Protein AF-0000000079018087 (afdb_homodimer)

Solvent-accessible surface area (backbone atoms only — not comparable to full-atom values): 35144 Å² total; per-residue (Å²): 126,84,47,74,64,23,49,55,50,44,54,51,53,50,48,30,44,40,29,17,39,34,24,50,41,52,23,49,37,49,72,65,36,54,49,56,53,43,56,74,41,95,59,68,34,36,41,61,55,52,13,60,77,55,53,32,34,35,72,56,43,39,36,46,50,48,14,32,31,26,62,69,72,32,45,71,45,78,37,93,84,65,90,38,51,25,37,33,55,56,69,50,56,30,50,39,69,67,65,56,69,57,55,61,42,53,50,43,46,43,44,26,61,39,41,56,64,46,61,43,28,37,30,54,88,40,52,53,46,51,66,41,68,79,34,66,69,43,47,50,35,53,50,54,38,45,64,72,43,34,67,60,52,51,50,50,46,49,70,65,36,86,64,41,54,61,43,35,66,70,40,42,36,36,38,32,50,48,32,49,55,29,62,57,59,48,52,50,33,65,74,24,72,59,18,39,33,33,35,21,17,66,38,67,61,28,43,52,50,16,51,58,58,45,64,73,66,70,50,88,40,55,45,79,43,79,40,44,58,72,59,63,58,73,92,48,45,50,63,21,56,33,39,34,33,59,68,39,59,42,38,34,46,50,41,55,52,24,49,37,37,53,53,42,30,38,29,90,73,23,43,37,38,44,33,40,52,50,34,57,60,45,63,79,66,32,33,77,39,91,63,42,17,30,49,28,23,48,16,51,66,38,27,20,23,39,1,17,67,44,89,84,24,76,30,52,16,57,61,44,11,50,63,50,49,53,50,46,44,44,75,38,41,34,40,78,76,46,72,49,76,44,90,93,46,28,25,38,38,32,28,33,57,104,126,84,47,73,66,23,50,53,51,44,53,52,52,52,48,30,46,39,28,18,39,34,23,50,41,52,24,49,37,48,73,65,37,54,50,56,52,42,56,73,41,93,58,67,35,36,40,61,54,52,14,60,77,58,51,31,34,35,72,55,42,39,36,45,50,49,14,34,31,27,63,68,72,34,44,72,46,78,37,90,84,65,90,41,50,25,37,34,56,54,69,50,56,28,49,39,69,67,66,58,69,57,55,62,43,53,51,43,47,43,44,26,60,41,41,58,62,47,61,43,28,37,30,55,88,39,51,53,46,50,69,41,70,79,34,67,69,41,46,49,34,53,49,54,36,46,64,72,41,35,66,58,52,52,50,50,47,49,70,64,36,85,65,42,52,60,43,34,64,71,39,41,35,36,36,32,50,47,32,49,56,30,60,57,61,49,52,49,31,64,74,25,72,59,18,41,32,34,33,22,16,68,38,68,61,27,42,54,50,16,51,58,57,45,64,75,66,70,52,88,41,54,44,80,44,79,42,44,57,71,59,62,57,72,93,48,46,50,64,19,56,32,39,36,33,59,68,38,58,42,37,35,45,50,43,56,54,24,48,38,36,53,52,43,30,37,28,90,73,23,45,36,38,43,34,38,50,50,34,56,59,45,62,78,65,32,33,79,39,90,66,41,17,30,49,29,24,49,15,51,66,37,27,20,23,40,0,18,67,44,89,84,23,76,30,53,15,56,61,44,12,50,62,50,48,51,49,46,43,44,75,38,40,34,42,79,77,47,71,48,76,44,91,93,46,29,26,37,39,32,27,33,57,104

InterPro domains:
  IPR025714 Methyltransferase domain [PF13847] (169-282)
  IPR029063 S-adenosyl-L-methionine-dependent methyltransferase superfamily [G3DSA:3.40.50.150] (151-295)
  IPR029063 S-adenosyl-L-methionine-dependent methyltransferase superfamily [SSF53335] (154-345)
  IPR036388 Winged helix-like DNA-binding domain superfamily [G3DSA:1.10.10.10] (1-93)
  IPR036390 Winged helix DNA-binding domain superfamily [SSF46785] (11-82)
  IPR048711 S-adenosylmethionine-dependent methyltransferase Rv2258c-like, winged HTH domain [PF21320] (23-81)
  IPR053173 Class I-like SAM-binding MTase [PTHR45128] (3-352)

pLDDT: mean 94.42, std 6.28, range [50.81, 98.75]

Nearest PDB structures (foldseek):
  5f8e-assembly2_C  TM=8.667E-01  e=3.154E-27  Mycobacterium tuberculosis H37Rv
  8g5s-assembly1_A  TM=7.953E-01  e=6.024E-24  Streptomyces sp. CB03234
  8g5s-assembly1_B  TM=7.880E-01  e=5.381E-23  Streptomyces sp. CB03234
  3bus-assembly1_A  TM=7.474E-01  e=1.638E-11  Lentzea aerocolonigenes
  6ecv-assembly1_A  TM=5.491E-01  e=1.164E-07  Stigmatella aurantiaca

Sequence (708 aa):
MATEESKAFKDKVMETINQSLVGMALGMASEVGIIDALVHSDKAMTSYEVAGSKQLKERYVRELLNCLVCAHIVDAEKADDLHLYRYSMSESKKSVFAANSLHFLGFICSTAARFQSLMECIQRDGPYDLPYNEAPAVVRTIGALSVSKASTEMDIMLQYVPGLKENLENGIKVIECGCGTALLISRLAQQFPNSTFTGSDNSKLSIQQAKLAASALNVPNLNLIQLDALNIPGDFHSQYDFVFVNDVIHDLSNPKRGLAEIKKLLKPGSYFAMIEIGVDSDVLVNRDVPGRDSLYSLSTFLCVPQAYVSEESPGLGCCWGVDTARRYIHEAGYKVVSQHPFLENFIVFVCQAIMATEESKAFKDKVMETINQSLVGMALGMASEVGIIDALVHSDKAMTSYEVAGSKQLKERYVRELLNCLVCAHIVDAEKADDLHLYRYSMSESKKSVFAANSLHFLGFICSTAARFQSLMECIQRDGPYDLPYNEAPAVVRTIGALSVSKASTEMDIMLQYVPGLKENLENGIKVIECGCGTALLISRLAQQFPNSTFTGSDNSKLSIQQAKLAASALNVPNLNLIQLDALNIPGDFHSQYDFVFVNDVIHDLSNPKRGLAEIKKLLKPGSYFAMIEIGVDSDVLVNRDVPGRDSLYSLSTFLCVPQAYVSEESPGLGCCWGVDTARRYIHEAGYKVVSQHPFLENFIVFVCQAI

Secondary structure (DSSP, 8-state):
---HHHHHHHHHHHHHHHHHHHHHHHHHHHHTTHHHHHHT-SS-EEHHHHHHHTTB-HHHHHHHHHHHHHTTSSEEEE-SSSS-EEEE--HHHHHHHHTT--TTHHHHHHHHHHHHHHHHHTBTTS-S---STT-HHHHHHHHHHHHHHHHHHHHHHHHHSTTHHHHHHH--EEEEES-TTTHHHHHHHHH-TTSEEEEEES-HHHHHHHHHHHHTTT-TTEEEEE--TTS--GGGTT-EEEEEEES-GGGSSSHHHHHHHHHTTEEEEEEEEEEEE---S-HHHHTTSTTHHHHHHHIIIIIHHHH-SSTT-----TT--HHHHHHHHHHTTEEEEEEEEETTTEEEEEEEE-/---HHHHHHHHHHHHHHHHHHHHHHHHHHHHTTHHHHHHT-SS-EEHHHHHHHTTB-HHHHHHHHHHHHHTTSSEEEE-SSSS-EEEE--HHHHHHHHTT--TTHHHHHHHHHHHHHHHHHTBTTS-S---STT-HHHHHHHHHHHHHHHHHHHHHHHHHSTTHHHHHHH--EEEEES-TTTHHHHHHHHH-TTSEEEEEES-HHHHHHHHHHHHHHT-TTEEEEE--TTS--GGGTT-EEEEEEES-GGGSSSHHHHHHHHHTTEEEEEEEEEEEE---S-HHHHTTSTTHHHHHHHIIIIIHHHH-SSTT-----TT--HHHHHHHHHHTTEEEEEEEEETTTEEEEEEEE-

Structure (mmCIF, N/CA/C/O backbone):
data_AF-0000000079018087-model_v1
#
loop_
_entity.id
_entity.type
_entity.pdbx_description
1 polymer 'Methyltransferase domain-containing protein'
#
loop_
_atom_site.group_PDB
_atom_site.id
_atom_site.type_symbol
_atom_site.label_atom_id
_atom_site.label_alt_id
_atom_site.label_comp_id
_atom_site.label_asym_id
_atom_site.label_entity_id
_atom_site.label_seq_id
_atom_site.pdbx_PDB_ins_code
_atom_site.Cartn_x
_atom_site.Cartn_y
_atom_site.Cartn_z
_atom_site.occupancy
_atom_site.B_iso_or_equiv
_atom_site.auth_seq_id
_atom_site.auth_comp_id
_atom_site.auth_asym_id
_atom_site.auth_atom_id
_atom_site.pdbx_PDB_model_num
ATOM 1 N N . MET A 1 1 ? 14.203 26.031 -14.852 1 53.78 1 MET A N 1
ATOM 2 C CA . MET A 1 1 ? 12.797 25.828 -15.18 1 53.78 1 MET A CA 1
ATOM 3 C C . MET A 1 1 ? 12.516 24.344 -15.438 1 53.78 1 MET A C 1
ATOM 5 O O . MET A 1 1 ? 13.234 23.703 -16.203 1 53.78 1 MET A O 1
ATOM 9 N N . ALA A 1 2 ? 11.664 23.844 -14.68 1 65.88 2 ALA A N 1
ATOM 10 C CA . ALA A 1 2 ? 11.336 22.453 -14.945 1 65.88 2 ALA A CA 1
ATOM 11 C C . ALA A 1 2 ? 10.992 22.234 -16.422 1 65.88 2 ALA A C 1
ATOM 13 O O . ALA A 1 2 ? 10.242 23.031 -17 1 65.88 2 ALA A O 1
ATOM 14 N N . THR A 1 3 ? 11.625 21.344 -17.203 1 84.38 3 THR A N 1
ATOM 15 C CA . THR A 1 3 ? 11.32 20.984 -18.578 1 84.38 3 THR A CA 1
ATOM 16 C C . THR A 1 3 ? 9.938 20.344 -18.672 1 84.38 3 THR A C 1
ATOM 18 O O . THR A 1 3 ? 9.375 19.906 -17.656 1 84.38 3 THR A O 1
ATOM 21 N N . GLU A 1 4 ? 9.281 20.531 -19.797 1 89 4 GLU A N 1
ATOM 22 C CA . GLU A 1 4 ? 8.008 19.859 -20.047 1 89 4 GLU A CA 1
ATOM 23 C C . GLU A 1 4 ? 8.094 18.375 -19.688 1 89 4 GLU A C 1
ATOM 25 O O . GLU A 1 4 ? 7.133 17.797 -19.172 1 89 4 GLU A O 1
ATOM 30 N N . GLU A 1 5 ? 9.227 17.875 -19.969 1 89.62 5 GLU A N 1
ATOM 31 C CA . GLU A 1 5 ? 9.445 16.453 -19.656 1 89.62 5 GLU A CA 1
ATOM 32 C C . GLU A 1 5 ? 9.469 16.219 -18.156 1 89.62 5 GLU A C 1
ATOM 34 O O . GLU A 1 5 ? 8.891 15.227 -17.672 1 89.62 5 GLU A O 1
ATOM 39 N N . SER A 1 6 ? 10.086 17.062 -17.453 1 92.06 6 SER A N 1
ATOM 40 C CA . SER A 1 6 ? 10.148 16.922 -15.992 1 92.06 6 SER A CA 1
ATOM 41 C C . SER A 1 6 ? 8.766 17.094 -15.367 1 92.06 6 SER A C 1
ATOM 43 O O . SER A 1 6 ? 8.43 16.391 -14.414 1 92.06 6 SER A O 1
ATOM 45 N N . LYS A 1 7 ? 8.016 18 -15.914 1 92.81 7 LYS A N 1
ATOM 46 C CA . LYS A 1 7 ? 6.668 18.234 -15.398 1 92.81 7 LYS A CA 1
ATOM 47 C C . LYS A 1 7 ? 5.777 17.016 -15.641 1 92.81 7 LYS A C 1
ATOM 49 O O . LYS A 1 7 ? 5.043 16.594 -14.742 1 92.81 7 LYS A O 1
ATOM 54 N N . ALA A 1 8 ? 5.828 16.484 -16.875 1 94.62 8 ALA A N 1
ATOM 55 C CA . ALA A 1 8 ? 5.023 15.32 -17.203 1 94.62 8 ALA A CA 1
ATOM 56 C C . ALA A 1 8 ? 5.402 14.125 -16.344 1 94.62 8 ALA A C 1
ATOM 58 O O . ALA A 1 8 ? 4.535 13.359 -15.906 1 94.62 8 ALA A O 1
ATOM 59 N N . PHE A 1 9 ? 6.691 13.945 -16.156 1 95.56 9 PHE A N 1
ATOM 60 C CA . PHE A 1 9 ? 7.18 12.852 -15.328 1 95.56 9 PHE A CA 1
ATOM 61 C C . PHE A 1 9 ? 6.73 13.039 -13.883 1 95.56 9 PHE A C 1
ATOM 63 O O . PHE A 1 9 ? 6.297 12.086 -13.227 1 95.56 9 PHE A O 1
ATOM 70 N N . LYS A 1 10 ? 6.836 14.227 -13.344 1 94.5 10 LYS A N 1
ATOM 71 C CA . LYS A 1 10 ? 6.383 14.523 -11.992 1 94.5 10 LYS A CA 1
ATOM 72 C C . LYS A 1 10 ? 4.902 14.188 -11.82 1 94.5 10 LYS A C 1
ATOM 74 O O . LYS A 1 10 ? 4.512 13.562 -10.836 1 94.5 10 LYS A O 1
ATOM 79 N N . ASP A 1 11 ? 4.062 14.602 -12.758 1 94.19 11 ASP A N 1
ATOM 80 C CA . ASP A 1 11 ? 2.629 14.336 -12.703 1 94.19 11 ASP A CA 1
ATOM 81 C C . ASP A 1 11 ? 2.348 12.836 -12.68 1 94.19 11 ASP A C 1
ATOM 83 O O . ASP A 1 11 ? 1.472 12.375 -11.938 1 94.19 11 ASP A O 1
ATOM 87 N N . LYS A 1 12 ? 3.068 12.109 -13.43 1 95.19 12 LYS A N 1
ATOM 88 C CA . LYS A 1 12 ? 2.912 10.656 -13.484 1 95.19 12 LYS A CA 1
ATOM 89 C C . LYS A 1 12 ? 3.246 10.016 -12.133 1 95.19 12 LYS A C 1
ATOM 91 O O . LYS A 1 12 ? 2.494 9.18 -11.641 1 95.19 12 LYS A O 1
ATOM 96 N N . VAL A 1 13 ? 4.371 10.391 -11.562 1 96.31 13 VAL A N 1
ATOM 97 C CA . VAL A 1 13 ? 4.812 9.812 -10.297 1 96.31 13 VAL A CA 1
ATOM 98 C C . VAL A 1 13 ? 3.844 10.211 -9.188 1 96.31 13 VAL A C 1
ATOM 100 O O . VAL A 1 13 ? 3.504 9.391 -8.328 1 96.31 13 VAL A O 1
ATOM 103 N N . MET A 1 14 ? 3.354 11.445 -9.227 1 94.25 14 MET A N 1
ATOM 104 C CA . MET A 1 14 ? 2.387 11.906 -8.234 1 94.25 14 MET A CA 1
ATOM 105 C C . MET A 1 14 ? 1.092 11.109 -8.328 1 94.25 14 MET A C 1
ATOM 107 O O . MET A 1 14 ? 0.479 10.789 -7.305 1 94.25 14 MET A O 1
ATOM 111 N N . GLU A 1 15 ? 0.703 10.82 -9.508 1 95.12 15 GLU A N 1
ATOM 112 C CA . GLU A 1 15 ? -0.493 10.008 -9.695 1 95.12 15 GLU A CA 1
ATOM 113 C C . GLU A 1 15 ? -0.301 8.609 -9.117 1 95.12 15 GLU A C 1
ATOM 115 O O . GLU A 1 15 ? -1.21 8.062 -8.484 1 95.12 15 GLU A O 1
ATOM 120 N N . THR A 1 16 ? 0.865 7.977 -9.352 1 97.06 16 THR A N 1
ATOM 121 C CA . THR A 1 16 ? 1.179 6.672 -8.781 1 97.06 16 THR A CA 1
ATOM 122 C C . THR A 1 16 ? 1.132 6.723 -7.254 1 97.06 16 THR A C 1
ATOM 124 O O . THR A 1 16 ? 0.568 5.832 -6.613 1 97.06 16 THR A O 1
ATOM 127 N N . ILE A 1 17 ? 1.68 7.785 -6.684 1 96.38 17 ILE A N 1
ATOM 128 C CA . ILE A 1 17 ? 1.685 7.961 -5.234 1 96.38 17 ILE A CA 1
ATOM 129 C C . ILE A 1 17 ? 0.249 8.062 -4.723 1 96.38 17 ILE A C 1
ATOM 131 O O . ILE A 1 17 ? -0.143 7.348 -3.801 1 96.38 17 ILE A O 1
ATOM 135 N N . ASN A 1 18 ? -0.554 8.922 -5.344 1 95.94 18 ASN A N 1
ATOM 136 C CA . ASN A 1 18 ? -1.935 9.141 -4.926 1 95.94 18 ASN A CA 1
ATOM 137 C C . ASN A 1 18 ? -2.76 7.863 -5.016 1 95.94 18 ASN A C 1
ATOM 139 O O . ASN A 1 18 ? -3.477 7.516 -4.074 1 95.94 18 ASN A O 1
ATOM 143 N N . GLN A 1 19 ? -2.619 7.184 -6.09 1 97 19 GLN A N 1
ATOM 144 C CA . GLN A 1 19 ? -3.398 5.969 -6.293 1 97 19 GLN A CA 1
ATOM 145 C C . GLN A 1 19 ? -2.945 4.859 -5.348 1 97 19 GLN A C 1
ATOM 147 O O . GLN A 1 19 ? -3.75 4.02 -4.934 1 97 19 GLN A O 1
ATOM 152 N N . SER A 1 20 ? -1.674 4.855 -5.047 1 97.88 20 SER A N 1
ATOM 153 C CA . SER A 1 20 ? -1.179 3.885 -4.078 1 97.88 20 SER A CA 1
ATOM 154 C C . SER A 1 20 ? -1.854 4.062 -2.723 1 97.88 20 SER A C 1
ATOM 156 O O . SER A 1 20 ? -2.287 3.088 -2.107 1 97.88 20 SER A O 1
ATOM 158 N N . LEU A 1 21 ? -1.961 5.254 -2.266 1 97.75 21 LEU A N 1
ATOM 159 C CA . LEU A 1 21 ? -2.602 5.555 -0.99 1 97.75 21 LEU A CA 1
ATOM 160 C C . LEU A 1 21 ? -4.086 5.215 -1.033 1 97.75 21 LEU A C 1
ATOM 162 O O . LEU A 1 21 ? -4.609 4.578 -0.115 1 97.75 21 LEU A O 1
ATOM 166 N N . VAL A 1 22 ? -4.746 5.57 -2.129 1 98.38 22 VAL A N 1
ATOM 167 C CA . VAL A 1 22 ? -6.168 5.285 -2.295 1 98.38 22 VAL A CA 1
ATOM 168 C C . VAL A 1 22 ? -6.391 3.777 -2.367 1 98.38 22 VAL A C 1
ATOM 170 O O . VAL A 1 22 ? -7.352 3.258 -1.794 1 98.38 22 VAL A O 1
ATOM 173 N N . GLY A 1 23 ? -5.508 3.125 -3.094 1 98.38 23 GLY A N 1
ATOM 174 C CA . GLY A 1 23 ? -5.613 1.678 -3.201 1 98.38 23 GLY A CA 1
ATOM 175 C C . GLY A 1 23 ? -5.516 0.972 -1.861 1 98.38 23 GLY A C 1
ATOM 176 O O . GLY A 1 23 ? -6.219 -0.011 -1.62 1 98.38 23 GLY A O 1
ATOM 177 N N . MET A 1 24 ? -4.66 1.38 -0.996 1 97.88 24 MET A N 1
ATOM 178 C CA . MET A 1 24 ? -4.531 0.764 0.322 1 97.88 24 MET A CA 1
ATOM 179 C C . MET A 1 24 ? -5.801 0.965 1.141 1 97.88 24 MET A C 1
ATOM 181 O O . MET A 1 24 ? -6.215 0.072 1.883 1 97.88 24 MET A O 1
ATOM 185 N N . ALA A 1 25 ? -6.453 2.16 0.995 1 98.38 25 ALA A N 1
ATOM 186 C CA . ALA A 1 25 ? -7.746 2.375 1.632 1 98.38 25 ALA A CA 1
ATOM 187 C C . ALA A 1 25 ? -8.797 1.419 1.073 1 98.38 25 ALA A C 1
ATOM 189 O O . ALA A 1 25 ? -9.586 0.839 1.828 1 98.38 25 ALA A O 1
ATOM 190 N N . LEU A 1 26 ? -8.82 1.301 -0.269 1 98.25 26 LEU A N 1
ATOM 191 C CA . LEU A 1 26 ? -9.75 0.388 -0.924 1 98.25 26 LEU A CA 1
ATOM 192 C C . LEU A 1 26 ? -9.516 -1.049 -0.47 1 98.25 26 LEU A C 1
ATOM 194 O O . LEU A 1 26 ? -10.461 -1.779 -0.184 1 98.25 26 LEU A O 1
ATOM 198 N N . GLY A 1 27 ? -8.211 -1.484 -0.46 1 96.75 27 GLY A N 1
ATOM 199 C CA . GLY A 1 27 ? -7.871 -2.812 0.028 1 96.75 27 GLY A CA 1
ATOM 200 C C . GLY A 1 27 ? -8.359 -3.07 1.442 1 96.75 27 GLY A C 1
ATOM 201 O O . GLY A 1 27 ? -8.922 -4.129 1.728 1 96.75 27 GLY A O 1
ATOM 202 N N . MET A 1 28 ? -8.18 -2.139 2.352 1 97.31 28 MET A N 1
ATOM 203 C CA . MET A 1 28 ? -8.625 -2.277 3.732 1 97.31 28 MET A CA 1
ATOM 204 C C . MET A 1 28 ? -10.148 -2.391 3.801 1 97.31 28 MET A C 1
ATOM 206 O O . MET A 1 28 ? -10.68 -3.256 4.5 1 97.31 28 MET A O 1
ATOM 210 N N . ALA A 1 29 ? -10.859 -1.458 3.084 1 98.06 29 ALA A N 1
ATOM 211 C CA . ALA A 1 29 ? -12.32 -1.468 3.076 1 98.06 29 ALA A CA 1
ATOM 212 C C . ALA A 1 29 ? -12.859 -2.812 2.596 1 98.06 29 ALA A C 1
ATOM 214 O O . ALA A 1 29 ? -13.875 -3.297 3.098 1 98.06 29 ALA A O 1
ATOM 215 N N . SER A 1 30 ? -12.195 -3.377 1.613 1 95.38 30 SER A N 1
ATOM 216 C CA . SER A 1 30 ? -12.594 -4.684 1.103 1 95.38 30 SER A CA 1
ATOM 217 C C . SER A 1 30 ? -12.336 -5.781 2.129 1 95.38 30 SER A C 1
ATOM 219 O O . SER A 1 30 ? -13.203 -6.625 2.369 1 95.38 30 SER A O 1
ATOM 221 N N . GLU A 1 31 ? -11.203 -5.777 2.742 1 94.19 31 GLU A N 1
ATOM 222 C CA . GLU A 1 31 ? -10.789 -6.828 3.668 1 94.19 31 GLU A CA 1
ATOM 223 C C . GLU A 1 31 ? -11.672 -6.855 4.91 1 94.19 31 GLU A C 1
ATOM 225 O O . GLU A 1 31 ? -11.984 -7.926 5.43 1 94.19 31 GLU A O 1
ATOM 230 N N . VAL A 1 32 ? -12.07 -5.734 5.43 1 96.12 32 VAL A N 1
ATOM 231 C CA . VAL A 1 32 ? -12.812 -5.699 6.688 1 96.12 32 VAL A CA 1
ATOM 232 C C . VAL A 1 32 ? -14.305 -5.805 6.414 1 96.12 32 VAL A C 1
ATOM 234 O O . VAL A 1 32 ? -15.117 -5.801 7.348 1 96.12 32 VAL A O 1
ATOM 237 N N . GLY A 1 33 ? -14.703 -5.789 5.141 1 96.5 33 GLY A N 1
ATOM 238 C CA . GLY A 1 33 ? -16.078 -6.133 4.793 1 96.5 33 GLY A CA 1
ATOM 239 C C . GLY A 1 33 ? -16.922 -4.926 4.461 1 96.5 33 GLY A C 1
ATOM 240 O O . GLY A 1 33 ? -18.141 -5.055 4.234 1 96.5 33 GLY A O 1
ATOM 241 N N . ILE A 1 34 ? -16.375 -3.715 4.387 1 98.38 34 ILE A N 1
ATOM 242 C CA . ILE A 1 34 ? -17.125 -2.5 4.102 1 98.38 34 ILE A CA 1
ATOM 243 C C . ILE A 1 34 ? -17.703 -2.572 2.686 1 98.38 34 ILE A C 1
ATOM 245 O O . ILE A 1 34 ? -18.875 -2.252 2.463 1 98.38 34 ILE A O 1
ATOM 249 N N . ILE A 1 35 ? -16.859 -2.982 1.671 1 97.44 35 ILE A N 1
ATOM 250 C CA . ILE A 1 35 ? -17.312 -3.104 0.289 1 97.44 35 ILE A CA 1
ATOM 251 C C . ILE A 1 35 ? -18.438 -4.137 0.2 1 97.44 35 ILE A C 1
ATOM 253 O O . ILE A 1 35 ? -19.453 -3.914 -0.475 1 97.44 35 ILE A O 1
ATOM 257 N N . ASP A 1 36 ? -18.25 -5.258 0.875 1 95.88 36 ASP A N 1
ATOM 258 C CA . ASP A 1 36 ? -19.25 -6.316 0.893 1 95.88 36 ASP A CA 1
ATOM 259 C C . ASP A 1 36 ? -20.594 -5.801 1.419 1 95.88 36 ASP A C 1
ATOM 261 O O . ASP A 1 36 ? -21.641 -6.125 0.871 1 95.88 36 ASP A O 1
ATOM 265 N N . ALA A 1 37 ? -20.578 -5.039 2.525 1 98.06 37 ALA A N 1
ATOM 266 C CA . ALA A 1 37 ? -21.781 -4.48 3.117 1 98.06 37 ALA A CA 1
ATOM 267 C C . ALA A 1 37 ? -22.547 -3.629 2.104 1 98.06 37 ALA A C 1
ATOM 269 O O . ALA A 1 37 ? -23.766 -3.729 1.996 1 98.06 37 ALA A O 1
ATOM 270 N N . LEU A 1 38 ? -21.844 -2.805 1.35 1 98.12 38 LEU A N 1
ATOM 271 C CA . LEU A 1 38 ? -22.484 -1.907 0.392 1 98.12 38 LEU A CA 1
ATOM 272 C C . LEU A 1 38 ? -22.984 -2.68 -0.822 1 98.12 38 LEU A C 1
ATOM 274 O O . LEU A 1 38 ? -24.062 -2.379 -1.351 1 98.12 38 LEU A O 1
ATOM 278 N N . VAL A 1 39 ? -22.203 -3.637 -1.311 1 96.25 39 VAL A N 1
ATOM 279 C CA . VAL A 1 39 ? -22.547 -4.418 -2.496 1 96.25 39 VAL A CA 1
ATOM 280 C C . VAL A 1 39 ? -23.828 -5.199 -2.254 1 96.25 39 VAL A C 1
ATOM 282 O O . VAL A 1 39 ? -24.656 -5.355 -3.164 1 96.25 39 VAL A O 1
ATOM 285 N N . HIS A 1 40 ? -24.094 -5.645 -1.04 1 95.81 40 HIS A N 1
ATOM 286 C CA . HIS A 1 40 ? -25.203 -6.543 -0.763 1 95.81 40 HIS A CA 1
ATOM 287 C C . HIS A 1 40 ? -26.375 -5.797 -0.139 1 95.81 40 HIS A C 1
ATOM 289 O O . HIS A 1 40 ? -27.375 -6.406 0.23 1 95.81 40 HIS A O 1
ATOM 295 N N . SER A 1 41 ? -26.234 -4.551 0.031 1 96.56 41 SER A N 1
ATOM 296 C CA . SER A 1 41 ? -27.328 -3.771 0.586 1 96.56 41 SER A CA 1
ATOM 297 C C . SER A 1 41 ? -28.25 -3.234 -0.516 1 96.56 41 SER A C 1
ATOM 299 O O . SER A 1 41 ? -27.766 -2.791 -1.562 1 96.56 41 SER A O 1
ATOM 301 N N . ASP A 1 42 ? -29.5 -3.244 -0.28 1 95.06 42 ASP A N 1
ATOM 302 C CA . ASP A 1 42 ? -30.469 -2.719 -1.233 1 95.06 42 ASP A CA 1
ATOM 303 C C . ASP A 1 42 ? -30.75 -1.238 -0.977 1 95.06 42 ASP A C 1
ATOM 305 O O . ASP A 1 42 ? -31.453 -0.589 -1.754 1 95.06 42 ASP A O 1
ATOM 309 N N . LYS A 1 43 ? -30.266 -0.708 0.064 1 96 43 LYS A N 1
ATOM 310 C CA . LYS A 1 43 ? -30.469 0.698 0.405 1 96 43 LYS A CA 1
ATOM 311 C C . LYS A 1 43 ? -29.141 1.378 0.73 1 96 43 LYS A C 1
ATOM 313 O O . LYS A 1 43 ? -28.156 0.71 1.071 1 96 43 LYS A O 1
ATOM 318 N N . ALA A 1 44 ? -29.172 2.68 0.564 1 96.81 44 ALA A N 1
ATOM 319 C CA . ALA A 1 44 ? -28.031 3.461 1.039 1 96.81 44 ALA A CA 1
ATOM 320 C C . ALA A 1 44 ? -27.875 3.334 2.551 1 96.81 44 ALA A C 1
ATOM 322 O O . ALA A 1 44 ? -28.859 3.271 3.283 1 96.81 44 ALA A O 1
ATOM 323 N N . MET A 1 45 ? -26.625 3.281 3.029 1 97.5 45 MET A N 1
ATOM 324 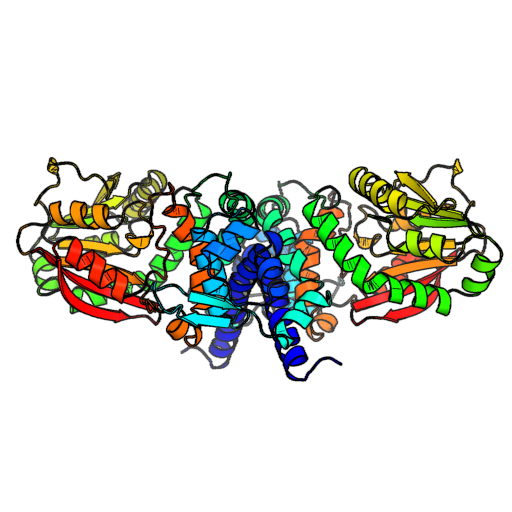C CA . MET A 1 45 ? -26.344 3.043 4.441 1 97.5 45 MET A CA 1
ATOM 325 C C . MET A 1 45 ? -25.547 4.191 5.035 1 97.5 45 MET A C 1
ATOM 327 O O . MET A 1 45 ? -24.719 4.797 4.352 1 97.5 45 MET A O 1
ATOM 331 N N . THR A 1 46 ? -25.844 4.504 6.262 1 96.44 46 THR A N 1
ATOM 332 C CA . THR A 1 46 ? -24.953 5.418 6.984 1 96.44 46 THR A CA 1
ATOM 333 C C . THR A 1 46 ? -23.672 4.711 7.402 1 96.44 46 THR A C 1
ATOM 335 O O . THR A 1 46 ? -23.594 3.482 7.348 1 96.44 46 THR A O 1
ATOM 338 N N . SER A 1 47 ? -22.625 5.504 7.797 1 96.94 47 SER A N 1
ATOM 339 C CA . SER A 1 47 ? -21.406 4.902 8.305 1 96.94 47 SER A CA 1
ATOM 340 C C . SER A 1 47 ? -21.672 4.055 9.547 1 96.94 47 SER A C 1
ATOM 342 O O . SER A 1 47 ? -21.016 3.029 9.758 1 96.94 47 SER A O 1
ATOM 344 N N . TYR A 1 48 ? -22.641 4.43 10.383 1 96.62 48 TYR A N 1
ATOM 345 C CA . TYR A 1 48 ? -23.016 3.664 11.562 1 96.62 48 TYR A CA 1
ATOM 346 C C . TYR A 1 48 ? -23.562 2.299 11.18 1 96.62 48 TYR A C 1
ATOM 348 O O . TYR A 1 48 ? -23.234 1.286 11.797 1 96.62 48 TYR A O 1
ATOM 356 N N . GLU A 1 49 ? -24.438 2.262 10.156 1 97.69 49 GLU A N 1
ATOM 357 C CA . GLU A 1 49 ? -25.031 1.012 9.711 1 97.69 49 GLU A CA 1
ATOM 358 C C . GLU A 1 49 ? -23.984 0.073 9.117 1 97.69 49 GLU A C 1
ATOM 360 O O . GLU A 1 49 ? -24 -1.13 9.391 1 97.69 49 GLU A O 1
ATOM 365 N N . VAL A 1 50 ? -23.109 0.649 8.289 1 98.38 50 VAL A N 1
ATOM 366 C CA . VAL A 1 50 ? -22.047 -0.154 7.711 1 98.38 50 VAL A CA 1
ATOM 367 C C . VAL A 1 50 ? -21.172 -0.732 8.82 1 98.38 50 VAL A C 1
ATOM 369 O O . VAL A 1 50 ? -20.891 -1.935 8.844 1 98.38 50 VAL A O 1
ATOM 372 N N . ALA A 1 51 ? -20.734 0.124 9.773 1 98.44 51 ALA A N 1
ATOM 373 C CA . ALA A 1 51 ? -19.875 -0.296 10.883 1 98.44 51 ALA A CA 1
ATOM 374 C C . ALA A 1 51 ? -20.547 -1.378 11.719 1 98.44 51 ALA A C 1
ATOM 376 O O . ALA A 1 51 ? -19.922 -2.363 12.102 1 98.44 51 ALA A O 1
ATOM 377 N N . GLY A 1 52 ? -21.812 -1.196 12.031 1 98.19 52 GLY A N 1
ATOM 378 C CA . GLY A 1 52 ? -22.562 -2.154 12.82 1 98.19 52 GLY A CA 1
ATOM 379 C C . GLY A 1 52 ? -22.688 -3.512 12.156 1 98.19 52 GLY A C 1
ATOM 380 O O . GLY A 1 52 ? -22.578 -4.547 12.82 1 98.19 52 GLY A O 1
ATOM 381 N N . SER A 1 53 ? -22.906 -3.572 10.852 1 97.88 53 SER A N 1
ATOM 382 C CA . SER A 1 53 ? -23.141 -4.812 10.125 1 97.88 53 SER A CA 1
ATOM 383 C C . SER A 1 53 ? -21.891 -5.672 10.055 1 97.88 53 SER A C 1
ATOM 385 O O . SER A 1 53 ? -21.969 -6.879 9.82 1 97.88 53 SER A O 1
ATOM 387 N N . LYS A 1 54 ? -20.703 -5.105 10.281 1 98 54 LYS A N 1
ATOM 388 C CA . LYS A 1 54 ? -19.453 -5.836 10.133 1 98 54 LYS A CA 1
ATOM 389 C C . L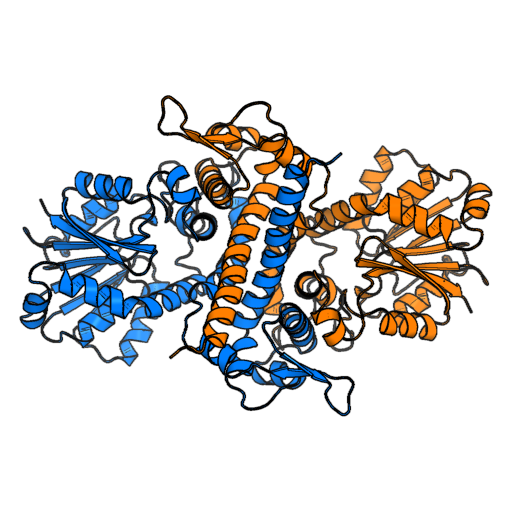YS A 1 54 ? -18.641 -5.797 11.43 1 98 54 LYS A C 1
ATOM 391 O O . LYS A 1 54 ? -17.469 -6.188 11.438 1 98 54 LYS A O 1
ATOM 396 N N . GLN A 1 55 ? -19.25 -5.258 12.539 1 98.19 55 GLN A N 1
ATOM 397 C CA . GLN A 1 55 ? -18.609 -5.191 13.852 1 98.19 55 GLN A CA 1
ATOM 398 C C . GLN A 1 55 ? -17.328 -4.375 13.805 1 98.19 55 GLN A C 1
ATOM 400 O O . GLN A 1 55 ? -16.281 -4.832 14.258 1 98.19 55 GLN A O 1
ATOM 405 N N . LEU A 1 56 ? -17.406 -3.172 13.211 1 98.56 56 LEU A N 1
ATOM 406 C CA . LEU A 1 56 ? -16.281 -2.248 13.07 1 98.56 56 LEU A CA 1
ATOM 407 C C . LEU A 1 56 ? -16.516 -0.979 13.883 1 98.56 56 LEU A C 1
ATOM 409 O O . LEU A 1 56 ? -17.641 -0.703 14.297 1 98.56 56 LEU A O 1
ATOM 413 N N . LYS A 1 57 ? -15.508 -0.235 14.25 1 98.31 57 LYS A N 1
ATOM 414 C CA . LYS A 1 57 ? -15.625 1.093 14.844 1 98.31 57 LYS A CA 1
ATOM 415 C C . LYS A 1 57 ? -16.016 2.133 13.797 1 98.31 57 LYS A C 1
ATOM 417 O O . LYS A 1 57 ? -15.312 2.307 12.797 1 98.31 57 LYS A O 1
ATOM 422 N N . GLU A 1 58 ? -17.016 2.828 14.016 1 97.56 58 GLU A N 1
ATOM 423 C CA . GLU A 1 58 ? -17.688 3.684 13.039 1 97.56 58 GLU A CA 1
ATOM 424 C C . GLU A 1 58 ? -16.75 4.785 12.539 1 97.56 58 GLU A C 1
ATOM 426 O O . GLU A 1 58 ? -16.766 5.129 11.359 1 97.56 58 GLU A O 1
ATOM 431 N N . ARG A 1 59 ? -15.992 5.363 13.359 1 97.12 59 ARG A N 1
ATOM 432 C CA . ARG A 1 59 ? -15.211 6.535 12.984 1 97.12 59 ARG A CA 1
ATOM 433 C C . ARG A 1 59 ? -14.172 6.176 11.922 1 97.12 59 ARG A C 1
ATOM 435 O O . ARG A 1 59 ? -13.891 6.977 11.031 1 97.12 59 ARG A O 1
ATOM 442 N N . TYR A 1 60 ? -13.531 5.012 12.055 1 98.06 60 TYR A N 1
ATOM 443 C CA . TYR A 1 60 ? -12.625 4.531 11.023 1 98.06 60 TYR A CA 1
ATOM 444 C C . TYR A 1 60 ? -13.375 4.262 9.719 1 98.06 60 TYR A C 1
ATOM 446 O O . TYR A 1 60 ? -12.898 4.609 8.641 1 98.06 60 TYR A O 1
ATOM 454 N N . VAL A 1 61 ? -14.602 3.664 9.828 1 98.44 61 VAL A N 1
ATOM 455 C CA . VAL A 1 61 ? -15.438 3.326 8.68 1 98.44 61 VAL A CA 1
ATOM 456 C C . VAL A 1 61 ? -15.805 4.598 7.918 1 98.44 61 VAL A C 1
ATOM 458 O O . VAL A 1 61 ? -15.695 4.641 6.688 1 98.44 61 VAL A O 1
ATOM 461 N N . ARG A 1 62 ? -16.188 5.59 8.625 1 97.5 62 ARG A N 1
ATOM 462 C CA . ARG A 1 62 ? -16.609 6.844 8.008 1 97.5 62 ARG A CA 1
ATOM 463 C C . ARG A 1 62 ? -15.484 7.461 7.188 1 97.5 62 ARG A C 1
ATOM 465 O O . ARG A 1 62 ? -15.711 7.949 6.078 1 97.5 62 ARG A O 1
ATOM 472 N N . GLU A 1 63 ? -14.266 7.488 7.785 1 98.06 63 GLU A N 1
ATOM 473 C CA . GLU A 1 63 ? -13.133 8.086 7.086 1 98.06 63 GLU A CA 1
ATOM 474 C C . GLU A 1 63 ? -12.789 7.293 5.828 1 98.06 63 GLU A C 1
ATOM 476 O O . GLU A 1 63 ? -12.477 7.875 4.789 1 98.06 63 GLU A O 1
ATOM 481 N N . LEU A 1 64 ? -12.812 5.969 5.867 1 98.44 64 LEU A N 1
ATOM 482 C CA . LEU A 1 64 ? -12.578 5.109 4.715 1 98.44 64 LEU A CA 1
ATOM 483 C C . LEU A 1 64 ? -13.633 5.352 3.633 1 98.44 64 LEU A C 1
ATOM 485 O O . LEU A 1 64 ? -13.297 5.43 2.447 1 98.44 64 LEU A O 1
ATOM 489 N N . LEU A 1 65 ? -14.875 5.418 4.074 1 98.69 65 LEU A N 1
ATOM 490 C CA . LEU A 1 65 ? -15.953 5.672 3.129 1 98.69 65 LEU A CA 1
ATOM 491 C C . LEU A 1 65 ? -15.766 7.012 2.428 1 98.69 65 LEU A C 1
ATOM 493 O O . LEU A 1 65 ? -15.977 7.121 1.219 1 98.69 65 LEU A O 1
ATOM 497 N N . ASN A 1 66 ? -15.352 8.031 3.168 1 98.31 66 ASN A N 1
ATOM 498 C CA . ASN A 1 66 ? -15.109 9.344 2.574 1 98.31 66 ASN A CA 1
ATOM 499 C C . ASN A 1 66 ? -13.984 9.281 1.538 1 98.31 66 ASN A C 1
ATOM 501 O O . ASN A 1 66 ? -14.062 9.945 0.5 1 98.31 66 ASN A O 1
ATOM 505 N N . CYS A 1 67 ? -12.898 8.531 1.835 1 98.56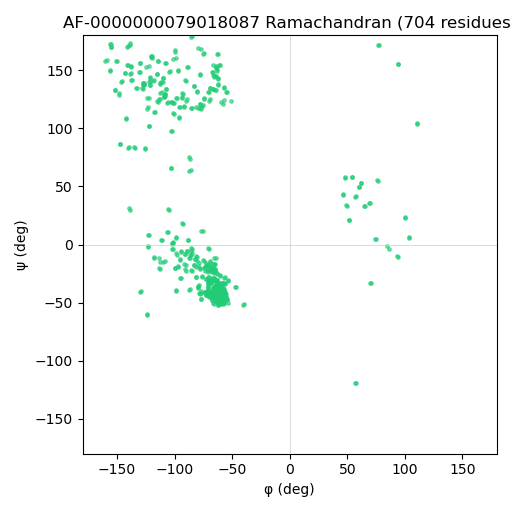 67 CYS A N 1
ATOM 506 C CA . CYS A 1 67 ? -11.844 8.305 0.854 1 98.56 67 CYS A CA 1
ATOM 507 C C . CYS A 1 67 ? -12.414 7.711 -0.429 1 98.56 67 CYS A C 1
ATOM 509 O O . CYS A 1 67 ? -12.133 8.203 -1.523 1 98.56 67 CYS A O 1
ATOM 511 N N . LEU A 1 68 ? -13.266 6.688 -0.304 1 98.69 68 LEU A N 1
ATOM 512 C CA . LEU A 1 68 ? -13.789 5.957 -1.455 1 98.69 68 LEU A CA 1
ATOM 513 C C . LEU A 1 68 ? -14.805 6.797 -2.219 1 98.69 68 LEU A C 1
ATOM 515 O O . LEU A 1 68 ? -14.945 6.648 -3.436 1 98.69 68 LEU A O 1
ATOM 519 N N . VAL A 1 69 ? -15.547 7.711 -1.528 1 98.44 69 VAL A N 1
ATOM 520 C CA . VAL A 1 69 ? -16.422 8.672 -2.193 1 98.44 69 VAL A CA 1
ATOM 521 C C . VAL A 1 69 ? -15.594 9.609 -3.066 1 98.44 69 VAL A C 1
ATOM 523 O O . VAL A 1 69 ? -15.898 9.812 -4.242 1 98.44 69 VAL A O 1
ATOM 526 N N . CYS A 1 70 ? -14.508 10.141 -2.492 1 98.25 70 CYS A N 1
ATOM 527 C CA . CYS A 1 70 ? -13.664 11.078 -3.225 1 98.25 70 CYS A CA 1
ATOM 528 C C . CYS A 1 70 ? -12.938 10.375 -4.367 1 98.25 70 CYS A C 1
ATOM 530 O O . CYS A 1 70 ? -12.555 11.016 -5.348 1 98.25 70 CYS A O 1
ATOM 532 N N . ALA A 1 71 ? -12.766 9.078 -4.285 1 98 71 ALA A N 1
ATOM 533 C CA . ALA A 1 71 ? -12.156 8.289 -5.348 1 98 71 ALA A CA 1
ATOM 534 C C . ALA A 1 71 ? -13.195 7.871 -6.387 1 98 71 ALA A C 1
ATOM 536 O O . ALA A 1 71 ? -12.867 7.191 -7.363 1 98 71 ALA A O 1
ATOM 537 N N . HIS A 1 72 ? -14.477 8.203 -6.184 1 97.69 72 HIS A N 1
ATOM 538 C CA . HIS A 1 72 ? -15.594 7.887 -7.062 1 97.69 72 HIS A CA 1
ATOM 539 C C . HIS A 1 72 ? -15.82 6.383 -7.16 1 97.69 72 HIS A C 1
ATOM 541 O O . HIS A 1 72 ? -16.172 5.871 -8.219 1 97.69 72 HIS A O 1
ATOM 547 N N . ILE A 1 73 ? -15.555 5.676 -6.086 1 97.88 73 ILE A N 1
ATOM 548 C CA . ILE A 1 73 ? -15.805 4.238 -6.004 1 97.88 73 ILE A CA 1
ATOM 549 C C . ILE A 1 73 ? -17.125 3.986 -5.289 1 97.88 73 ILE A C 1
ATOM 551 O O . ILE A 1 73 ? -17.891 3.1 -5.68 1 97.88 73 ILE A O 1
ATOM 555 N N . VAL A 1 74 ? -17.406 4.75 -4.254 1 98.38 74 VAL A N 1
ATOM 556 C CA . VAL A 1 74 ? -18.641 4.707 -3.482 1 98.38 74 VAL A CA 1
ATOM 557 C C . VAL A 1 74 ? -19.422 5.996 -3.701 1 98.38 74 VAL A C 1
ATOM 559 O O . VAL A 1 74 ? -18.844 7.074 -3.83 1 98.38 74 VAL A O 1
ATOM 562 N N . ASP A 1 75 ? -20.703 5.898 -3.846 1 97.81 75 ASP A N 1
ATOM 563 C CA . ASP A 1 75 ? -21.578 7.062 -3.949 1 97.81 75 ASP A CA 1
ATOM 564 C C . ASP A 1 75 ? -22.047 7.523 -2.57 1 97.81 75 ASP A C 1
ATOM 566 O O . ASP A 1 75 ? -22.094 6.73 -1.628 1 97.81 75 ASP A O 1
ATOM 570 N N . ALA A 1 76 ? -22.344 8.797 -2.428 1 96.94 76 ALA A N 1
ATOM 571 C CA . ALA A 1 76 ? -22.828 9.344 -1.164 1 96.94 76 ALA A CA 1
ATOM 572 C C . ALA A 1 76 ? -23.875 10.43 -1.401 1 96.94 76 ALA A C 1
ATOM 574 O O . ALA A 1 76 ? -23.859 11.102 -2.438 1 96.94 76 ALA A O 1
ATOM 575 N N . GLU A 1 77 ? -24.797 10.547 -0.535 1 95 77 GLU A N 1
ATOM 576 C CA . GLU A 1 77 ? -25.781 11.617 -0.464 1 95 77 GLU A CA 1
ATOM 577 C C . GLU A 1 77 ? -26 12.078 0.976 1 95 77 GLU A C 1
ATOM 579 O O . GLU A 1 77 ? -25.703 11.344 1.918 1 95 77 GLU A O 1
ATOM 584 N N . LYS A 1 78 ? -26.391 13.344 1.139 1 92.56 78 LYS A N 1
ATOM 585 C CA . LYS A 1 78 ? -26.688 13.836 2.482 1 92.56 78 LYS A CA 1
ATOM 586 C C . LYS A 1 78 ? -27.891 13.125 3.082 1 92.56 78 LYS A C 1
ATOM 588 O O . LYS A 1 78 ? -28.875 12.867 2.385 1 92.56 78 LYS A O 1
ATOM 593 N N . ALA A 1 79 ? -27.625 12.75 4.293 1 85.38 79 ALA A N 1
ATOM 594 C CA . ALA A 1 79 ? -28.75 12.148 5.004 1 85.38 79 ALA A CA 1
ATOM 595 C C . ALA A 1 79 ? -29.688 13.219 5.555 1 85.38 79 ALA A C 1
ATOM 597 O O . ALA A 1 79 ? -29.266 14.352 5.809 1 85.38 79 ALA A O 1
ATOM 598 N N . ASP A 1 80 ? -30.969 13.266 5.438 1 70.5 80 ASP A N 1
ATOM 599 C CA . ASP A 1 80 ? -31.969 14.25 5.801 1 70.5 80 ASP A CA 1
ATOM 600 C C . ASP A 1 80 ? -31.656 14.891 7.152 1 70.5 80 ASP A C 1
ATOM 602 O O . ASP A 1 80 ? -31.719 16.109 7.305 1 70.5 80 ASP A O 1
ATOM 606 N N . ASP A 1 81 ? -31.391 14.227 8.242 1 58.22 81 ASP A N 1
ATOM 607 C CA . ASP A 1 81 ? -31.578 14.828 9.555 1 58.22 81 ASP A CA 1
ATOM 608 C C . ASP A 1 81 ? -30.25 15.039 10.266 1 58.22 81 ASP A C 1
ATOM 610 O O . ASP A 1 81 ? -30.188 15.727 11.289 1 58.22 81 ASP A O 1
ATOM 614 N N . LEU A 1 82 ? -29.172 14.492 9.906 1 58.25 82 LEU A N 1
ATOM 615 C CA . LEU A 1 82 ? -28.203 14.414 10.992 1 58.25 82 LEU A CA 1
ATOM 616 C C . LEU A 1 82 ? -26.797 14.734 10.492 1 58.25 82 LEU A C 1
ATOM 618 O O . LEU A 1 82 ? -25.812 14.398 11.141 1 58.25 82 LEU A O 1
ATOM 622 N N . HIS A 1 83 ? -26.781 15.594 9.5 1 72.94 83 HIS A N 1
ATOM 623 C CA . HIS A 1 83 ? -25.438 15.922 9.047 1 72.94 83 HIS A CA 1
ATOM 624 C C . HIS A 1 83 ? -24.625 14.664 8.758 1 72.94 83 HIS A C 1
ATOM 626 O O . HIS A 1 83 ? -23.453 14.57 9.133 1 72.94 83 HIS A O 1
ATOM 632 N N . LEU A 1 84 ? -25.344 13.711 8.57 1 88.38 84 LEU A N 1
ATOM 633 C CA . LEU A 1 84 ? -24.719 12.445 8.195 1 88.38 84 LEU A CA 1
ATOM 634 C C . LEU A 1 84 ? -24.812 12.219 6.691 1 88.38 84 LEU A C 1
ATOM 636 O O . LEU A 1 84 ? -25.469 12.984 5.984 1 88.38 84 LEU A O 1
ATOM 640 N N . TYR A 1 85 ? -24.062 11.312 6.254 1 95.19 85 TYR A N 1
ATOM 641 C CA . TYR A 1 85 ? -24.109 10.883 4.859 1 95.19 85 TYR A CA 1
ATOM 642 C C . TYR A 1 85 ? -24.578 9.445 4.746 1 95.19 85 TYR A C 1
ATOM 644 O O . TYR A 1 85 ? -24.438 8.656 5.688 1 95.19 85 TYR A O 1
ATOM 652 N N . ARG A 1 86 ? -25.266 9.18 3.682 1 97 86 ARG A N 1
ATOM 653 C CA . ARG A 1 86 ? -25.594 7.805 3.305 1 97 86 ARG A CA 1
ATOM 654 C C . ARG A 1 86 ? -24.781 7.363 2.094 1 97 86 ARG A C 1
ATOM 656 O O . ARG A 1 86 ? -24.625 8.117 1.129 1 97 86 ARG A O 1
ATOM 663 N N . TYR A 1 87 ? -24.25 6.211 2.201 1 98.12 87 TYR A N 1
ATOM 664 C CA . TYR A 1 87 ? -23.344 5.664 1.199 1 98.12 87 TYR A CA 1
ATOM 665 C C . TYR A 1 87 ? -24 4.516 0.44 1 98.12 87 TYR A C 1
ATOM 667 O O . TYR A 1 87 ? -24.75 3.736 1.017 1 98.12 87 TYR A O 1
ATOM 675 N N . SER A 1 88 ? -23.703 4.434 -0.852 1 98.31 88 SER A N 1
ATOM 676 C CA . SER A 1 88 ? -24.266 3.371 -1.68 1 98.31 88 SER A CA 1
ATOM 677 C C . SER A 1 88 ? -23.391 3.086 -2.891 1 98.31 88 SER A C 1
ATOM 679 O O . SER A 1 88 ? -22.391 3.762 -3.107 1 98.31 88 SER A O 1
ATOM 681 N N . MET A 1 89 ? -23.688 2.023 -3.588 1 97.12 89 MET A N 1
ATOM 682 C CA . MET A 1 89 ? -23.109 1.682 -4.883 1 97.12 89 MET A CA 1
ATOM 683 C C . MET A 1 89 ? -24.188 1.396 -5.91 1 97.12 89 MET A C 1
ATOM 685 O O . MET A 1 89 ? -25.203 0.758 -5.594 1 97.12 89 MET A O 1
ATOM 689 N N . SER A 1 90 ? -24.047 1.96 -7.113 1 95.94 90 SER A N 1
ATOM 690 C CA . SER A 1 90 ? -24.969 1.629 -8.195 1 95.94 90 SER A CA 1
ATOM 691 C C . SER A 1 90 ? -24.875 0.151 -8.562 1 95.94 90 SER A C 1
ATOM 693 O O . SER A 1 90 ? -23.906 -0.518 -8.242 1 95.94 90 SER A O 1
ATOM 695 N N . GLU A 1 91 ? -25.859 -0.346 -9.273 1 94.94 91 GLU A N 1
ATOM 696 C CA . GLU A 1 91 ? -25.875 -1.744 -9.695 1 94.94 91 GLU A CA 1
ATOM 697 C C . GLU A 1 91 ? -24.672 -2.062 -10.594 1 94.94 91 GLU A C 1
ATOM 699 O O . GLU A 1 91 ? -24.125 -3.164 -10.531 1 94.94 91 GLU A O 1
ATOM 704 N N . SER A 1 92 ? -24.375 -1.113 -11.438 1 94.12 92 SER A N 1
ATOM 705 C CA . SER A 1 92 ? -23.219 -1.294 -12.312 1 94.12 92 SER A CA 1
ATOM 706 C C . SER A 1 92 ? -21.938 -1.479 -11.508 1 94.12 92 SER A C 1
ATOM 708 O O . SER A 1 92 ? -21.094 -2.307 -11.859 1 94.12 92 SER A O 1
ATOM 710 N N . LYS A 1 93 ? -21.781 -0.752 -10.43 1 94.81 93 LYS A N 1
ATOM 711 C CA . LYS A 1 93 ? -20.594 -0.877 -9.578 1 94.81 93 LYS A CA 1
ATOM 712 C C . LYS A 1 93 ? -20.625 -2.18 -8.789 1 94.81 93 LYS A C 1
ATOM 714 O O . LYS A 1 93 ? -19.609 -2.867 -8.672 1 94.81 93 LYS A O 1
ATOM 719 N N . LYS A 1 94 ? -21.797 -2.506 -8.25 1 95.12 94 LYS A N 1
ATOM 720 C CA . LYS A 1 94 ? -21.969 -3.73 -7.477 1 95.12 94 LYS A CA 1
ATOM 721 C C . LYS A 1 94 ? -21.578 -4.957 -8.289 1 95.12 94 LYS A C 1
ATOM 723 O O . LYS A 1 94 ? -20.922 -5.871 -7.77 1 95.12 94 LYS A O 1
ATOM 728 N N . SER A 1 95 ? -21.938 -4.949 -9.523 1 93.44 95 SER A N 1
ATOM 729 C CA . SER A 1 95 ? -21.688 -6.102 -10.383 1 93.44 95 SER A CA 1
ATOM 730 C C . SER A 1 95 ? -20.188 -6.336 -10.57 1 93.44 95 SER A C 1
ATOM 732 O O . SER A 1 95 ? -19.75 -7.477 -10.711 1 93.44 95 SER A O 1
ATOM 734 N N . VAL A 1 96 ? -19.422 -5.293 -10.594 1 93 96 VAL A N 1
ATOM 735 C CA . VAL A 1 96 ? -17.969 -5.383 -10.773 1 93 96 VAL A CA 1
ATOM 736 C C . VAL A 1 96 ? -17.344 -6.059 -9.555 1 93 96 VAL A C 1
ATOM 738 O O . VAL A 1 96 ? -16.469 -6.922 -9.695 1 93 96 VAL A O 1
ATOM 741 N N . PHE A 1 97 ? -17.781 -5.715 -8.367 1 91.94 97 PHE A N 1
ATOM 742 C CA . PHE A 1 97 ? -17.234 -6.289 -7.148 1 91.94 97 PHE A CA 1
ATOM 743 C C . PHE A 1 97 ? -17.766 -7.703 -6.93 1 91.94 97 PHE A C 1
ATOM 745 O O . PHE A 1 97 ? -17.094 -8.547 -6.348 1 91.94 97 PHE A O 1
ATOM 752 N N . ALA A 1 98 ? -18.953 -7.945 -7.441 1 83.38 98 ALA A N 1
ATOM 753 C CA . ALA A 1 98 ? -19.594 -9.242 -7.234 1 83.38 98 ALA A CA 1
ATOM 754 C C . ALA A 1 98 ? -19.016 -10.297 -8.18 1 83.38 98 ALA A C 1
ATOM 756 O O . ALA A 1 98 ? -18.906 -11.469 -7.824 1 83.38 98 ALA A O 1
ATOM 757 N N . ALA A 1 99 ? -18.656 -9.961 -9.367 1 73 99 ALA A N 1
ATOM 758 C CA . ALA A 1 99 ? -18.219 -10.898 -10.398 1 73 99 ALA A CA 1
ATOM 759 C C . ALA A 1 99 ? -16.781 -11.359 -10.133 1 73 99 ALA A C 1
ATOM 761 O O . ALA A 1 99 ? -16.234 -12.164 -10.891 1 73 99 ALA A O 1
ATOM 762 N N . ASN A 1 100 ? -16.219 -11.102 -9.023 1 65.81 100 ASN A N 1
ATOM 763 C CA . ASN A 1 100 ? -14.828 -11.438 -8.742 1 65.81 100 ASN A CA 1
ATOM 764 C C . ASN A 1 100 ? -13.906 -10.977 -9.875 1 65.81 100 ASN A C 1
ATOM 766 O O . ASN A 1 100 ? -12.992 -11.703 -10.258 1 65.81 100 ASN A O 1
ATOM 770 N N . SER A 1 101 ? -14.219 -9.977 -10.414 1 69.12 101 SER A N 1
ATOM 771 C CA . SER A 1 101 ? -13.477 -9.438 -11.547 1 69.12 101 SER A CA 1
ATOM 772 C C . SER A 1 101 ? -12.258 -8.648 -11.078 1 69.12 101 SER A C 1
ATOM 774 O O . SER A 1 101 ? -11.398 -8.289 -11.891 1 69.12 101 SER A O 1
ATOM 776 N N . LEU A 1 102 ? -12.305 -8.422 -9.852 1 81.38 102 LEU A N 1
ATOM 777 C CA . LEU A 1 102 ? -11.188 -7.676 -9.289 1 81.38 102 LEU A CA 1
ATOM 778 C C . LEU A 1 102 ? -10.234 -8.602 -8.539 1 81.38 102 LEU A C 1
ATOM 780 O O . LEU A 1 102 ? -10.031 -8.453 -7.336 1 81.38 102 LEU A O 1
ATOM 784 N N . HIS A 1 103 ? -9.617 -9.469 -9.289 1 76.69 103 HIS A N 1
ATOM 785 C CA . HIS A 1 103 ? -8.891 -10.617 -8.766 1 76.69 103 HIS A CA 1
ATOM 786 C C . HIS A 1 103 ? -7.645 -10.18 -8 1 76.69 103 HIS A C 1
ATOM 788 O O . HIS A 1 103 ? -7.141 -10.922 -7.152 1 76.69 103 HIS A O 1
ATOM 794 N N . PHE A 1 104 ? -7.191 -9.023 -8.266 1 86.75 104 PHE A N 1
ATOM 795 C CA . PHE A 1 104 ? -5.914 -8.625 -7.684 1 86.75 104 PHE A CA 1
ATOM 796 C C . PHE A 1 104 ? -6.129 -7.711 -6.48 1 86.75 104 PHE A C 1
ATOM 798 O O . PHE A 1 104 ? -5.168 -7.312 -5.82 1 86.75 104 PHE A O 1
ATOM 805 N N . LEU A 1 105 ? -7.398 -7.461 -6.156 1 91.81 105 LEU A N 1
ATOM 806 C CA . LEU A 1 105 ? -7.719 -6.516 -5.09 1 91.81 105 LEU A CA 1
ATOM 807 C C . LEU A 1 105 ? -7.137 -6.984 -3.76 1 91.81 105 LEU A C 1
ATOM 809 O O . LEU A 1 105 ? -6.535 -6.191 -3.029 1 91.81 105 LEU A O 1
ATOM 813 N N . GLY A 1 106 ? -7.23 -8.289 -3.484 1 92.62 106 GLY A N 1
ATOM 814 C CA . GLY A 1 106 ? -6.758 -8.828 -2.219 1 92.62 106 GLY A CA 1
ATOM 815 C C . GLY A 1 106 ? -5.254 -8.719 -2.047 1 92.62 106 GLY A C 1
ATOM 816 O O . GLY A 1 106 ? -4.75 -8.734 -0.922 1 92.62 106 GLY A O 1
ATOM 817 N N . PHE A 1 107 ? -4.508 -8.57 -3.148 1 95 107 PHE A N 1
ATOM 818 C CA . PHE A 1 107 ? -3.053 -8.531 -3.09 1 95 107 PHE A CA 1
ATOM 819 C C . PHE A 1 107 ? -2.566 -7.211 -2.508 1 95 107 PHE A C 1
ATOM 821 O O . PHE A 1 107 ? -1.423 -7.109 -2.057 1 95 107 PHE A O 1
ATOM 828 N N . ILE A 1 108 ? -3.396 -6.176 -2.514 1 96.12 108 ILE A N 1
ATOM 829 C CA . ILE A 1 108 ? -3.01 -4.926 -1.872 1 96.12 108 ILE A CA 1
ATOM 830 C C . ILE A 1 108 ? -2.76 -5.164 -0.385 1 96.12 108 ILE A C 1
ATOM 832 O O . ILE A 1 108 ? -1.704 -4.801 0.14 1 96.12 108 ILE A O 1
ATOM 836 N N . CYS A 1 109 ? -3.727 -5.809 0.295 1 94.06 109 CYS A N 1
ATOM 837 C CA . CYS A 1 109 ? -3.598 -6.105 1.718 1 94.06 109 CYS A CA 1
ATOM 838 C C . CYS A 1 109 ? -2.42 -7.039 1.975 1 94.06 109 CYS A C 1
ATOM 840 O O . CYS A 1 109 ? -1.659 -6.84 2.924 1 94.06 109 CYS A O 1
ATOM 842 N N . SER A 1 110 ? -2.264 -8.047 1.146 1 93.81 110 SER A N 1
ATOM 843 C CA . SER A 1 110 ? -1.187 -9.023 1.302 1 93.81 110 SER A CA 1
ATOM 844 C C . SER A 1 110 ? 0.18 -8.352 1.195 1 93.81 110 SER A C 1
ATOM 846 O O . SER A 1 110 ? 1.084 -8.648 1.979 1 93.81 110 SER A O 1
ATOM 848 N N . THR A 1 111 ? 0.293 -7.469 0.221 1 95.81 111 THR A N 1
ATOM 849 C CA . THR A 1 111 ? 1.552 -6.77 -0.014 1 95.81 111 THR A CA 1
ATOM 850 C C . THR A 1 111 ? 1.83 -5.766 1.103 1 95.81 111 THR A C 1
ATOM 852 O O . THR A 1 111 ? 2.945 -5.707 1.626 1 95.81 111 THR A O 1
ATOM 855 N N . ALA A 1 112 ? 0.801 -5.008 1.49 1 95.31 112 ALA A N 1
ATOM 856 C CA . ALA A 1 112 ? 0.961 -4.016 2.549 1 95.31 112 ALA A CA 1
ATOM 857 C C . ALA A 1 112 ? 1.355 -4.676 3.867 1 95.31 112 ALA A C 1
ATOM 859 O O . ALA A 1 112 ? 2.234 -4.18 4.578 1 95.31 112 ALA A O 1
ATOM 860 N N . ALA A 1 113 ? 0.762 -5.781 4.211 1 91.75 113 ALA A N 1
ATOM 861 C CA . ALA A 1 113 ? 1.016 -6.488 5.465 1 91.75 113 ALA A CA 1
ATOM 862 C C . ALA A 1 113 ? 2.445 -7.02 5.516 1 91.75 113 ALA A C 1
ATOM 864 O O . ALA A 1 113 ? 2.992 -7.246 6.598 1 91.75 113 ALA A O 1
ATOM 865 N N . ARG A 1 114 ? 3.068 -7.184 4.395 1 93.88 114 ARG A N 1
ATOM 866 C CA . ARG A 1 114 ? 4.398 -7.773 4.316 1 93.88 114 ARG A CA 1
ATOM 867 C C . ARG A 1 114 ? 5.465 -6.703 4.129 1 93.88 114 ARG A C 1
ATOM 869 O O . ARG A 1 114 ? 6.664 -6.996 4.152 1 93.88 114 ARG A O 1
ATOM 876 N N . PHE A 1 115 ? 5.062 -5.48 3.984 1 95.25 115 PHE A N 1
ATOM 877 C CA . PHE A 1 115 ? 5.941 -4.391 3.57 1 95.25 115 PHE A CA 1
ATOM 878 C C . PHE A 1 115 ? 7.121 -4.254 4.527 1 95.25 115 PHE A C 1
ATOM 880 O O . PHE A 1 115 ? 8.273 -4.273 4.102 1 95.25 115 PHE A O 1
ATOM 887 N N . GLN A 1 116 ? 6.891 -4.184 5.863 1 92.19 116 GLN A N 1
ATOM 888 C CA . GLN A 1 116 ? 7.953 -3.955 6.84 1 92.19 116 GLN A CA 1
ATOM 889 C C . GLN A 1 116 ? 8.906 -5.141 6.898 1 92.19 116 GLN A C 1
ATOM 891 O O . GLN A 1 116 ? 10.125 -4.965 7.008 1 92.19 116 GLN A O 1
ATOM 896 N N . SER A 1 117 ? 8.375 -6.363 6.902 1 94.12 117 SER A N 1
ATOM 897 C CA . SER A 1 117 ? 9.227 -7.551 6.93 1 94.12 117 SER A CA 1
ATOM 898 C C . SER A 1 117 ? 10.125 -7.613 5.699 1 94.12 117 SER A C 1
ATOM 900 O O . SER A 1 117 ? 11.266 -8.062 5.781 1 94.12 117 SER A O 1
ATOM 902 N N . LEU A 1 118 ? 9.625 -7.176 4.539 1 95.88 118 LEU A N 1
ATOM 903 C CA . LEU A 1 118 ? 10.43 -7.199 3.324 1 95.88 118 LEU A CA 1
ATOM 904 C C . LEU A 1 118 ? 11.531 -6.148 3.387 1 95.88 118 LEU A C 1
ATOM 906 O O . LEU A 1 118 ? 12.617 -6.348 2.842 1 95.88 118 LEU A O 1
ATOM 910 N N . MET A 1 119 ? 11.25 -5.031 4.035 1 94.56 119 MET A N 1
ATOM 911 C CA . MET A 1 119 ? 12.273 -4.016 4.246 1 94.56 119 MET A CA 1
ATOM 912 C C . MET A 1 119 ? 13.484 -4.609 4.973 1 94.56 119 MET A C 1
ATOM 914 O O . MET A 1 119 ? 14.617 -4.207 4.723 1 94.56 119 MET A O 1
ATOM 918 N N . GLU A 1 120 ? 13.227 -5.531 5.816 1 95.31 120 GLU A N 1
ATOM 919 C CA . GLU A 1 120 ? 14.305 -6.207 6.527 1 95.31 120 GLU A CA 1
ATOM 920 C C . GLU A 1 120 ? 14.992 -7.234 5.637 1 95.31 120 GLU A C 1
ATOM 922 O O . GLU A 1 120 ? 16.219 -7.332 5.633 1 95.31 120 GLU A O 1
ATOM 927 N N . CYS A 1 121 ? 14.258 -7.938 4.871 1 96.38 121 CYS A N 1
ATOM 928 C CA . CYS A 1 121 ? 14.781 -9.008 4.035 1 96.38 121 CYS A CA 1
ATOM 929 C C . CYS A 1 121 ? 15.719 -8.461 2.971 1 96.38 121 CYS A C 1
ATOM 931 O O . CYS A 1 121 ? 16.719 -9.102 2.619 1 96.38 121 CYS A O 1
ATOM 933 N N . ILE A 1 122 ? 15.375 -7.293 2.438 1 97.88 122 ILE A N 1
ATOM 934 C CA . ILE A 1 122 ? 16.125 -6.746 1.309 1 97.88 122 ILE A CA 1
ATOM 935 C C . ILE A 1 122 ? 17.516 -6.305 1.772 1 97.88 122 ILE A C 1
ATOM 937 O O . ILE A 1 122 ? 18.422 -6.164 0.961 1 97.88 122 ILE A O 1
ATOM 941 N N . GLN A 1 123 ? 17.672 -6.043 3.078 1 98.12 123 GLN A N 1
ATOM 942 C CA . GLN A 1 123 ? 18.969 -5.66 3.621 1 98.12 123 GLN A CA 1
ATOM 943 C C . GLN A 1 123 ? 19.969 -6.797 3.479 1 98.12 123 GLN A C 1
ATOM 945 O O . GLN A 1 123 ? 19.625 -7.969 3.631 1 98.12 123 GLN A O 1
ATOM 950 N N . ARG A 1 124 ? 21.234 -6.492 3.236 1 97.19 124 ARG A N 1
ATOM 951 C CA . ARG A 1 124 ? 22.281 -7.477 3.023 1 97.19 124 ARG A CA 1
ATOM 952 C C . ARG A 1 124 ? 22.406 -8.414 4.219 1 97.19 124 ARG A C 1
ATOM 954 O O . ARG A 1 124 ? 22.609 -9.617 4.051 1 97.19 124 ARG A O 1
ATOM 961 N N . ASP A 1 125 ? 22.234 -7.871 5.398 1 96.44 125 ASP A N 1
ATOM 962 C CA . ASP A 1 125 ? 22.453 -8.648 6.613 1 96.44 125 ASP A CA 1
ATOM 963 C C . ASP A 1 125 ? 21.141 -9.164 7.18 1 96.44 125 ASP A C 1
ATOM 965 O O . ASP A 1 125 ? 21.094 -9.711 8.281 1 96.44 125 ASP A O 1
ATOM 969 N N . GLY A 1 126 ? 20.047 -8.992 6.508 1 96.38 126 GLY A N 1
ATOM 970 C CA . GLY A 1 126 ? 18.75 -9.477 6.953 1 96.38 126 GLY A CA 1
ATOM 971 C C . GLY A 1 126 ? 18.484 -10.922 6.562 1 96.38 126 GLY A C 1
ATOM 972 O O . GLY A 1 126 ? 19.344 -11.57 5.965 1 96.38 126 GLY A O 1
ATOM 973 N N . PRO A 1 127 ? 17.328 -11.406 6.973 1 96.06 127 PRO A N 1
ATOM 974 C CA . PRO A 1 127 ? 16.938 -12.75 6.535 1 96.06 127 PRO A CA 1
ATOM 975 C C . PRO A 1 127 ? 16.812 -12.859 5.02 1 96.06 127 PRO A C 1
ATOM 977 O O . PRO A 1 127 ? 16.562 -11.867 4.34 1 96.06 127 PRO A O 1
ATOM 980 N N . TYR A 1 128 ? 16.984 -14.031 4.516 1 94.31 128 TYR A N 1
ATOM 981 C CA . TYR A 1 128 ? 16.922 -14.203 3.068 1 94.31 128 TYR A CA 1
ATOM 982 C C . TYR A 1 128 ? 15.484 -14.234 2.584 1 94.31 128 TYR A C 1
ATOM 984 O O . TYR A 1 128 ? 15.148 -13.602 1.577 1 94.31 128 TYR A O 1
ATOM 992 N N . ASP A 1 129 ? 14.742 -14.984 3.438 1 93.94 129 ASP A N 1
ATOM 993 C CA . ASP A 1 129 ? 13.422 -15.273 2.891 1 93.94 129 ASP A CA 1
ATOM 994 C C . ASP A 1 129 ? 12.32 -14.719 3.791 1 93.94 129 ASP A C 1
ATOM 996 O O . ASP A 1 129 ? 12.586 -14.281 4.914 1 93.94 129 ASP A O 1
ATOM 1000 N N . LEU A 1 130 ? 11.164 -14.609 3.234 1 94.81 130 LEU A N 1
ATOM 1001 C CA . LEU A 1 130 ? 9.883 -14.305 3.865 1 94.81 130 LEU A CA 1
ATOM 1002 C C . LEU A 1 130 ? 8.766 -15.133 3.248 1 94.81 130 LEU A C 1
ATOM 1004 O O . LEU A 1 130 ? 8.016 -14.641 2.404 1 94.81 130 LEU A O 1
ATOM 1008 N N . PRO A 1 131 ? 8.594 -16.375 3.697 1 93.69 131 PRO A N 1
ATOM 1009 C CA . PRO A 1 131 ? 7.617 -17.266 3.062 1 93.69 131 PRO A CA 1
ATOM 1010 C C . PRO A 1 131 ? 6.184 -16.734 3.172 1 93.69 131 PRO A C 1
ATOM 1012 O O . PRO A 1 131 ? 5.797 -16.203 4.207 1 93.69 131 PRO A O 1
ATOM 1015 N N . TYR A 1 132 ? 5.43 -16.859 2.08 1 91.31 132 TYR A N 1
ATOM 1016 C CA . TYR A 1 132 ? 4.047 -16.391 2.117 1 91.31 132 TYR A CA 1
ATOM 1017 C C . TYR A 1 132 ? 3.08 -17.547 2.332 1 91.31 132 TYR A C 1
ATOM 1019 O O . TYR A 1 132 ? 1.922 -17.328 2.697 1 91.31 132 TYR A O 1
ATOM 1027 N N . ASN A 1 133 ? 3.461 -18.75 2.074 1 85 133 ASN A N 1
ATOM 1028 C CA . ASN A 1 133 ? 2.568 -19.906 2.111 1 85 133 ASN A CA 1
ATOM 1029 C C . ASN A 1 133 ? 2.168 -20.266 3.541 1 85 133 ASN A C 1
ATOM 1031 O O . ASN A 1 133 ? 1.321 -21.125 3.756 1 85 133 ASN A O 1
ATOM 1035 N N . GLU A 1 134 ? 2.719 -19.547 4.426 1 80.69 134 GLU A N 1
ATOM 1036 C CA . GLU A 1 134 ? 2.309 -19.734 5.816 1 80.69 134 GLU A CA 1
ATOM 1037 C C . GLU A 1 134 ? 1.555 -18.516 6.336 1 80.69 134 GLU A C 1
ATOM 1039 O O . GLU A 1 134 ? 1.267 -18.422 7.531 1 80.69 134 GLU A O 1
ATOM 1044 N N . ALA A 1 135 ? 1.317 -17.562 5.512 1 85.19 135 ALA A N 1
ATOM 1045 C CA . ALA A 1 135 ? 0.518 -16.391 5.848 1 85.19 135 ALA A CA 1
ATOM 1046 C C . ALA A 1 135 ? -0.929 -16.562 5.398 1 85.19 135 ALA A C 1
ATOM 1048 O O . ALA A 1 135 ? -1.229 -16.484 4.203 1 85.19 135 ALA A O 1
ATOM 1049 N N . PRO A 1 136 ? -1.794 -16.734 6.293 1 82.19 136 PRO A N 1
ATOM 1050 C CA . PRO A 1 136 ? -3.17 -17.094 5.949 1 82.19 136 PRO A CA 1
ATOM 1051 C C . PRO A 1 136 ? -3.814 -16.109 4.98 1 82.19 136 PRO A C 1
ATOM 1053 O O . PRO A 1 136 ? -4.516 -16.516 4.051 1 82.19 136 PRO A O 1
ATOM 1056 N N . ALA A 1 137 ? -3.578 -14.867 5.234 1 81.06 137 ALA A N 1
ATOM 1057 C CA . ALA A 1 137 ? -4.203 -13.852 4.391 1 81.06 137 ALA A CA 1
ATOM 1058 C C . ALA A 1 137 ? -3.725 -13.969 2.945 1 81.06 137 ALA A C 1
ATOM 1060 O O . ALA A 1 137 ? -4.504 -13.773 2.008 1 81.06 137 ALA A O 1
ATOM 1061 N N . VAL A 1 138 ? -2.475 -14.258 2.736 1 89.75 138 VAL A N 1
ATOM 1062 C CA . VAL A 1 138 ? -1.922 -14.398 1.393 1 89.75 138 VAL A CA 1
ATOM 1063 C C . VAL A 1 138 ? -2.488 -15.648 0.727 1 89.75 138 VAL A C 1
ATOM 1065 O O . VAL A 1 138 ? -2.873 -15.617 -0.445 1 89.75 138 VAL A O 1
ATOM 1068 N N . VAL A 1 139 ? -2.543 -16.703 1.498 1 87.19 139 VAL A N 1
ATOM 1069 C CA . VAL A 1 139 ? -3.068 -17.969 0.987 1 87.19 139 VAL A CA 1
ATOM 1070 C C . VAL A 1 139 ? -4.516 -17.781 0.534 1 87.19 139 VAL A C 1
ATOM 1072 O O . VAL A 1 139 ? -4.91 -18.266 -0.523 1 87.19 139 VAL A O 1
ATOM 1075 N N . ARG A 1 140 ? -5.25 -17.031 1.295 1 84.25 140 ARG A N 1
ATOM 1076 C CA . ARG A 1 140 ? -6.637 -16.734 0.942 1 84.25 140 ARG A CA 1
ATOM 1077 C C . ARG A 1 140 ? -6.719 -15.938 -0.35 1 84.25 140 ARG A C 1
ATOM 1079 O O . ARG A 1 140 ? -7.586 -16.188 -1.192 1 84.25 140 ARG A O 1
ATOM 1086 N N . THR A 1 141 ? -5.867 -14.969 -0.433 1 89.06 141 THR A N 1
ATOM 1087 C CA . THR A 1 141 ? -5.852 -14.117 -1.62 1 89.06 141 THR A CA 1
ATOM 1088 C C . THR A 1 141 ? -5.512 -14.938 -2.863 1 89.06 141 THR A C 1
ATOM 1090 O O . THR A 1 141 ? -6.156 -14.797 -3.902 1 89.06 141 THR A O 1
ATOM 1093 N N . ILE A 1 142 ? -4.512 -15.758 -2.787 1 89.06 142 ILE A N 1
ATOM 1094 C CA . ILE A 1 142 ? -4.109 -16.609 -3.902 1 89.06 142 ILE A CA 1
ATOM 1095 C C . ILE A 1 142 ? -5.234 -17.594 -4.238 1 89.06 142 ILE A C 1
ATOM 1097 O O . ILE A 1 142 ? -5.5 -17.859 -5.414 1 89.06 142 ILE A O 1
ATOM 1101 N N . GLY A 1 143 ? -5.859 -18.109 -3.174 1 84.5 143 GLY A N 1
ATOM 1102 C CA . GLY A 1 143 ? -7.008 -18.984 -3.381 1 84.5 143 GLY A CA 1
ATOM 1103 C C . GLY A 1 143 ? -8.117 -18.312 -4.172 1 84.5 143 GLY A C 1
ATOM 1104 O O . GLY A 1 143 ? -8.727 -18.938 -5.047 1 84.5 143 GLY A O 1
ATOM 1105 N N . ALA A 1 144 ? -8.375 -17.062 -3.873 1 83.69 144 ALA A N 1
ATOM 1106 C CA . ALA A 1 144 ? -9.414 -16.312 -4.574 1 83.69 144 ALA A CA 1
ATOM 1107 C C . ALA A 1 144 ? -9.055 -16.125 -6.047 1 83.69 144 ALA A C 1
ATOM 1109 O O . ALA A 1 144 ? -9.914 -16.219 -6.922 1 83.69 144 ALA A O 1
ATOM 1110 N N . LEU A 1 145 ? -7.863 -15.844 -6.293 1 86 145 LEU A N 1
ATOM 1111 C CA . LEU A 1 145 ? -7.406 -15.727 -7.676 1 86 145 LEU A CA 1
ATOM 1112 C C . LEU A 1 145 ? -7.57 -17.047 -8.414 1 86 145 LEU A C 1
ATOM 1114 O O . LEU A 1 145 ? -7.949 -17.062 -9.586 1 86 145 LEU A O 1
ATOM 1118 N N . SER A 1 146 ? -7.227 -18.125 -7.75 1 86.88 146 SER A N 1
ATOM 1119 C CA . SER A 1 146 ? -7.324 -19.453 -8.344 1 86.88 146 SER A CA 1
ATOM 1120 C C . SER A 1 146 ? -8.758 -19.75 -8.781 1 86.88 146 SER A C 1
ATOM 1122 O O . SER A 1 146 ? -8.977 -20.375 -9.82 1 86.88 146 SER A O 1
ATOM 1124 N N . VAL A 1 147 ? -9.703 -19.328 -8 1 82.69 147 VAL A N 1
ATOM 1125 C CA . VAL A 1 147 ? -11.109 -19.562 -8.312 1 82.69 147 VAL A CA 1
ATOM 1126 C C . VAL A 1 147 ? -11.461 -18.891 -9.641 1 82.69 147 VAL A C 1
ATOM 1128 O O . VAL A 1 147 ? -12.18 -19.469 -10.461 1 82.69 147 VAL A O 1
ATOM 1131 N N . SER A 1 148 ? -10.93 -17.766 -9.844 1 81.94 148 SER A N 1
ATOM 1132 C CA . SER A 1 148 ? -11.281 -16.984 -11.023 1 81.94 148 SER A CA 1
ATOM 1133 C C . SER A 1 148 ? -10.703 -17.609 -12.297 1 81.94 148 SER A C 1
ATOM 1135 O O . SER A 1 148 ? -11.203 -17.359 -13.391 1 81.94 148 SER A O 1
ATOM 1137 N N . LYS A 1 149 ? -9.688 -18.531 -12.219 1 87.94 149 LYS A N 1
ATOM 1138 C CA . LYS A 1 149 ? -9 -19 -13.414 1 87.94 149 LYS A CA 1
ATOM 1139 C C . LYS A 1 149 ? -9.195 -20.5 -13.602 1 87.94 149 LYS A C 1
ATOM 1141 O O . LYS A 1 149 ? -8.945 -21.047 -14.68 1 87.94 149 LYS A O 1
ATOM 1146 N N . ALA A 1 150 ? -9.703 -21.156 -12.633 1 90.38 150 ALA A N 1
ATOM 1147 C CA . ALA A 1 150 ? -9.688 -22.609 -12.555 1 90.38 150 ALA A CA 1
ATOM 1148 C C . ALA A 1 150 ? -10.391 -23.219 -13.766 1 90.38 150 ALA A C 1
ATOM 1150 O O . ALA A 1 150 ? -9.883 -24.172 -14.367 1 90.38 150 ALA A O 1
ATOM 1151 N N . SER A 1 151 ? -11.531 -22.703 -14.117 1 92.06 151 SER A N 1
ATOM 1152 C CA . SER A 1 151 ? -12.273 -23.266 -15.234 1 92.06 151 SER A CA 1
ATOM 1153 C C . SER A 1 151 ? -11.484 -23.172 -16.531 1 92.06 151 SER A C 1
ATOM 1155 O O . SER A 1 151 ? -11.438 -24.125 -17.312 1 92.06 151 SER A O 1
ATOM 1157 N N . THR A 1 152 ? -10.922 -22.047 -16.734 1 94.31 152 THR A N 1
ATOM 1158 C CA . THR A 1 152 ? -10.141 -21.844 -17.938 1 94.31 152 THR A CA 1
ATOM 1159 C C . THR A 1 152 ? -8.906 -22.75 -17.938 1 94.31 152 THR A C 1
ATOM 1161 O O . THR A 1 152 ? -8.531 -23.297 -18.969 1 94.31 152 THR A O 1
ATOM 1164 N N . GLU A 1 153 ? -8.281 -22.859 -16.812 1 95.94 153 GLU A N 1
ATOM 1165 C CA . GLU A 1 153 ? -7.102 -23.703 -16.672 1 95.94 153 GLU A CA 1
ATOM 1166 C C . GLU A 1 153 ? -7.434 -25.172 -16.969 1 95.94 153 GLU A C 1
ATOM 1168 O O . GLU A 1 153 ? -6.68 -25.859 -17.672 1 95.94 153 GLU A O 1
ATOM 1173 N N . MET A 1 154 ? -8.5 -25.641 -16.469 1 96.38 154 MET A N 1
ATOM 1174 C CA . MET A 1 154 ? -8.945 -27.016 -16.734 1 96.38 154 MET A CA 1
ATOM 1175 C C . MET A 1 154 ? -9.211 -27.234 -18.219 1 96.38 154 MET A C 1
ATOM 1177 O O . MET A 1 154 ? -8.742 -28.219 -18.797 1 96.38 154 MET A O 1
ATOM 1181 N N . ASP A 1 155 ? -9.922 -26.281 -18.781 1 96.81 155 ASP A N 1
ATOM 1182 C CA . ASP A 1 155 ? -10.266 -26.391 -20.203 1 96.81 155 ASP A CA 1
ATOM 1183 C C . ASP A 1 155 ? -9.008 -26.422 -21.062 1 96.81 155 ASP A C 1
ATOM 1185 O O . ASP A 1 155 ? -8.938 -27.203 -22.016 1 96.81 155 ASP A O 1
ATOM 1189 N N . ILE A 1 156 ? -8.102 -25.656 -20.719 1 97.06 156 ILE A N 1
ATOM 1190 C CA . ILE A 1 156 ? -6.883 -25.547 -21.516 1 97.06 156 ILE A CA 1
ATOM 1191 C C . ILE A 1 156 ? -6.078 -26.828 -21.406 1 97.06 156 ILE A C 1
ATOM 1193 O O . ILE A 1 156 ? -5.508 -27.312 -22.391 1 97.06 156 ILE A O 1
ATOM 1197 N N . MET A 1 157 ? -5.977 -27.406 -20.25 1 97.62 157 MET A N 1
ATOM 1198 C CA . MET A 1 157 ? -5.273 -28.672 -20.078 1 97.62 157 MET A CA 1
ATOM 1199 C C . MET A 1 157 ? -5.973 -29.781 -20.844 1 97.62 157 MET A C 1
ATOM 1201 O O . MET A 1 157 ? -5.324 -30.547 -21.578 1 97.62 157 MET A O 1
ATOM 1205 N N . LEU A 1 158 ? -7.277 -29.859 -20.75 1 98.25 158 LEU A N 1
ATOM 1206 C CA . LEU A 1 158 ? -8.047 -30.906 -21.406 1 98.25 158 LEU A CA 1
ATOM 1207 C C . LEU A 1 158 ? -7.949 -30.766 -22.922 1 98.25 158 LEU A C 1
ATOM 1209 O O . LEU A 1 158 ? -7.988 -31.766 -23.641 1 98.25 158 LEU A O 1
ATOM 1213 N N . GLN A 1 159 ? -7.809 -29.578 -23.328 1 97.75 159 GLN A N 1
ATOM 1214 C CA . GLN A 1 159 ? -7.766 -29.297 -24.766 1 97.75 159 GLN A CA 1
ATOM 1215 C C . GLN A 1 159 ? -6.391 -29.609 -25.344 1 97.75 159 GLN A C 1
ATOM 1217 O O . GLN A 1 159 ? -6.285 -30.141 -26.453 1 97.75 159 GLN A O 1
ATOM 1222 N N . TYR A 1 160 ? -5.293 -29.328 -24.594 1 97.81 160 TYR A N 1
ATOM 1223 C CA . TYR A 1 160 ? -3.998 -29.266 -25.266 1 97.81 160 TYR A CA 1
ATOM 1224 C C . TYR A 1 160 ? -3.088 -30.406 -24.812 1 97.81 160 TYR A C 1
ATOM 1226 O O . TYR A 1 160 ? -2.078 -30.688 -25.453 1 97.81 160 TYR A O 1
ATOM 1234 N N . VAL A 1 161 ? -3.344 -30.984 -23.672 1 97.94 161 VAL A N 1
ATOM 1235 C CA . VAL A 1 161 ? -2.586 -32.188 -23.297 1 97.94 161 VAL A CA 1
ATOM 1236 C C . VAL A 1 161 ? -3.086 -33.375 -24.078 1 97.94 161 VAL A C 1
ATOM 1238 O O . VAL A 1 161 ? -4.25 -33.781 -23.969 1 97.94 161 VAL A O 1
ATOM 1241 N N . PRO A 1 162 ? -2.25 -34 -24.844 1 97.25 162 PRO A N 1
ATOM 1242 C CA . PRO A 1 162 ? -2.686 -35.062 -25.734 1 97.25 162 PRO A CA 1
ATOM 1243 C C . PRO A 1 162 ? -3.34 -36.219 -24.969 1 97.25 162 PRO A C 1
ATOM 1245 O O . PRO A 1 162 ? -2.742 -36.781 -24.047 1 97.25 162 PRO A O 1
ATOM 1248 N N . GLY A 1 163 ? -4.641 -36.562 -25.328 1 97.38 163 GLY A N 1
ATOM 1249 C CA . GLY A 1 163 ? -5.359 -37.719 -24.844 1 97.38 163 GLY A CA 1
ATOM 1250 C C . GLY A 1 163 ? -5.836 -37.594 -23.406 1 97.38 163 GLY A C 1
ATOM 1251 O O . GLY A 1 163 ? -6.41 -38.531 -22.844 1 97.38 163 GLY A O 1
ATOM 1252 N N . LEU A 1 164 ? -5.637 -36.438 -22.812 1 98.25 164 LEU A N 1
ATOM 1253 C CA . LEU A 1 164 ? -5.883 -36.312 -21.375 1 98.25 164 LEU A CA 1
ATOM 1254 C C . LEU A 1 164 ? -7.348 -36.562 -21.047 1 98.25 164 LEU A C 1
ATOM 1256 O O . LEU A 1 164 ? -7.656 -37.312 -20.125 1 98.25 164 LEU A O 1
ATOM 1260 N N . LYS A 1 165 ? -8.25 -35.938 -21.781 1 98.31 165 LYS A N 1
ATOM 1261 C CA . LYS A 1 165 ? -9.672 -36.062 -21.484 1 98.31 165 LYS A CA 1
ATOM 1262 C C . LYS A 1 165 ? -10.094 -37.531 -21.531 1 98.31 165 LYS A C 1
ATOM 1264 O O . LYS A 1 165 ? -10.727 -38.031 -20.609 1 98.31 165 LYS A O 1
ATOM 1269 N N . GLU A 1 166 ? -9.781 -38.219 -22.562 1 98.19 166 GLU A N 1
ATOM 1270 C CA . GLU A 1 166 ? -10.117 -39.625 -22.719 1 98.19 166 GLU A CA 1
ATOM 1271 C C . GLU A 1 166 ? -9.492 -40.469 -21.625 1 98.19 166 GLU A C 1
ATOM 1273 O O . GLU A 1 166 ? -10.141 -41.375 -21.078 1 98.19 166 GLU A O 1
ATOM 1278 N N . ASN A 1 167 ? -8.258 -40.188 -21.375 1 98.31 167 ASN A N 1
ATOM 1279 C CA . ASN A 1 167 ? -7.57 -40.938 -20.328 1 98.31 167 ASN A CA 1
ATOM 1280 C C . ASN A 1 167 ? -8.258 -40.75 -18.969 1 98.31 167 ASN A C 1
ATOM 1282 O O . ASN A 1 167 ? -8.422 -41.719 -18.219 1 98.31 167 ASN A O 1
ATOM 1286 N N . LEU A 1 168 ? -8.633 -39.5 -18.672 1 98.62 168 LEU A N 1
ATOM 1287 C CA . LEU A 1 168 ? -9.328 -39.219 -17.422 1 98.62 168 LEU A CA 1
ATOM 1288 C C . LEU A 1 168 ? -10.664 -39.938 -17.359 1 98.62 168 LEU A C 1
ATOM 1290 O O . LEU A 1 168 ? -11.062 -40.438 -16.297 1 98.62 168 LEU A O 1
ATOM 1294 N N . GLU A 1 169 ? -11.336 -40.031 -18.484 1 98.31 169 GLU A N 1
ATOM 1295 C CA . GLU A 1 169 ? -12.609 -40.719 -18.562 1 98.31 169 GLU A CA 1
ATOM 1296 C C . GLU A 1 169 ? -12.422 -42.219 -18.344 1 98.31 169 GLU A C 1
ATOM 1298 O O . GLU A 1 169 ? -13.305 -42.906 -17.812 1 98.31 169 GLU A O 1
ATOM 1303 N N . ASN A 1 170 ? -11.273 -42.75 -18.703 1 98.06 170 ASN A N 1
ATOM 1304 C CA . ASN A 1 170 ? -11 -44.188 -18.625 1 98.06 170 ASN A CA 1
ATOM 1305 C C . ASN A 1 170 ? -10.383 -44.562 -17.297 1 98.06 170 ASN A C 1
ATOM 1307 O O . ASN A 1 170 ? -10.359 -45.75 -16.922 1 98.06 170 ASN A O 1
ATOM 1311 N N . GLY A 1 171 ? -9.805 -43.656 -16.609 1 98.5 171 GLY A N 1
ATOM 1312 C CA . GLY A 1 171 ? -9.273 -43.906 -15.281 1 98.5 171 GLY A CA 1
ATOM 1313 C C . GLY A 1 171 ? -7.754 -43.875 -15.227 1 98.5 171 GLY A C 1
ATOM 1314 O O . GLY A 1 171 ? -7.102 -44.875 -15.609 1 98.5 171 GLY A O 1
ATOM 1315 N N . ILE A 1 172 ? -7.266 -42.875 -14.734 1 98.44 172 ILE A N 1
ATOM 1316 C CA . ILE A 1 172 ? -5.82 -42.75 -14.586 1 98.44 172 ILE A CA 1
ATOM 1317 C C . ILE A 1 172 ? -5.492 -42.125 -13.234 1 98.44 172 ILE A C 1
ATOM 1319 O O . ILE A 1 172 ? -6.395 -41.75 -12.484 1 98.44 172 ILE A O 1
ATOM 1323 N N . LYS A 1 173 ? -4.176 -42.062 -12.867 1 98.62 173 LYS A N 1
ATOM 1324 C CA . LYS A 1 173 ? -3.682 -41.438 -11.648 1 98.62 173 LYS A CA 1
ATOM 1325 C C . LYS A 1 173 ? -3.064 -40.062 -11.953 1 98.62 173 LYS A C 1
ATOM 1327 O O . LYS A 1 173 ? -2.174 -39.969 -12.797 1 98.62 173 LYS A O 1
ATOM 1332 N N . VAL A 1 174 ? -3.6 -39.062 -11.297 1 98.75 174 VAL A N 1
ATOM 1333 C CA . VAL A 1 174 ? -3.16 -37.688 -11.523 1 98.75 174 VAL A CA 1
ATOM 1334 C C . VAL A 1 174 ? -2.668 -37.062 -10.211 1 98.75 174 VAL A C 1
ATOM 1336 O O . VAL A 1 174 ? -3.246 -37.312 -9.148 1 98.75 174 VAL A O 1
ATOM 1339 N N . ILE A 1 175 ? -1.569 -36.281 -10.266 1 98.75 175 ILE A N 1
ATOM 1340 C CA . ILE A 1 175 ? -1.12 -35.562 -9.07 1 98.75 175 ILE A CA 1
ATOM 1341 C C . ILE A 1 175 ? -0.816 -34.094 -9.422 1 98.75 175 ILE A C 1
ATOM 1343 O O . ILE A 1 175 ? -0.262 -33.812 -10.484 1 98.75 175 ILE A O 1
ATOM 1347 N N . GLU A 1 176 ? -1.267 -33.188 -8.609 1 98.75 176 GLU A N 1
ATOM 1348 C CA . GLU A 1 176 ? -0.87 -31.781 -8.633 1 98.75 176 GLU A CA 1
ATOM 1349 C C . GLU A 1 176 ? 0.152 -31.469 -7.543 1 98.75 176 GLU A C 1
ATOM 1351 O O . GLU A 1 176 ? -0.085 -31.766 -6.367 1 98.75 176 GLU A O 1
ATOM 1356 N N . CYS A 1 177 ? 1.316 -30.969 -7.898 1 98.38 177 CYS A N 1
ATOM 1357 C CA . CYS A 1 177 ? 2.32 -30.531 -6.934 1 98.38 177 CYS A CA 1
ATOM 1358 C C . CYS A 1 177 ? 2.195 -29.047 -6.648 1 98.38 177 CYS A C 1
ATOM 1360 O O . CYS A 1 177 ? 2.203 -28.234 -7.574 1 98.38 177 CYS A O 1
ATOM 1362 N N . GLY A 1 178 ? 2.084 -28.672 -5.352 1 96.94 178 GLY A N 1
ATOM 1363 C CA . GLY A 1 178 ? 1.812 -27.297 -4.973 1 96.94 178 GLY A CA 1
ATOM 1364 C C . GLY A 1 178 ? 0.366 -26.891 -5.188 1 96.94 178 GLY A C 1
ATOM 1365 O O . GLY A 1 178 ? 0.088 -25.875 -5.824 1 96.94 178 GLY A O 1
ATOM 1366 N N . CYS A 1 179 ? -0.535 -27.609 -4.621 1 96.19 179 CYS A N 1
ATOM 1367 C CA . CYS A 1 179 ? -1.939 -27.484 -4.988 1 96.19 179 CYS A CA 1
ATOM 1368 C C . CYS A 1 179 ? -2.611 -26.375 -4.188 1 96.19 179 CYS A C 1
ATOM 1370 O O . CYS A 1 179 ? -3.748 -26 -4.477 1 96.19 179 CYS A O 1
ATOM 1372 N N . GLY A 1 180 ? -1.931 -25.828 -3.182 1 93.38 180 GLY A N 1
ATOM 1373 C CA . GLY A 1 180 ? -2.572 -24.844 -2.322 1 93.38 180 GLY A CA 1
ATOM 1374 C C . GLY A 1 180 ? -3.836 -25.359 -1.663 1 93.38 180 GLY A C 1
ATOM 1375 O O . GLY A 1 180 ? -3.818 -26.406 -1.013 1 93.38 180 GLY A O 1
ATOM 1376 N N . THR A 1 181 ? -4.918 -24.734 -1.941 1 89.75 181 THR A N 1
ATOM 1377 C CA . THR A 1 181 ? -6.188 -25.172 -1.357 1 89.75 181 THR A CA 1
ATOM 1378 C C . THR A 1 181 ? -6.859 -26.219 -2.234 1 89.75 181 THR A C 1
ATOM 1380 O O . THR A 1 181 ? -8.008 -26.594 -1.99 1 89.75 181 THR A O 1
ATOM 1383 N N . ALA A 1 182 ? -6.227 -26.609 -3.248 1 93.94 182 ALA A N 1
ATOM 1384 C CA . ALA A 1 182 ? -6.559 -27.766 -4.078 1 93.94 182 ALA A CA 1
ATOM 1385 C C . ALA A 1 182 ? -7.84 -27.516 -4.871 1 93.94 182 ALA A C 1
ATOM 1387 O O . ALA A 1 182 ? -8.648 -28.438 -5.051 1 93.94 182 ALA A O 1
ATOM 1388 N N . LEU A 1 183 ? -8.047 -26.328 -5.293 1 92.56 183 LEU A N 1
ATOM 1389 C CA . LEU A 1 183 ? -9.25 -26 -6.039 1 92.56 183 LEU A CA 1
ATOM 1390 C C . LEU A 1 183 ? -9.273 -26.703 -7.387 1 92.56 183 LEU A C 1
ATOM 1392 O O . LEU A 1 183 ? -10.25 -27.391 -7.719 1 92.56 183 LEU A O 1
ATOM 1396 N N . LEU A 1 184 ? -8.234 -26.609 -8.148 1 95 184 LEU A N 1
ATOM 1397 C CA . LEU A 1 184 ? -8.195 -27.125 -9.516 1 95 184 LEU A CA 1
ATOM 1398 C C . LEU A 1 184 ? -8.258 -28.641 -9.516 1 95 184 LEU A C 1
ATOM 1400 O O . LEU A 1 184 ? -9.039 -29.234 -10.266 1 95 184 LEU A O 1
ATOM 1404 N N . ILE A 1 185 ? -7.488 -29.281 -8.727 1 96.75 185 ILE A N 1
ATOM 1405 C CA . ILE A 1 185 ? -7.438 -30.734 -8.703 1 96.75 185 ILE A CA 1
ATOM 1406 C C . ILE A 1 185 ? -8.75 -31.281 -8.156 1 96.75 185 ILE A C 1
ATOM 1408 O O . ILE A 1 185 ? -9.195 -32.344 -8.57 1 96.75 185 ILE A O 1
ATOM 1412 N N . SER A 1 186 ? -9.398 -30.578 -7.223 1 95.75 186 SER A N 1
ATOM 1413 C CA . SER A 1 186 ? -10.711 -30.969 -6.73 1 95.75 186 SER A CA 1
ATOM 1414 C C . SER A 1 186 ? -11.75 -30.938 -7.84 1 95.75 186 SER A C 1
ATOM 1416 O O . SER A 1 186 ? -12.609 -31.812 -7.93 1 95.75 186 SER A O 1
ATOM 1418 N N . ARG A 1 187 ? -11.68 -29.953 -8.656 1 94.56 187 ARG A N 1
ATOM 1419 C CA . ARG A 1 187 ? -12.617 -29.844 -9.766 1 94.56 187 ARG A CA 1
ATOM 1420 C C . ARG A 1 187 ? -12.422 -30.969 -10.773 1 94.56 187 ARG A C 1
ATOM 1422 O O . ARG A 1 187 ? -13.383 -31.484 -11.344 1 94.56 187 ARG A O 1
ATOM 1429 N N . LEU A 1 188 ? -11.227 -31.266 -11.039 1 97 188 LEU A N 1
ATOM 1430 C CA . LEU A 1 188 ? -10.938 -32.375 -11.914 1 97 188 LEU A CA 1
ATOM 1431 C C . LEU A 1 188 ? -11.477 -33.688 -11.328 1 97 188 LEU A C 1
ATOM 1433 O O . LEU A 1 188 ? -12.086 -34.5 -12.039 1 97 188 LEU A O 1
ATOM 1437 N N . ALA A 1 189 ? -11.234 -33.906 -10.062 1 97.31 189 ALA A N 1
ATOM 1438 C CA . ALA A 1 189 ? -11.688 -35.125 -9.383 1 97.31 189 ALA A CA 1
ATOM 1439 C C . ALA A 1 189 ? -13.203 -35.25 -9.469 1 97.31 189 ALA A C 1
ATOM 1441 O O . ALA A 1 189 ? -13.727 -36.344 -9.633 1 97.31 189 ALA A O 1
ATOM 1442 N N . GLN A 1 190 ? -13.891 -34.156 -9.336 1 95.88 190 GLN A N 1
ATOM 1443 C CA . GLN A 1 190 ? -15.352 -34.156 -9.422 1 95.88 190 GLN A CA 1
ATOM 1444 C C . GLN A 1 190 ? -15.82 -34.5 -10.836 1 95.88 190 GLN A C 1
ATOM 1446 O O . GLN A 1 190 ? -16.812 -35.219 -11.008 1 95.88 190 GLN A O 1
ATOM 1451 N N . GLN A 1 191 ? -15.148 -34.062 -11.773 1 96.12 191 GLN A N 1
ATOM 1452 C CA . GLN A 1 191 ? -15.578 -34.188 -13.164 1 96.12 191 GLN A CA 1
ATOM 1453 C C . GLN A 1 191 ? -15.242 -35.562 -13.711 1 96.12 191 GLN A C 1
ATOM 1455 O O . GLN A 1 191 ? -15.922 -36.062 -14.609 1 96.12 191 GLN A O 1
ATOM 1460 N N . PHE A 1 192 ? -14.219 -36.156 -13.172 1 98 192 PHE A N 1
ATOM 1461 C CA . PHE A 1 192 ? -13.758 -37.438 -13.719 1 98 192 PHE A CA 1
ATOM 1462 C C . PHE A 1 192 ? -13.688 -38.5 -12.625 1 98 192 PHE A C 1
ATOM 1464 O O . PHE A 1 192 ? -12.602 -38.875 -12.195 1 98 192 PHE A O 1
ATOM 1471 N N . PRO A 1 193 ? -14.734 -39.125 -12.305 1 96.94 193 PRO A N 1
ATOM 1472 C CA . PRO A 1 193 ? -14.828 -40 -11.148 1 96.94 193 PRO A CA 1
ATOM 1473 C C . PRO A 1 193 ? -14.07 -41.312 -11.352 1 96.94 193 PRO A C 1
ATOM 1475 O O . PRO A 1 193 ? -13.781 -42.031 -10.383 1 96.94 193 PRO A O 1
ATOM 1478 N N . ASN A 1 194 ? -13.75 -41.656 -12.617 1 98.06 194 ASN A N 1
ATOM 1479 C CA . ASN A 1 194 ? -13.062 -42.906 -12.883 1 98.06 194 ASN A CA 1
ATOM 1480 C C . ASN A 1 194 ? -11.562 -42.812 -12.586 1 98.06 194 ASN A C 1
ATOM 1482 O O . ASN A 1 194 ? -10.875 -43.812 -12.484 1 98.06 194 ASN A O 1
ATOM 1486 N N . SER A 1 195 ? -11.086 -41.656 -12.477 1 98.69 195 SER A N 1
ATOM 1487 C CA . SER A 1 195 ? -9.672 -41.406 -12.195 1 98.69 195 SER A CA 1
ATOM 1488 C C . SER A 1 195 ? -9.438 -41.125 -10.719 1 98.69 195 SER A C 1
ATOM 1490 O O . SER A 1 195 ? -10.383 -40.812 -9.984 1 98.69 195 SER A O 1
ATOM 1492 N N . THR A 1 196 ? -8.188 -41.281 -10.273 1 98.56 196 THR A N 1
ATOM 1493 C CA . THR A 1 196 ? -7.789 -40.969 -8.914 1 98.56 196 THR A CA 1
ATOM 1494 C C . THR A 1 196 ? -6.852 -39.75 -8.906 1 98.56 196 THR A C 1
ATOM 1496 O O . THR A 1 196 ? -5.996 -39.625 -9.781 1 98.56 196 THR A O 1
ATOM 1499 N N . PHE A 1 197 ? -7.086 -38.906 -7.906 1 98.56 197 PHE A N 1
ATOM 1500 C CA . PHE A 1 197 ? -6.406 -37.625 -7.883 1 98.56 197 PHE A CA 1
ATOM 1501 C C . PHE A 1 197 ? -5.684 -37.406 -6.555 1 98.56 197 PHE A C 1
ATOM 1503 O O . PHE A 1 197 ? -6.203 -37.781 -5.496 1 98.56 197 PHE A O 1
ATOM 1510 N N . THR A 1 198 ? -4.488 -36.875 -6.641 1 98.56 198 THR A N 1
ATOM 1511 C CA . THR A 1 198 ? -3.711 -36.469 -5.469 1 98.56 198 THR A CA 1
ATOM 1512 C C . THR A 1 198 ? -3.332 -35 -5.535 1 98.56 198 THR A C 1
ATOM 1514 O O . THR A 1 198 ? -2.695 -34.562 -6.496 1 98.56 198 THR A O 1
ATOM 1517 N N . GLY A 1 199 ? -3.789 -34.219 -4.594 1 98.31 199 GLY A N 1
ATOM 1518 C CA . GLY A 1 199 ? -3.26 -32.875 -4.375 1 98.31 199 GLY A CA 1
ATOM 1519 C C . GLY A 1 199 ? -2.158 -32.844 -3.33 1 98.31 199 GLY A C 1
ATOM 1520 O O . GLY A 1 199 ? -2.303 -33.406 -2.244 1 98.31 199 GLY A O 1
ATOM 1521 N N . SER A 1 200 ? -1.049 -32.219 -3.672 1 98.25 200 SER A N 1
ATOM 1522 C CA . SER A 1 200 ? 0.065 -32.156 -2.73 1 98.25 200 SER A CA 1
ATOM 1523 C C . SER A 1 200 ? 0.598 -30.75 -2.578 1 98.25 200 SER A C 1
ATOM 1525 O O . SER A 1 200 ? 0.522 -29.953 -3.512 1 98.25 200 SER A O 1
ATOM 1527 N N . ASP A 1 201 ? 1.074 -30.438 -1.438 1 97.12 201 ASP A N 1
ATOM 1528 C CA . ASP A 1 201 ? 1.709 -29.156 -1.114 1 97.12 201 ASP A CA 1
ATOM 1529 C C . ASP A 1 201 ? 2.662 -29.312 0.069 1 97.12 201 ASP A C 1
ATOM 1531 O O . ASP A 1 201 ? 2.48 -30.188 0.916 1 97.12 201 ASP A O 1
ATOM 1535 N N . ASN A 1 202 ? 3.717 -28.484 0.079 1 95.62 202 ASN A N 1
ATOM 1536 C CA . ASN A 1 202 ? 4.645 -28.562 1.201 1 95.62 202 ASN A CA 1
ATOM 1537 C C . ASN A 1 202 ? 4.121 -27.797 2.414 1 95.62 202 ASN A C 1
ATOM 1539 O O . ASN A 1 202 ? 4.594 -28 3.533 1 95.62 202 ASN A O 1
ATOM 1543 N N . SER A 1 203 ? 3.18 -26.891 2.217 1 93.44 203 SER A N 1
ATOM 1544 C CA . SER A 1 203 ? 2.594 -26.094 3.277 1 93.44 203 SER A CA 1
ATOM 1545 C C . SER A 1 203 ? 1.539 -26.875 4.055 1 93.44 203 SER A C 1
ATOM 1547 O O . SER A 1 203 ? 0.531 -27.297 3.484 1 93.44 203 SER A O 1
ATOM 1549 N N . LYS A 1 204 ? 1.767 -27.094 5.383 1 91.88 204 LYS A N 1
ATOM 1550 C CA . LYS A 1 204 ? 0.792 -27.75 6.25 1 91.88 204 LYS A CA 1
ATOM 1551 C C . LYS A 1 204 ? -0.519 -26.969 6.293 1 91.88 204 LYS A C 1
ATOM 1553 O O . LYS A 1 204 ? -1.601 -27.562 6.281 1 91.88 204 LYS A O 1
ATOM 1558 N N . LEU A 1 205 ? -0.383 -25.672 6.266 1 90.12 205 LEU A N 1
ATOM 1559 C CA . LEU A 1 205 ? -1.549 -24.797 6.312 1 90.12 205 LEU A CA 1
ATOM 1560 C C . LEU A 1 205 ? -2.404 -24.953 5.059 1 90.12 205 LEU A C 1
ATOM 1562 O O . LEU A 1 205 ? -3.629 -25.078 5.148 1 90.12 205 LEU A O 1
ATOM 1566 N N . SER A 1 206 ? -1.762 -24.969 3.953 1 91.94 206 SER A N 1
ATOM 1567 C CA . SER A 1 206 ? -2.473 -25.109 2.688 1 91.94 206 SER A CA 1
ATOM 1568 C C . SER A 1 206 ? -3.213 -26.438 2.609 1 91.94 206 SER A C 1
ATOM 1570 O O . SER A 1 206 ? -4.375 -26.484 2.199 1 91.94 206 SER A O 1
ATOM 1572 N N . ILE A 1 207 ? -2.611 -27.453 3.033 1 94.31 207 ILE A N 1
ATOM 1573 C CA . ILE A 1 207 ? -3.203 -28.781 2.949 1 94.31 207 ILE A CA 1
ATOM 1574 C C . ILE A 1 207 ? -4.367 -28.891 3.934 1 94.31 207 ILE A C 1
ATOM 1576 O O . ILE A 1 207 ? -5.387 -29.516 3.629 1 94.31 207 ILE A O 1
ATOM 1580 N N . GLN A 1 208 ? -4.199 -28.344 5.105 1 92.38 208 GLN A N 1
ATOM 1581 C CA . GLN A 1 208 ? -5.293 -28.328 6.07 1 92.38 208 GLN A CA 1
ATOM 1582 C C . GLN A 1 208 ? -6.516 -27.609 5.508 1 92.38 208 GLN A C 1
ATOM 1584 O O . GLN A 1 208 ? -7.641 -28.078 5.637 1 92.38 208 GLN A O 1
ATOM 1589 N N . GLN A 1 209 ? -6.242 -26.531 4.891 1 89.5 209 GLN A N 1
ATOM 1590 C CA . GLN A 1 209 ? -7.332 -25.766 4.281 1 89.5 209 GLN A CA 1
ATOM 1591 C C . GLN A 1 209 ? -7.953 -26.531 3.119 1 89.5 209 GLN A C 1
ATOM 1593 O O . GLN A 1 209 ? -9.172 -26.5 2.93 1 89.5 209 GLN A O 1
ATOM 1598 N N . ALA A 1 210 ? -7.133 -27.125 2.404 1 92.62 210 ALA A N 1
ATOM 1599 C CA . ALA A 1 210 ? -7.602 -27.922 1.276 1 92.62 210 ALA A CA 1
ATOM 1600 C C . ALA A 1 210 ? -8.508 -29.062 1.75 1 92.62 210 ALA A C 1
ATOM 1602 O O . ALA A 1 210 ? -9.539 -29.328 1.135 1 92.62 210 ALA A O 1
ATOM 1603 N N . LYS A 1 211 ? -8.109 -29.734 2.777 1 94 211 LYS A N 1
ATOM 1604 C CA . LYS A 1 211 ? -8.898 -30.828 3.328 1 94 211 LYS A CA 1
ATOM 1605 C C . LYS A 1 211 ? -10.258 -30.344 3.816 1 94 211 LYS A C 1
ATOM 1607 O O . LYS A 1 211 ? -11.273 -31.016 3.605 1 94 211 LYS A O 1
ATOM 1612 N N . LEU A 1 212 ? -10.25 -29.234 4.434 1 89 212 LEU A N 1
ATOM 1613 C CA . LEU A 1 212 ? -11.508 -28.641 4.895 1 89 212 LEU A CA 1
ATOM 1614 C C . LEU A 1 212 ? -12.422 -28.328 3.719 1 89 212 LEU A C 1
ATOM 1616 O O . LEU A 1 212 ? -13.625 -28.625 3.768 1 89 212 LEU A O 1
ATOM 1620 N N . ALA A 1 213 ? -11.875 -27.781 2.73 1 86.69 213 ALA A N 1
ATOM 1621 C CA . ALA A 1 213 ? -12.656 -27.422 1.547 1 86.69 213 ALA A CA 1
ATOM 1622 C C . ALA A 1 213 ? -13.164 -28.672 0.838 1 86.69 213 ALA A C 1
ATOM 1624 O O . ALA A 1 213 ? -14.305 -28.703 0.358 1 86.69 213 ALA A O 1
ATOM 1625 N N . ALA A 1 214 ? -12.398 -29.672 0.736 1 87.88 214 ALA A N 1
ATOM 1626 C CA . ALA A 1 214 ? -12.727 -30.891 0.021 1 87.88 214 ALA A CA 1
ATOM 1627 C C . ALA A 1 214 ? -13.797 -31.688 0.764 1 87.88 214 ALA A C 1
ATOM 1629 O O . ALA A 1 214 ? -14.602 -32.406 0.144 1 87.88 214 ALA A O 1
ATOM 1630 N N . SER A 1 215 ? -13.703 -31.641 2.045 1 87.25 215 SER A N 1
ATOM 1631 C CA . SER A 1 215 ? -14.688 -32.375 2.838 1 87.25 215 SER A CA 1
ATOM 1632 C C . SER A 1 215 ? -16.109 -31.938 2.498 1 87.25 215 SER A C 1
ATOM 1634 O O . SER A 1 215 ? -17.031 -32.75 2.518 1 87.25 215 SER A O 1
ATOM 1636 N N . ALA A 1 216 ? -16.203 -30.781 2.102 1 85.88 216 ALA A N 1
ATOM 1637 C CA . ALA A 1 216 ? -17.516 -30.234 1.757 1 85.88 216 ALA A CA 1
ATOM 1638 C C . ALA A 1 216 ? -17.969 -30.734 0.388 1 85.88 216 ALA A C 1
ATOM 1640 O O . ALA A 1 216 ? -19.172 -30.766 0.097 1 85.88 216 ALA A O 1
ATOM 1641 N N . LEU A 1 217 ? -17.156 -31.172 -0.465 1 85.44 217 LEU A N 1
ATOM 1642 C CA . LEU A 1 217 ? -17.453 -31.562 -1.837 1 85.44 217 LEU A CA 1
ATOM 1643 C C . LEU A 1 217 ? -17.703 -33.062 -1.93 1 85.44 217 LEU A C 1
ATOM 1645 O O . LEU A 1 217 ? -18.297 -33.531 -2.906 1 85.44 217 LEU A O 1
ATOM 1649 N N . ASN A 1 218 ? -17.422 -33.906 -0.988 1 83.25 218 ASN A N 1
ATOM 1650 C CA . ASN A 1 218 ? -17.562 -35.344 -0.984 1 83.25 218 ASN A CA 1
ATOM 1651 C C . ASN A 1 218 ? -16.984 -35.969 -2.246 1 83.25 218 ASN A C 1
ATOM 1653 O O . ASN A 1 218 ? -17.672 -36.688 -2.969 1 83.25 218 ASN A O 1
ATOM 1657 N N . VAL A 1 219 ? -15.789 -35.75 -2.512 1 89.31 219 VAL A N 1
ATOM 1658 C CA . VAL A 1 219 ? -15.047 -36.281 -3.654 1 89.31 219 VAL A CA 1
ATOM 1659 C C . VAL A 1 219 ? -14.172 -37.438 -3.205 1 89.31 219 VAL A C 1
ATOM 1661 O O . VAL A 1 219 ? -13 -37.25 -2.873 1 89.31 219 VAL A O 1
ATOM 1664 N N . PRO A 1 220 ? -14.586 -38.719 -3.357 1 92.19 220 PRO A N 1
ATOM 1665 C CA . PRO A 1 220 ? -13.891 -39.875 -2.787 1 92.19 220 PRO A CA 1
ATOM 1666 C C . PRO A 1 220 ? -12.602 -40.219 -3.523 1 92.19 220 PRO A C 1
ATOM 1668 O O . PRO A 1 220 ? -11.742 -40.938 -2.988 1 92.19 220 PRO A O 1
ATOM 1671 N N . ASN A 1 221 ? -12.461 -39.781 -4.738 1 97.25 221 ASN A N 1
ATOM 1672 C CA . ASN A 1 221 ? -11.289 -40.125 -5.539 1 97.25 221 ASN A CA 1
ATOM 1673 C C . ASN A 1 221 ? -10.203 -39.062 -5.43 1 97.25 221 ASN A C 1
ATOM 1675 O O . ASN A 1 221 ? -9.352 -38.938 -6.312 1 97.25 221 ASN A O 1
ATOM 1679 N N . LEU A 1 222 ? -10.25 -38.188 -4.387 1 97.81 222 LEU A N 1
ATOM 1680 C CA . LEU A 1 222 ? -9.25 -37.156 -4.141 1 97.81 222 LEU A CA 1
ATOM 1681 C C . LEU A 1 222 ? -8.5 -37.406 -2.842 1 97.81 222 LEU A C 1
ATOM 1683 O O . LEU A 1 222 ? -9.117 -37.562 -1.785 1 97.81 222 LEU A O 1
ATOM 1687 N N . ASN A 1 223 ? -7.219 -37.5 -2.945 1 97.31 223 ASN A N 1
ATOM 1688 C CA . ASN A 1 223 ? -6.328 -37.625 -1.793 1 97.31 223 ASN A CA 1
ATOM 1689 C C . ASN A 1 223 ? -5.465 -36.375 -1.636 1 97.31 223 ASN A C 1
ATOM 1691 O O . ASN A 1 223 ? -4.871 -35.906 -2.605 1 97.31 223 ASN A O 1
ATOM 1695 N N . LEU A 1 224 ? -5.414 -35.812 -0.42 1 97.81 224 LEU A N 1
ATOM 1696 C CA . LEU A 1 224 ? -4.625 -34.625 -0.136 1 97.81 224 LEU A CA 1
ATOM 1697 C C . LEU A 1 224 ? -3.471 -34.938 0.807 1 97.81 224 LEU A C 1
ATOM 1699 O O . LEU A 1 224 ? -3.688 -35.438 1.909 1 97.81 224 LEU A O 1
ATOM 1703 N N . ILE A 1 225 ? -2.221 -34.594 0.37 1 97.81 225 ILE A N 1
ATOM 1704 C CA . ILE A 1 225 ? -1.064 -35 1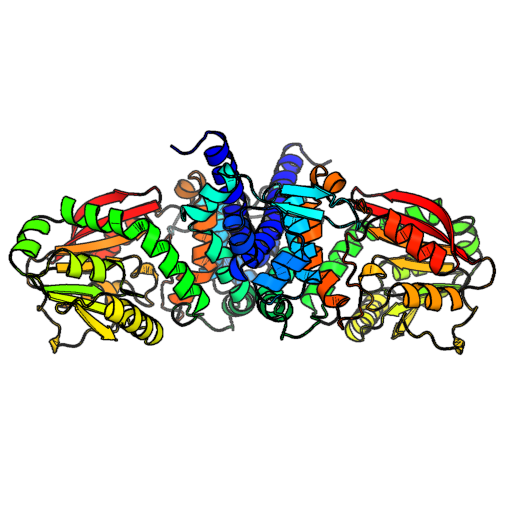.158 1 97.81 225 ILE A CA 1
ATOM 1705 C C . ILE A 1 225 ? -0.054 -33.844 1.229 1 97.81 225 ILE A C 1
ATOM 1707 O O . ILE A 1 225 ? 0.022 -33.031 0.316 1 97.81 225 ILE A O 1
ATOM 1711 N N . GLN A 1 226 ? 0.671 -33.75 2.377 1 97 226 GLN A N 1
ATOM 1712 C CA . GLN A 1 226 ? 1.829 -32.875 2.443 1 97 226 GLN A CA 1
ATOM 1713 C C . GLN A 1 226 ? 3.043 -33.5 1.766 1 97 226 GLN A C 1
ATOM 1715 O O . GLN A 1 226 ? 3.428 -34.625 2.092 1 97 226 GLN A O 1
ATOM 1720 N N . LEU A 1 227 ? 3.584 -32.875 0.797 1 97.19 227 LEU A N 1
ATOM 1721 C CA . LEU A 1 227 ? 4.695 -33.375 -0.001 1 97.19 227 LEU A CA 1
ATOM 1722 C C . LEU A 1 227 ? 5.582 -32.219 -0.483 1 97.19 227 LEU A C 1
ATOM 1724 O O . LEU A 1 227 ? 5.082 -31.219 -0.966 1 97.19 227 LEU A O 1
ATOM 1728 N N . ASP A 1 228 ? 6.867 -32.375 -0.265 1 97.19 228 ASP A N 1
ATOM 1729 C CA . ASP A 1 228 ? 7.844 -31.406 -0.752 1 97.19 228 ASP A CA 1
ATOM 1730 C C . ASP A 1 228 ? 8.258 -31.719 -2.189 1 97.19 228 ASP A C 1
ATOM 1732 O O . ASP A 1 228 ? 8.875 -32.75 -2.457 1 97.19 228 ASP A O 1
ATOM 1736 N N . ALA A 1 229 ? 7.973 -30.812 -3.064 1 97.69 229 ALA A N 1
ATOM 1737 C CA . ALA A 1 229 ? 8.266 -31.016 -4.48 1 97.69 229 ALA A CA 1
ATOM 1738 C C . ALA A 1 229 ? 9.773 -31.094 -4.727 1 97.69 229 ALA A C 1
ATOM 1740 O O . ALA A 1 229 ? 10.211 -31.547 -5.789 1 97.69 229 ALA A O 1
ATOM 1741 N N . LEU A 1 230 ? 10.586 -30.641 -3.758 1 97.69 230 LEU A N 1
ATOM 1742 C CA . LEU A 1 230 ? 12.039 -30.656 -3.898 1 97.69 230 LEU A CA 1
ATOM 1743 C C . LEU A 1 230 ? 12.609 -32 -3.443 1 97.69 230 LEU A C 1
ATOM 1745 O O . LEU A 1 230 ? 13.781 -32.281 -3.676 1 97.69 230 LEU A O 1
ATOM 1749 N N . ASN A 1 231 ? 11.781 -32.75 -2.816 1 97.5 231 ASN A N 1
ATOM 1750 C CA . ASN A 1 231 ? 12.211 -34.031 -2.293 1 97.5 231 ASN A CA 1
ATOM 1751 C C . ASN A 1 231 ? 11.078 -35.062 -2.322 1 97.5 231 ASN A C 1
ATOM 1753 O O . ASN A 1 231 ? 10.484 -35.375 -1.287 1 97.5 231 ASN A O 1
ATOM 1757 N N . ILE A 1 232 ? 10.93 -35.719 -3.412 1 97.94 232 ILE A N 1
ATOM 1758 C CA . ILE A 1 232 ? 9.844 -36.688 -3.605 1 97.94 232 ILE A CA 1
ATOM 1759 C C . ILE A 1 232 ? 10.297 -38.062 -3.141 1 97.94 232 ILE A C 1
ATOM 1761 O O . ILE A 1 232 ? 11.273 -38.625 -3.656 1 97.94 232 ILE A O 1
ATOM 1765 N N . PRO A 1 233 ? 9.539 -38.656 -2.25 1 97.75 233 PRO A N 1
ATOM 1766 C CA . PRO A 1 233 ? 9.891 -39.969 -1.77 1 97.75 233 PRO A CA 1
ATOM 1767 C C . PRO A 1 233 ? 9.789 -41.062 -2.859 1 97.75 233 PRO A C 1
ATOM 1769 O O . PRO A 1 233 ? 8.945 -40.938 -3.746 1 97.75 233 PRO A O 1
ATOM 1772 N N . GLY A 1 234 ? 10.547 -42.094 -2.67 1 97.38 234 GLY A N 1
ATOM 1773 C CA . GLY A 1 234 ? 10.656 -43.125 -3.672 1 97.38 234 GLY A CA 1
ATOM 1774 C C . GLY A 1 234 ? 9.344 -43.844 -3.943 1 97.38 234 GLY A C 1
ATOM 1775 O O . GLY A 1 234 ? 9.086 -44.281 -5.066 1 97.38 234 GLY A O 1
ATOM 1776 N N . ASP A 1 235 ? 8.523 -43.969 -2.979 1 96.25 235 ASP A N 1
ATOM 1777 C CA . ASP A 1 235 ? 7.258 -44.688 -3.109 1 96.25 235 ASP A CA 1
ATOM 1778 C C . ASP A 1 235 ? 6.316 -43.969 -4.078 1 96.25 235 ASP A C 1
ATOM 1780 O O . ASP A 1 235 ? 5.336 -44.562 -4.543 1 96.25 235 ASP A O 1
ATOM 1784 N N . PHE A 1 236 ? 6.637 -42.75 -4.453 1 97.12 236 PHE A N 1
ATOM 1785 C CA . PHE A 1 236 ? 5.812 -42 -5.383 1 97.12 236 PHE A CA 1
ATOM 1786 C C . PHE A 1 236 ? 6.363 -42.094 -6.801 1 97.12 236 PHE A C 1
ATOM 1788 O O . PHE A 1 236 ? 5.703 -41.688 -7.754 1 97.12 236 PHE A O 1
ATOM 1795 N N . HIS A 1 237 ? 7.504 -42.625 -6.996 1 97.69 237 HIS A N 1
ATOM 1796 C CA . HIS A 1 237 ? 8.18 -42.656 -8.289 1 97.69 237 HIS A CA 1
ATOM 1797 C C . HIS A 1 237 ? 7.41 -43.469 -9.312 1 97.69 237 HIS A C 1
ATOM 1799 O O . HIS A 1 237 ? 6.938 -44.562 -9.008 1 97.69 237 HIS A O 1
ATOM 1805 N N . SER A 1 238 ? 7.25 -42.938 -10.461 1 97.25 238 SER A N 1
ATOM 1806 C CA . SER A 1 238 ? 6.688 -43.594 -11.633 1 97.25 238 SER A CA 1
ATOM 1807 C C . SER A 1 238 ? 5.285 -44.125 -11.352 1 97.25 238 SER A C 1
ATOM 1809 O O . SER A 1 238 ? 4.945 -45.219 -11.758 1 97.25 238 SER A O 1
ATOM 1811 N N . GLN A 1 239 ? 4.52 -43.344 -10.672 1 97.25 239 GLN A N 1
ATOM 1812 C CA . GLN A 1 239 ? 3.209 -43.812 -10.25 1 97.25 239 GLN A CA 1
ATOM 1813 C C . GLN A 1 239 ? 2.094 -43.094 -11.008 1 97.25 239 GLN A C 1
ATOM 1815 O O . GLN A 1 239 ? 0.954 -43.562 -11.031 1 97.25 239 GLN A O 1
ATOM 1820 N N . TYR A 1 240 ? 2.361 -42.031 -11.664 1 98.25 240 TYR A N 1
ATOM 1821 C CA . TYR A 1 240 ? 1.287 -41.156 -12.133 1 98.25 240 TYR A CA 1
ATOM 1822 C C . TYR A 1 240 ? 1.282 -41.062 -13.656 1 98.25 240 TYR A C 1
ATOM 1824 O O . TYR A 1 240 ? 2.344 -41.062 -14.289 1 98.25 240 TYR A O 1
ATOM 1832 N N . ASP A 1 241 ? 0.056 -41.031 -14.172 1 97.94 241 ASP A N 1
ATOM 1833 C CA . ASP A 1 241 ? -0.165 -40.938 -15.609 1 97.94 241 ASP A CA 1
ATOM 1834 C C . ASP A 1 241 ? -0.146 -39.5 -16.078 1 97.94 241 ASP A C 1
ATOM 1836 O O . ASP A 1 241 ? 0.022 -39.219 -17.266 1 97.94 241 ASP A O 1
ATOM 1840 N N . PHE A 1 242 ? -0.381 -38.594 -15.234 1 98.44 242 PHE A N 1
ATOM 1841 C CA . PHE A 1 242 ? -0.397 -37.188 -15.508 1 98.44 242 PHE A CA 1
ATOM 1842 C C . PHE A 1 242 ? -0.022 -36.375 -14.266 1 98.44 242 PHE A C 1
ATOM 1844 O O . PHE A 1 242 ? -0.453 -36.719 -13.156 1 98.44 242 PHE A O 1
ATOM 1851 N N . VAL A 1 243 ? 0.849 -35.438 -14.422 1 98.69 243 VAL A N 1
ATOM 1852 C CA . VAL A 1 243 ? 1.267 -34.531 -13.359 1 98.69 243 VAL A CA 1
ATOM 1853 C C . VAL A 1 243 ? 1.12 -33.094 -13.828 1 98.69 243 VAL A C 1
ATOM 1855 O O . VAL A 1 243 ? 1.38 -32.781 -14.992 1 98.69 243 VAL A O 1
ATOM 1858 N N . PHE A 1 244 ? 0.648 -32.219 -12.969 1 98.56 244 PHE A N 1
ATOM 1859 C CA . PHE A 1 244 ? 0.674 -30.828 -13.328 1 98.56 244 PHE A CA 1
ATOM 1860 C C . PHE A 1 244 ? 1.035 -29.953 -12.125 1 98.56 244 PHE A C 1
ATOM 1862 O O . PHE A 1 244 ? 0.96 -30.422 -10.984 1 98.56 244 PHE A O 1
ATOM 1869 N N . VAL A 1 245 ? 1.58 -28.828 -12.391 1 98.31 245 VAL A N 1
ATOM 1870 C CA . VAL A 1 245 ? 1.87 -27.766 -11.43 1 98.31 245 VAL A CA 1
ATOM 1871 C C . VAL A 1 245 ? 1.261 -26.453 -11.914 1 98.31 245 VAL A C 1
ATOM 1873 O O . VAL A 1 245 ? 1.248 -26.172 -13.117 1 98.31 245 VAL A O 1
ATOM 1876 N N . ASN A 1 246 ? 0.688 -25.75 -11.039 1 97.44 246 ASN A N 1
ATOM 1877 C CA . ASN A 1 246 ? 0.055 -24.469 -11.328 1 97.44 246 ASN A CA 1
ATOM 1878 C C . ASN A 1 246 ? 0.645 -23.344 -10.484 1 97.44 246 ASN A C 1
ATOM 1880 O O . ASN A 1 246 ? 0.25 -23.156 -9.328 1 97.44 246 ASN A O 1
ATOM 1884 N N . ASP A 1 247 ? 1.553 -22.516 -11.172 1 96.44 247 ASP A N 1
ATOM 1885 C CA . ASP A 1 247 ? 2.107 -21.312 -10.555 1 96.44 247 ASP A CA 1
ATOM 1886 C C . ASP A 1 247 ? 2.92 -21.656 -9.312 1 96.44 247 ASP A C 1
ATOM 1888 O O . ASP A 1 247 ? 2.695 -21.094 -8.242 1 96.44 247 ASP A O 1
ATOM 1892 N N . VAL A 1 248 ? 3.906 -22.594 -9.438 1 97.31 248 VAL A N 1
ATOM 1893 C CA . VAL A 1 248 ? 4.609 -23.125 -8.273 1 97.31 248 VAL A CA 1
ATOM 1894 C C . VAL A 1 248 ? 6.117 -23.047 -8.492 1 97.31 248 VAL A C 1
ATOM 1896 O O . VAL A 1 248 ? 6.867 -22.703 -7.578 1 97.31 248 VAL A O 1
ATOM 1899 N N . ILE A 1 249 ? 6.594 -23.344 -9.68 1 98.38 249 ILE A N 1
ATOM 1900 C CA . ILE A 1 249 ? 8 -23.625 -9.93 1 98.38 249 ILE A CA 1
ATOM 1901 C C . ILE A 1 249 ? 8.852 -22.406 -9.586 1 98.38 249 ILE A C 1
ATOM 1903 O O . ILE A 1 249 ? 9.906 -22.547 -8.953 1 98.38 249 ILE A O 1
ATOM 1907 N N . HIS A 1 250 ? 8.383 -21.203 -9.938 1 97.81 250 HIS A N 1
ATOM 1908 C CA . HIS A 1 250 ? 9.156 -19.984 -9.711 1 97.81 250 HIS A CA 1
ATOM 1909 C C . HIS A 1 250 ? 9.258 -19.672 -8.219 1 97.81 250 HIS A C 1
ATOM 1911 O O . HIS A 1 250 ? 10.094 -18.859 -7.812 1 97.81 250 HIS A O 1
ATOM 1917 N N . ASP A 1 251 ? 8.477 -20.297 -7.418 1 97.44 251 ASP A N 1
ATOM 1918 C CA . ASP A 1 251 ? 8.469 -20.047 -5.98 1 97.44 251 ASP A CA 1
ATOM 1919 C C . ASP A 1 251 ? 9.367 -21.031 -5.246 1 97.44 251 ASP A C 1
ATOM 1921 O O . ASP A 1 251 ? 9.539 -20.953 -4.027 1 97.44 251 ASP A O 1
ATOM 1925 N N . LEU A 1 252 ? 9.906 -22 -5.918 1 97.81 252 LEU A N 1
ATOM 1926 C CA . LEU A 1 252 ? 10.773 -22.984 -5.293 1 97.81 252 LEU A CA 1
ATOM 1927 C C . LEU A 1 252 ? 12.172 -22.422 -5.07 1 97.81 252 LEU A C 1
ATOM 1929 O O . LEU A 1 252 ? 12.664 -21.641 -5.887 1 97.81 252 LEU A O 1
ATOM 1933 N N . SER A 1 253 ? 12.82 -22.859 -3.98 1 97.25 253 SER A N 1
ATOM 1934 C CA . SER A 1 253 ? 14.18 -22.438 -3.682 1 97.25 253 SER A CA 1
ATOM 1935 C C . SER A 1 253 ? 15.164 -22.984 -4.707 1 97.25 253 SER A C 1
ATOM 1937 O O . SER A 1 253 ? 16.219 -22.375 -4.949 1 97.25 253 SER A O 1
ATOM 1939 N N . ASN A 1 254 ? 14.852 -24.141 -5.258 1 97.75 254 ASN A N 1
ATOM 1940 C CA . ASN A 1 254 ? 15.633 -24.781 -6.309 1 97.75 254 ASN A CA 1
ATOM 1941 C C . ASN A 1 254 ? 14.734 -25.312 -7.422 1 97.75 254 ASN A C 1
ATOM 1943 O O . ASN A 1 254 ? 14.469 -26.516 -7.484 1 97.75 254 ASN A O 1
ATOM 1947 N N . PRO A 1 255 ? 14.375 -24.438 -8.359 1 98.06 255 PRO A N 1
ATOM 1948 C CA . PRO A 1 255 ? 13.406 -24.812 -9.391 1 98.06 255 PRO A CA 1
ATOM 1949 C C . PRO A 1 255 ? 13.906 -25.953 -10.273 1 98.06 255 PRO A C 1
ATOM 1951 O O . PRO A 1 255 ? 13.117 -26.812 -10.688 1 98.06 255 PRO A O 1
ATOM 1954 N N . LYS A 1 256 ? 15.125 -26.016 -10.602 1 97.19 256 LYS A N 1
ATOM 1955 C CA . LYS A 1 256 ? 15.68 -27.094 -11.406 1 97.19 256 LYS A CA 1
ATOM 1956 C C . LYS A 1 256 ? 15.5 -28.438 -10.711 1 97.19 256 LYS A C 1
ATOM 1958 O O . LYS A 1 256 ? 15.055 -29.406 -11.328 1 97.19 256 LYS A O 1
ATOM 1963 N N . ARG A 1 257 ? 15.859 -28.469 -9.477 1 97.56 257 ARG A N 1
ATOM 1964 C CA . ARG A 1 257 ? 15.672 -29.688 -8.695 1 97.56 257 ARG A CA 1
ATOM 1965 C C . ARG A 1 257 ? 14.195 -30.062 -8.617 1 97.56 257 ARG A C 1
ATOM 1967 O O . ARG A 1 257 ? 13.844 -31.25 -8.695 1 97.56 257 ARG A O 1
ATOM 1974 N N . GLY A 1 258 ? 13.359 -29.062 -8.359 1 98.44 258 GLY A N 1
ATOM 1975 C CA . GLY A 1 258 ? 11.93 -29.328 -8.305 1 98.44 258 GLY A CA 1
ATOM 1976 C C . GLY A 1 258 ? 11.391 -30 -9.555 1 98.44 258 GLY A C 1
ATOM 1977 O O . GLY A 1 258 ? 10.68 -31 -9.461 1 98.44 258 GLY A O 1
ATOM 1978 N N . LEU A 1 259 ? 11.758 -29.453 -10.711 1 98.44 259 LEU A N 1
ATOM 1979 C CA . LEU A 1 259 ? 11.32 -30.016 -11.977 1 98.44 259 LEU A CA 1
ATOM 1980 C C . LEU A 1 259 ? 11.859 -31.438 -12.148 1 98.44 259 LEU A C 1
ATOM 1982 O O . LEU A 1 259 ? 11.148 -32.312 -12.633 1 98.44 259 LEU A O 1
ATOM 1986 N N . ALA A 1 260 ? 13.07 -31.688 -11.75 1 97.62 260 ALA A N 1
ATOM 1987 C CA . ALA A 1 260 ? 13.672 -33.031 -11.836 1 97.62 260 ALA A CA 1
ATOM 1988 C C . ALA A 1 260 ? 12.945 -34 -10.93 1 97.62 260 ALA A C 1
ATOM 1990 O O . ALA A 1 260 ? 12.711 -35.156 -11.312 1 97.62 260 ALA A O 1
ATOM 1991 N N . GLU A 1 261 ? 12.68 -33.594 -9.703 1 98.19 261 GLU A N 1
ATOM 1992 C CA . GLU A 1 261 ? 11.953 -34.438 -8.758 1 98.19 261 GLU A CA 1
ATOM 1993 C C . GLU A 1 261 ? 10.555 -34.75 -9.273 1 98.19 261 GLU A C 1
ATOM 1995 O O . GLU A 1 261 ? 10.102 -35.906 -9.18 1 98.19 261 GLU A O 1
ATOM 2000 N N . ILE A 1 262 ? 9.875 -33.781 -9.812 1 98.12 262 ILE A N 1
ATOM 2001 C CA . ILE A 1 262 ? 8.516 -33.969 -10.32 1 98.12 262 ILE A CA 1
ATOM 2002 C C . ILE A 1 262 ? 8.523 -34.969 -11.469 1 98.12 262 ILE A C 1
ATOM 2004 O O . ILE A 1 262 ? 7.594 -35.781 -11.609 1 98.12 262 ILE A O 1
ATOM 2008 N N . LYS A 1 263 ? 9.555 -34.969 -12.266 1 97.88 263 LYS A N 1
ATOM 2009 C CA . LYS A 1 263 ? 9.688 -35.938 -13.359 1 97.88 263 LYS A CA 1
ATOM 2010 C C . LYS A 1 263 ? 9.648 -37.375 -12.836 1 97.88 263 LYS A C 1
ATOM 2012 O O . LYS A 1 263 ? 9.117 -38.25 -13.5 1 97.88 263 LYS A O 1
ATOM 2017 N N . LYS A 1 264 ? 10.156 -37.594 -11.656 1 97.56 264 LYS A N 1
ATOM 2018 C CA . LYS A 1 264 ? 10.227 -38.938 -11.07 1 97.56 264 LYS A CA 1
ATOM 2019 C C . LYS A 1 264 ? 8.836 -39.469 -10.773 1 97.56 264 LYS A C 1
ATOM 2021 O O . LYS A 1 264 ? 8.656 -40.688 -10.602 1 97.56 264 LYS A O 1
ATOM 2026 N N . LEU A 1 265 ? 7.883 -38.594 -10.656 1 98.19 265 LEU A N 1
ATOM 2027 C CA . LEU A 1 265 ? 6.512 -39 -10.383 1 98.19 265 LEU A CA 1
ATOM 2028 C C . LEU A 1 265 ? 5.891 -39.688 -11.594 1 98.19 265 LEU A C 1
ATOM 2030 O O . LEU A 1 265 ? 4.969 -40.5 -11.453 1 98.19 265 LEU A O 1
ATOM 2034 N N . LEU A 1 266 ? 6.348 -39.344 -12.758 1 97.56 266 LEU A N 1
ATOM 2035 C CA . LEU A 1 266 ? 5.695 -39.688 -14.016 1 97.56 266 LEU A CA 1
ATOM 2036 C C . LEU A 1 266 ? 6.07 -41.094 -14.461 1 97.56 266 LEU A C 1
ATOM 2038 O O . LEU A 1 266 ? 7.238 -41.5 -14.375 1 97.56 266 LEU A O 1
ATOM 2042 N N . LYS A 1 267 ? 5.031 -41.781 -14.906 1 94.62 267 LYS A N 1
ATOM 2043 C CA . LYS A 1 267 ? 5.309 -42.969 -15.711 1 94.62 267 LYS A CA 1
ATOM 2044 C C . LYS A 1 267 ? 6.02 -42.562 -17.016 1 94.62 267 LYS A C 1
ATOM 2046 O O . LYS A 1 267 ? 5.883 -41.469 -17.5 1 94.62 267 LYS A O 1
ATOM 2051 N N . PRO A 1 268 ? 6.797 -43.531 -17.5 1 89.19 268 PRO A N 1
ATOM 2052 C CA . PRO A 1 268 ? 7.465 -43.25 -18.766 1 89.19 268 PRO A CA 1
ATOM 2053 C C . PRO A 1 268 ? 6.488 -42.844 -19.875 1 89.19 268 PRO A C 1
ATOM 2055 O O . PRO A 1 268 ? 5.43 -43.469 -20.016 1 89.19 268 PRO A O 1
ATOM 2058 N N . GLY A 1 269 ? 6.797 -41.812 -20.516 1 88 269 GLY A N 1
ATOM 2059 C CA . GLY A 1 269 ? 6.016 -41.375 -21.672 1 88 269 GLY A CA 1
ATOM 2060 C C . GLY A 1 269 ? 4.82 -40.5 -21.297 1 88 269 GLY A C 1
ATOM 2061 O O . GLY A 1 269 ? 4.102 -40.031 -22.156 1 88 269 GLY A O 1
ATOM 2062 N N . SER A 1 270 ? 4.629 -40.344 -20.062 1 94.25 270 SER A N 1
ATOM 2063 C CA . SER A 1 270 ? 3.482 -39.562 -19.594 1 94.25 270 SER A CA 1
ATOM 2064 C C . SER A 1 270 ? 3.73 -38.062 -19.734 1 94.25 270 SER A C 1
ATOM 2066 O O . SER A 1 270 ? 4.848 -37.656 -20.047 1 94.25 270 SER A O 1
ATOM 2068 N N . TYR A 1 271 ? 2.643 -37.281 -19.562 1 97.25 271 TYR A N 1
ATOM 2069 C CA . TYR A 1 271 ? 2.715 -35.844 -19.797 1 97.25 271 TYR A CA 1
ATOM 2070 C C . TYR A 1 271 ? 2.748 -35.062 -18.484 1 97.25 271 TYR A C 1
ATOM 2072 O O . TYR A 1 271 ? 2.229 -35.531 -17.469 1 97.25 271 TYR A O 1
ATOM 2080 N N . PHE A 1 272 ? 3.402 -34 -18.547 1 98.19 272 PHE A N 1
ATOM 2081 C CA . PHE A 1 272 ? 3.504 -33 -17.484 1 98.19 272 PHE A CA 1
ATOM 2082 C C . PHE A 1 272 ? 3.035 -31.641 -17.984 1 98.19 272 PHE A C 1
ATOM 2084 O O . PHE A 1 272 ? 3.453 -31.172 -19.047 1 98.19 272 PHE A O 1
ATOM 2091 N N . ALA A 1 273 ? 2.07 -31.016 -17.281 1 98.75 273 ALA A N 1
ATOM 2092 C CA . ALA A 1 273 ? 1.648 -29.656 -17.609 1 98.75 273 ALA A CA 1
ATOM 2093 C C . ALA A 1 273 ? 2.137 -28.672 -16.547 1 98.75 273 ALA A C 1
ATOM 2095 O O . ALA A 1 273 ? 1.963 -28.891 -15.352 1 98.75 273 ALA A O 1
ATOM 2096 N N . MET A 1 274 ? 2.775 -27.594 -16.984 1 98.62 274 MET A N 1
ATOM 2097 C CA . MET A 1 274 ? 3.232 -26.5 -16.125 1 98.62 274 MET A CA 1
ATOM 2098 C C . MET A 1 274 ? 2.539 -25.188 -16.484 1 98.62 274 MET A C 1
ATOM 2100 O O . MET A 1 274 ? 2.678 -24.703 -17.594 1 98.62 274 MET A O 1
ATOM 2104 N N . ILE A 1 275 ? 1.74 -24.688 -15.586 1 98.06 275 ILE A N 1
ATOM 2105 C CA . ILE A 1 275 ? 1.081 -23.406 -15.758 1 98.06 275 ILE A CA 1
ATOM 2106 C C . ILE A 1 275 ? 1.853 -22.328 -15.008 1 98.06 275 ILE A C 1
ATOM 2108 O O . ILE A 1 275 ? 2.152 -22.484 -13.82 1 98.06 275 ILE A O 1
ATOM 2112 N N . GLU A 1 276 ? 2.223 -21.266 -15.672 1 97.56 276 GLU A N 1
ATOM 2113 C CA . GLU A 1 276 ? 2.969 -20.141 -15.109 1 97.56 276 GLU A CA 1
ATOM 2114 C C . GLU A 1 276 ? 2.473 -18.812 -15.664 1 97.56 276 GLU A C 1
ATOM 2116 O O . GLU A 1 276 ? 1.604 -18.781 -16.531 1 97.56 276 GLU A O 1
ATOM 2121 N N . ILE A 1 277 ? 2.943 -17.734 -15.062 1 95.94 277 ILE A N 1
ATOM 2122 C CA . ILE A 1 277 ? 2.715 -16.406 -15.648 1 95.94 277 ILE A CA 1
ATOM 2123 C C . ILE A 1 277 ? 3.529 -16.266 -16.938 1 95.94 277 ILE A C 1
ATOM 2125 O O . ILE A 1 277 ? 4.742 -16.484 -16.938 1 95.94 277 ILE A O 1
ATOM 2129 N N . GLY A 1 278 ? 2.893 -15.953 -17.984 1 95.25 278 GLY A N 1
ATOM 2130 C CA . GLY A 1 278 ? 3.496 -15.898 -19.312 1 95.25 278 GLY A CA 1
ATOM 2131 C C . GLY A 1 278 ? 4.129 -14.555 -19.625 1 95.25 278 GLY A C 1
ATOM 2132 O O . GLY A 1 278 ? 3.723 -13.875 -20.562 1 95.25 278 GLY A O 1
ATOM 2133 N N . VAL A 1 279 ? 5.117 -14.148 -18.938 1 95.56 279 VAL A N 1
ATOM 2134 C CA . VAL A 1 279 ? 5.848 -12.898 -19.125 1 95.56 279 VAL A CA 1
ATOM 2135 C C . VAL A 1 279 ? 7.109 -13.156 -19.953 1 95.56 279 VAL A C 1
ATOM 2137 O O . VAL A 1 279 ? 7.625 -14.281 -19.969 1 95.56 279 VAL A O 1
ATOM 2140 N N . ASP A 1 280 ? 7.531 -12.117 -20.75 1 94.75 280 ASP A N 1
ATOM 2141 C CA . ASP A 1 280 ? 8.781 -12.227 -21.5 1 94.75 280 ASP A CA 1
ATOM 2142 C C . ASP A 1 280 ? 9.984 -12.266 -20.562 1 94.75 280 ASP A C 1
ATOM 2144 O O . ASP A 1 280 ? 9.93 -11.719 -19.453 1 94.75 280 ASP A O 1
ATOM 2148 N N . SER A 1 281 ? 11.062 -12.969 -20.938 1 93.56 281 SER A N 1
ATOM 2149 C CA . SER A 1 281 ? 12.273 -13.055 -20.125 1 93.56 281 SER A CA 1
ATOM 2150 C C . SER A 1 281 ? 13.07 -11.75 -20.188 1 93.56 281 SER A C 1
ATOM 2152 O O . SER A 1 281 ? 13.977 -11.539 -19.375 1 93.56 281 SER A O 1
ATOM 2154 N N . ASP A 1 282 ? 12.734 -10.898 -21.141 1 93.38 282 ASP A N 1
ATOM 2155 C CA . ASP A 1 282 ? 13.383 -9.602 -21.344 1 93.38 282 ASP A CA 1
ATOM 2156 C C . ASP A 1 282 ? 12.531 -8.469 -20.766 1 93.38 282 ASP A C 1
ATOM 2158 O O . ASP A 1 282 ? 11.469 -8.156 -21.297 1 93.38 282 ASP A O 1
ATOM 2162 N N . VAL A 1 283 ? 13.008 -7.793 -19.688 1 95.06 283 VAL A N 1
ATOM 2163 C CA . VAL A 1 283 ? 12.242 -6.75 -19.016 1 95.06 283 VAL A CA 1
ATOM 2164 C C . VAL A 1 283 ? 11.945 -5.613 -19.984 1 95.06 283 VAL A C 1
ATOM 2166 O O . VAL A 1 283 ? 10.922 -4.934 -19.859 1 95.06 283 VAL A O 1
ATOM 2169 N N . LEU A 1 284 ? 12.797 -5.367 -21.062 1 95.19 284 LEU A N 1
ATOM 2170 C CA . LEU A 1 284 ? 12.586 -4.289 -22.016 1 95.19 284 LEU A CA 1
ATOM 2171 C C . LEU A 1 284 ? 11.367 -4.578 -22.891 1 95.19 284 LEU A C 1
ATOM 2173 O O . LEU A 1 284 ? 10.695 -3.65 -23.359 1 95.19 284 LEU A O 1
ATOM 2177 N N . VAL A 1 285 ? 11.141 -5.848 -23.109 1 94.12 285 VAL A N 1
ATOM 2178 C CA . VAL A 1 285 ? 9.922 -6.238 -23.812 1 94.12 285 VAL A CA 1
ATOM 2179 C C . VAL A 1 285 ? 8.719 -6.074 -22.891 1 94.12 285 VAL A C 1
ATOM 2181 O O . VAL A 1 285 ? 7.66 -5.598 -23.312 1 94.12 285 VAL A O 1
ATOM 2184 N N . ASN A 1 286 ? 8.867 -6.469 -21.609 1 96.12 286 ASN A N 1
ATOM 2185 C CA . ASN A 1 286 ? 7.793 -6.359 -20.641 1 96.12 286 ASN A CA 1
ATOM 2186 C C . ASN A 1 286 ? 7.391 -4.906 -20.406 1 96.12 286 ASN A C 1
ATOM 2188 O O . ASN A 1 286 ? 6.238 -4.621 -20.062 1 96.12 286 ASN A O 1
ATOM 2192 N N . ARG A 1 287 ? 8.344 -3.963 -20.531 1 95.06 287 ARG A N 1
ATOM 2193 C CA . ARG A 1 287 ? 8.164 -2.543 -20.234 1 95.06 287 ARG A CA 1
ATOM 2194 C C . ARG A 1 287 ? 6.961 -1.978 -20.984 1 95.06 287 ARG A C 1
ATOM 2196 O O . ARG A 1 287 ? 6.258 -1.106 -20.469 1 95.06 287 ARG A O 1
ATOM 2203 N N . ASP A 1 288 ? 6.66 -2.502 -22.125 1 90.31 288 ASP A N 1
ATOM 2204 C CA . ASP A 1 288 ? 5.641 -1.922 -23 1 90.31 288 ASP A CA 1
ATOM 2205 C C . ASP A 1 288 ? 4.367 -2.764 -22.984 1 90.31 288 ASP A C 1
ATOM 2207 O O . ASP A 1 288 ? 3.496 -2.596 -23.844 1 90.31 288 ASP A O 1
ATOM 2211 N N . VAL A 1 289 ? 4.285 -3.691 -22.094 1 93.81 289 VAL A N 1
ATOM 2212 C CA . VAL A 1 289 ? 3.098 -4.52 -21.922 1 93.81 289 VAL A CA 1
ATOM 2213 C C . VAL A 1 289 ? 2.346 -4.109 -20.656 1 93.81 289 VAL A C 1
ATOM 2215 O O . VAL A 1 289 ? 2.902 -4.145 -19.562 1 93.81 289 VAL A O 1
ATOM 2218 N N . PRO A 1 290 ? 1.046 -3.727 -20.828 1 92.31 290 PRO A N 1
ATOM 2219 C CA . PRO A 1 290 ? 0.267 -3.268 -19.672 1 92.31 290 PRO A CA 1
ATOM 2220 C C . PRO A 1 290 ? 0.206 -4.301 -18.547 1 92.31 290 PRO A C 1
ATOM 2222 O O . PRO A 1 290 ? 0.06 -5.496 -18.812 1 92.31 290 PRO A O 1
ATOM 2225 N N . GLY A 1 291 ? 0.406 -3.869 -17.297 1 94.06 291 GLY A N 1
ATOM 2226 C CA . GLY A 1 291 ? 0.208 -4.715 -16.141 1 94.06 291 GLY A CA 1
ATOM 2227 C C . GLY A 1 291 ? 1.48 -5.398 -15.672 1 94.06 291 GLY A C 1
ATOM 2228 O O . GLY A 1 291 ? 1.531 -5.941 -14.562 1 94.06 291 GLY A O 1
ATOM 2229 N N . ARG A 1 292 ? 2.557 -5.32 -16.484 1 97 292 ARG A N 1
ATOM 2230 C CA . ARG A 1 292 ? 3.795 -5.992 -16.109 1 97 292 ARG A CA 1
ATOM 2231 C C . ARG A 1 292 ? 4.43 -5.32 -14.891 1 97 292 ARG A C 1
ATOM 2233 O O . ARG A 1 292 ? 5.055 -5.988 -14.062 1 97 292 ARG A O 1
ATOM 2240 N N . ASP A 1 293 ? 4.25 -4.016 -14.742 1 97.38 293 ASP A N 1
ATOM 2241 C CA . ASP A 1 293 ? 4.77 -3.293 -13.586 1 97.38 293 ASP A CA 1
ATOM 2242 C C . ASP A 1 293 ? 4.176 -3.838 -12.289 1 97.38 293 ASP A C 1
ATOM 2244 O O . ASP A 1 293 ? 4.906 -4.145 -11.344 1 97.38 293 ASP A O 1
ATOM 2248 N N . SER A 1 294 ? 2.893 -4.078 -12.266 1 96.62 294 SER A N 1
ATOM 2249 C CA . SER A 1 294 ? 2.244 -4.598 -11.062 1 96.62 294 SER A CA 1
ATOM 2250 C C . SER A 1 294 ? 2.643 -6.047 -10.805 1 96.62 294 SER A C 1
ATOM 2252 O O . SER A 1 294 ? 2.734 -6.477 -9.648 1 96.62 294 SER A O 1
ATOM 2254 N N . LEU A 1 295 ? 2.918 -6.816 -11.836 1 96.69 295 LEU A N 1
ATOM 2255 C CA . LEU A 1 295 ? 3.352 -8.195 -11.648 1 96.69 295 LEU A CA 1
ATOM 2256 C C . LEU A 1 295 ? 4.738 -8.25 -11.016 1 96.69 295 LEU A C 1
ATOM 2258 O O . LEU A 1 295 ? 4.984 -9.07 -10.125 1 96.69 295 LEU A O 1
ATOM 2262 N N . TYR A 1 296 ? 5.633 -7.379 -11.508 1 98.06 296 TYR A N 1
ATOM 2263 C CA . TYR A 1 296 ? 6.949 -7.309 -10.883 1 98.06 296 TYR A CA 1
ATOM 2264 C C . TYR A 1 296 ? 6.848 -6.855 -9.438 1 98.06 296 TYR A C 1
ATOM 2266 O O . TYR A 1 296 ? 7.633 -7.289 -8.586 1 98.06 296 TYR A O 1
ATOM 2274 N N . SER A 1 297 ? 5.93 -5.961 -9.195 1 98.25 297 SER A N 1
ATOM 2275 C CA . SER A 1 297 ? 5.719 -5.547 -7.812 1 98.25 297 SER A CA 1
ATOM 2276 C C . SER A 1 297 ? 5.266 -6.719 -6.949 1 98.25 297 SER A C 1
ATOM 2278 O O . SER A 1 297 ? 5.855 -6.984 -5.898 1 98.25 297 SER A O 1
ATOM 2280 N N . LEU A 1 298 ? 4.258 -7.43 -7.348 1 97 298 LEU A N 1
ATOM 2281 C CA . LEU A 1 298 ? 3.777 -8.594 -6.609 1 97 298 LEU A CA 1
ATOM 2282 C C . LEU A 1 298 ? 4.895 -9.609 -6.41 1 97 298 LEU A C 1
ATOM 2284 O O . LEU A 1 298 ? 5.043 -10.172 -5.324 1 97 298 LEU A O 1
ATOM 2288 N N . SER A 1 299 ? 5.629 -9.82 -7.469 1 97.5 299 SER A N 1
ATOM 2289 C CA . SER A 1 299 ? 6.754 -10.75 -7.43 1 97.5 299 SER A CA 1
ATOM 2290 C C . SER A 1 299 ? 7.758 -10.352 -6.348 1 97.5 299 SER A C 1
ATOM 2292 O O . SER A 1 299 ? 8.289 -11.211 -5.641 1 97.5 299 SER A O 1
ATOM 2294 N N . THR A 1 300 ? 8.039 -9.094 -6.234 1 97.69 300 THR A N 1
ATOM 2295 C CA . THR A 1 300 ? 8.984 -8.578 -5.25 1 97.69 300 THR A CA 1
ATOM 2296 C C . THR A 1 300 ? 8.508 -8.875 -3.832 1 97.69 300 THR A C 1
ATOM 2298 O O . THR A 1 300 ? 9.32 -9.164 -2.947 1 97.69 300 THR A O 1
ATOM 2301 N N . PHE A 1 301 ? 7.246 -8.859 -3.605 1 96.94 301 PHE A N 1
ATOM 2302 C CA . PHE A 1 301 ? 6.719 -8.938 -2.25 1 96.94 301 PHE A CA 1
ATOM 2303 C C . PHE A 1 301 ? 6.32 -10.367 -1.908 1 96.94 301 PHE A C 1
ATOM 2305 O O . PHE A 1 301 ? 6.188 -10.719 -0.733 1 96.94 301 PHE A O 1
ATOM 2312 N N . LEU A 1 302 ? 6.129 -11.18 -2.932 1 96.81 302 LEU A N 1
ATOM 2313 C CA . LEU A 1 302 ? 5.578 -12.5 -2.654 1 96.81 302 LEU A CA 1
ATOM 2314 C C . LEU A 1 302 ? 6.496 -13.594 -3.188 1 96.81 302 LEU A C 1
ATOM 2316 O O . LEU A 1 302 ? 7.07 -14.367 -2.412 1 96.81 302 LEU A O 1
ATOM 2320 N N . CYS A 1 303 ? 6.742 -13.633 -4.422 1 97.44 303 CYS A N 1
ATOM 2321 C CA . CYS A 1 303 ? 7.344 -14.789 -5.066 1 97.44 303 CYS A CA 1
ATOM 2322 C C . CYS A 1 303 ? 8.844 -14.852 -4.789 1 97.44 303 CYS A C 1
ATOM 2324 O O . CYS A 1 303 ? 9.367 -15.914 -4.438 1 97.44 303 CYS A O 1
ATOM 2326 N N . VAL A 1 304 ? 9.555 -13.703 -4.941 1 97.88 304 VAL A N 1
ATOM 2327 C CA . VAL A 1 304 ? 10.992 -13.703 -4.699 1 97.88 304 VAL A CA 1
ATOM 2328 C C . VAL A 1 304 ? 11.273 -14.062 -3.244 1 97.88 304 VAL A C 1
ATOM 2330 O O . VAL A 1 304 ? 12.062 -14.969 -2.963 1 97.88 304 VAL A O 1
ATOM 2333 N N . PRO A 1 305 ? 10.578 -13.477 -2.283 1 97.31 305 PRO A N 1
ATOM 2334 C CA . PRO A 1 305 ? 10.867 -13.812 -0.888 1 97.31 305 PRO A CA 1
ATOM 2335 C C . PRO A 1 305 ? 10.523 -15.266 -0.554 1 97.31 305 PRO A C 1
ATOM 2337 O O . PRO A 1 305 ? 11.094 -15.844 0.37 1 97.31 305 PRO A O 1
ATOM 2340 N N . GLN A 1 306 ? 9.562 -15.836 -1.221 1 96.44 306 GLN A N 1
ATOM 2341 C CA . GLN A 1 306 ? 9.227 -17.25 -1.028 1 96.44 306 GLN A CA 1
ATOM 2342 C C . GLN A 1 306 ? 10.359 -18.156 -1.494 1 96.44 306 GLN A C 1
ATOM 2344 O O . GLN A 1 306 ? 10.656 -19.172 -0.86 1 96.44 306 GLN A O 1
ATOM 2349 N N . ALA A 1 307 ? 11.008 -17.766 -2.545 1 97.06 307 ALA A N 1
ATOM 2350 C CA . ALA A 1 307 ? 11.945 -18.641 -3.244 1 97.06 307 ALA A CA 1
ATOM 2351 C C . ALA A 1 307 ? 13.367 -18.406 -2.758 1 97.06 307 ALA A C 1
ATOM 2353 O O . ALA A 1 307 ? 14.211 -19.312 -2.842 1 97.06 307 ALA A O 1
ATOM 2354 N N . TYR A 1 308 ? 13.695 -17.172 -2.291 1 96.94 308 TYR A N 1
ATOM 2355 C CA . TYR A 1 308 ? 15.062 -16.766 -2.01 1 96.94 308 TYR A CA 1
ATOM 2356 C C . TYR A 1 308 ? 15.469 -17.141 -0.59 1 96.94 308 TYR A C 1
ATOM 2358 O O . TYR A 1 308 ? 15.758 -16.281 0.237 1 96.94 308 TYR A O 1
ATOM 2366 N N . VAL A 1 309 ? 15.75 -18.469 -0.334 1 95.94 309 VAL A N 1
ATOM 2367 C CA . VAL A 1 309 ? 15.945 -18.984 1.018 1 95.94 309 VAL A CA 1
ATOM 2368 C C . VAL A 1 309 ? 17.438 -18.922 1.383 1 95.94 309 VAL A C 1
ATOM 2370 O O . VAL A 1 309 ? 17.797 -19 2.559 1 95.94 309 VAL A O 1
ATOM 2373 N N . SER A 1 310 ? 18.281 -18.781 0.431 1 94.44 310 SER A N 1
ATOM 2374 C CA . SER A 1 310 ? 19.734 -18.656 0.602 1 94.44 310 SER A CA 1
ATOM 2375 C C . SER A 1 310 ? 20.375 -17.938 -0.578 1 94.44 310 SER A C 1
ATOM 2377 O O . SER A 1 310 ? 19.703 -17.672 -1.589 1 94.44 310 SER A O 1
ATOM 2379 N N . GLU A 1 311 ? 21.547 -17.688 -0.415 1 92.88 311 GLU A N 1
ATOM 2380 C CA . GLU A 1 311 ? 22.281 -16.984 -1.462 1 92.88 311 GLU A CA 1
ATOM 2381 C C . GLU A 1 311 ? 22.344 -17.812 -2.746 1 92.88 311 GLU A C 1
ATOM 2383 O O . GLU A 1 311 ? 22.422 -17.25 -3.844 1 92.88 311 GLU A O 1
ATOM 2388 N N . GLU A 1 312 ? 22.234 -19.078 -2.646 1 94.44 312 GLU A N 1
ATOM 2389 C CA . GLU A 1 312 ? 22.344 -19.969 -3.791 1 94.44 312 GLU A CA 1
ATOM 2390 C C . GLU A 1 312 ? 21.031 -20.078 -4.539 1 94.44 312 GLU A C 1
ATOM 2392 O O . GLU A 1 312 ? 20.984 -20.547 -5.684 1 94.44 312 GLU A O 1
ATOM 2397 N N . SER A 1 313 ? 19.938 -19.688 -3.908 1 96.75 313 SER A N 1
ATOM 2398 C CA . SER A 1 313 ? 18.641 -19.719 -4.566 1 96.75 313 SER A CA 1
ATOM 2399 C C . SER A 1 313 ? 18.547 -18.672 -5.676 1 96.75 313 SER A C 1
ATOM 2401 O O . SER A 1 313 ? 18.922 -17.516 -5.477 1 96.75 313 SER A O 1
ATOM 2403 N N . PRO A 1 314 ? 18.031 -19.094 -6.777 1 96.12 314 PRO A N 1
ATOM 2404 C CA . PRO A 1 314 ? 17.953 -18.094 -7.859 1 96.12 314 PRO A CA 1
ATOM 2405 C C . PRO A 1 314 ? 16.906 -17.016 -7.605 1 96.12 314 PRO A C 1
ATOM 2407 O O . PRO A 1 314 ? 16.984 -15.93 -8.172 1 96.12 314 PRO A O 1
ATOM 2410 N N . GLY A 1 315 ? 15.898 -17.344 -6.758 1 96.69 315 GLY A N 1
ATOM 2411 C CA . GLY A 1 315 ? 14.859 -16.359 -6.543 1 96.69 315 GLY A CA 1
ATOM 2412 C C . GLY A 1 315 ? 14.219 -15.867 -7.832 1 96.69 315 GLY A C 1
ATOM 2413 O O . GLY A 1 315 ? 14.102 -14.664 -8.055 1 96.69 315 GLY A O 1
ATOM 2414 N N . LEU A 1 316 ? 13.688 -16.688 -8.586 1 96.44 316 LEU A N 1
ATOM 2415 C CA . LEU A 1 316 ? 13.289 -16.422 -9.961 1 96.44 316 LEU A CA 1
ATOM 2416 C C . LEU A 1 316 ? 12.242 -15.312 -10.023 1 96.44 316 LEU A C 1
ATOM 2418 O O . LEU A 1 316 ? 12.258 -14.484 -10.93 1 96.44 316 LEU A O 1
ATOM 2422 N N . GLY A 1 317 ? 11.266 -15.383 -9.047 1 96.44 317 GLY A N 1
ATOM 2423 C CA . GLY A 1 317 ? 10.109 -14.492 -9.148 1 96.44 317 GLY A CA 1
ATOM 2424 C C . GLY A 1 317 ? 9.094 -14.953 -10.172 1 96.44 317 GLY A C 1
ATOM 2425 O O . GLY A 1 317 ? 9.383 -15.828 -10.992 1 96.44 317 GLY A O 1
ATOM 2426 N N . CYS A 1 318 ? 7.941 -14.297 -10.203 1 96 318 CYS A N 1
ATOM 2427 C CA . CYS A 1 318 ? 6.875 -14.766 -11.078 1 96 318 CYS A CA 1
ATOM 2428 C C . CYS A 1 318 ? 7.09 -14.289 -12.508 1 96 318 CYS A C 1
ATOM 2430 O O . CYS A 1 318 ? 6.461 -14.789 -13.438 1 96 318 CYS A O 1
ATOM 2432 N N . CYS A 1 319 ? 8.055 -13.367 -12.727 1 96.56 319 CYS A N 1
ATOM 2433 C CA . CYS A 1 319 ? 8.32 -12.836 -14.055 1 96.56 319 CYS A CA 1
ATOM 2434 C C . CYS A 1 319 ? 9.609 -13.414 -14.625 1 96.56 319 CYS A C 1
ATOM 2436 O O . CYS A 1 319 ? 10.328 -12.742 -15.367 1 96.56 319 CYS A O 1
ATOM 2438 N N . TRP A 1 320 ? 9.938 -14.609 -14.266 1 95.44 320 TRP A N 1
ATOM 2439 C CA . TRP A 1 320 ? 11.172 -15.266 -14.68 1 95.44 320 TRP A CA 1
ATOM 2440 C C . TRP A 1 320 ? 11.172 -15.508 -16.188 1 95.44 320 TRP A C 1
ATOM 2442 O O . TRP A 1 320 ? 12.227 -15.75 -16.781 1 95.44 320 TRP A O 1
ATOM 2452 N N . GLY A 1 321 ? 10.047 -15.469 -16.859 1 96 321 GLY A N 1
ATOM 2453 C CA . GLY A 1 321 ? 9.969 -15.383 -18.312 1 96 321 GLY A CA 1
ATOM 2454 C C . GLY A 1 321 ? 9.844 -16.734 -18.984 1 96 321 GLY A C 1
ATOM 2455 O O . GLY A 1 321 ? 10.367 -17.734 -18.484 1 96 321 GLY A O 1
ATOM 2456 N N . VAL A 1 322 ? 9.266 -16.719 -20.188 1 96.75 322 VAL A N 1
ATOM 2457 C CA . VAL A 1 322 ? 8.906 -17.922 -20.922 1 96.75 322 VAL A CA 1
ATOM 2458 C C . VAL A 1 322 ? 10.164 -18.609 -21.422 1 96.75 322 VAL A C 1
ATOM 2460 O O . VAL A 1 322 ? 10.242 -19.844 -21.422 1 96.75 322 VAL A O 1
ATOM 2463 N N . ASP A 1 323 ? 11.188 -17.875 -21.859 1 95.88 323 ASP A N 1
ATOM 2464 C CA . ASP A 1 323 ? 12.43 -18.469 -22.344 1 95.88 323 ASP A CA 1
ATOM 2465 C C . ASP A 1 323 ? 13.164 -19.203 -21.219 1 95.88 323 ASP A C 1
ATOM 2467 O O . ASP A 1 323 ? 13.672 -20.297 -21.406 1 95.88 323 ASP A O 1
ATOM 2471 N N . THR A 1 324 ? 13.219 -18.547 -20.094 1 96 324 THR A N 1
ATOM 2472 C CA . THR A 1 324 ? 13.844 -19.188 -18.922 1 96 324 THR A CA 1
ATOM 2473 C C . THR A 1 324 ? 13.086 -20.453 -18.531 1 96 324 THR A C 1
ATOM 2475 O O . THR A 1 324 ? 13.703 -21.469 -18.219 1 96 324 THR A O 1
ATOM 2478 N N . ALA A 1 325 ? 11.773 -20.406 -18.562 1 97.44 325 ALA A N 1
ATOM 2479 C CA . ALA A 1 325 ? 10.945 -21.562 -18.234 1 97.44 325 ALA A CA 1
ATOM 2480 C C . ALA A 1 325 ? 11.25 -22.734 -19.188 1 97.44 325 ALA A C 1
ATOM 2482 O O . ALA A 1 325 ? 11.438 -23.859 -18.734 1 97.44 325 ALA A O 1
ATOM 2483 N N . ARG A 1 326 ? 11.281 -22.422 -20.438 1 97.31 326 ARG A N 1
ATOM 2484 C CA . ARG A 1 326 ? 11.578 -23.453 -21.438 1 97.31 326 ARG A CA 1
ATOM 2485 C C . ARG A 1 326 ? 12.945 -24.078 -21.188 1 97.31 326 ARG A C 1
ATOM 2487 O O . ARG A 1 326 ? 13.102 -25.297 -21.281 1 97.31 326 ARG A O 1
ATOM 2494 N N . ARG A 1 327 ? 13.883 -23.25 -20.891 1 97.19 327 ARG A N 1
ATOM 2495 C CA . ARG A 1 327 ? 15.234 -23.734 -20.625 1 97.19 327 ARG A CA 1
ATOM 2496 C C . ARG A 1 327 ? 15.242 -24.641 -19.406 1 97.19 327 ARG A C 1
ATOM 2498 O O . ARG A 1 327 ? 15.859 -25.719 -19.422 1 97.19 327 ARG A O 1
ATOM 2505 N N . TYR A 1 328 ? 14.594 -24.219 -18.328 1 97.62 328 TYR A N 1
ATOM 2506 C CA . TYR A 1 328 ? 14.531 -25.016 -17.109 1 97.62 328 TYR A CA 1
ATOM 2507 C C . TYR A 1 328 ? 13.836 -26.344 -17.359 1 97.62 328 TYR A C 1
ATOM 2509 O O . TYR A 1 328 ? 14.273 -27.391 -16.859 1 97.62 328 TYR A O 1
ATOM 2517 N N . ILE A 1 329 ? 12.75 -26.359 -18.125 1 97.75 329 ILE A N 1
ATOM 2518 C CA . ILE A 1 329 ? 12.016 -27.562 -18.469 1 97.75 329 ILE A CA 1
ATOM 2519 C C . ILE A 1 329 ? 12.93 -28.531 -19.219 1 97.75 329 ILE A C 1
ATOM 2521 O O . ILE A 1 329 ? 13 -29.719 -18.875 1 97.75 329 ILE A O 1
ATOM 2525 N N . HIS A 1 330 ? 13.68 -28.047 -20.156 1 96.94 330 HIS A N 1
ATOM 2526 C CA . HIS A 1 330 ? 14.586 -28.875 -20.953 1 96.94 330 HIS A CA 1
ATOM 2527 C C . HIS A 1 330 ? 15.711 -29.438 -20.109 1 96.94 330 HIS A C 1
ATOM 2529 O O . HIS A 1 330 ? 16.031 -30.625 -20.203 1 96.94 330 HIS A O 1
ATOM 2535 N N . GLU A 1 331 ? 16.25 -28.609 -19.297 1 96.88 331 GLU A N 1
ATOM 2536 C CA . GLU A 1 331 ? 17.359 -29.031 -18.469 1 96.88 331 GLU A CA 1
ATOM 2537 C C . GLU A 1 331 ? 16.922 -30.094 -17.453 1 96.88 331 GLU A C 1
ATOM 2539 O O . GLU A 1 331 ? 17.734 -30.891 -17 1 96.88 331 GLU A O 1
ATOM 2544 N N . ALA A 1 332 ? 15.68 -30.109 -17.141 1 96.25 332 ALA A N 1
ATOM 2545 C CA . ALA A 1 332 ? 15.148 -31.062 -16.172 1 96.25 332 ALA A CA 1
ATOM 2546 C C . ALA A 1 332 ? 14.805 -32.375 -16.859 1 96.25 332 ALA A C 1
ATOM 2548 O O . ALA A 1 332 ? 14.398 -33.344 -16.188 1 96.25 332 ALA A O 1
ATOM 2549 N N . GLY A 1 333 ? 14.898 -32.469 -18.125 1 93.81 333 GLY A N 1
ATOM 2550 C CA . GLY A 1 333 ? 14.711 -33.719 -18.844 1 93.81 333 GLY A CA 1
ATOM 2551 C C . GLY A 1 333 ? 13.336 -33.844 -19.469 1 93.81 333 GLY A C 1
ATOM 2552 O O . GLY A 1 333 ? 12.844 -34.969 -19.672 1 93.81 333 GLY A O 1
ATOM 2553 N N . TYR A 1 334 ? 12.656 -32.75 -19.734 1 96.56 334 TYR A N 1
ATOM 2554 C CA . TYR A 1 334 ? 11.383 -32.75 -20.453 1 96.56 334 TYR A CA 1
ATOM 2555 C C . TYR A 1 334 ? 11.539 -32.188 -21.859 1 96.56 334 TYR A C 1
ATOM 2557 O O . TYR A 1 334 ? 12.516 -31.5 -22.156 1 96.56 334 TYR A O 1
ATOM 2565 N N . LYS A 1 335 ? 10.664 -32.562 -22.688 1 95.56 335 LYS A N 1
ATOM 2566 C CA . LYS A 1 335 ? 10.461 -31.922 -23.969 1 95.56 335 LYS A CA 1
ATOM 2567 C C . LYS A 1 335 ? 9.148 -31.141 -23.984 1 95.56 335 LYS A C 1
ATOM 2569 O O . LYS A 1 335 ? 8.102 -31.672 -23.625 1 95.56 335 LYS A O 1
ATOM 2574 N N . VAL A 1 336 ? 9.219 -29.875 -24.391 1 97.44 336 VAL A N 1
ATOM 2575 C CA . VAL A 1 336 ? 7.992 -29.094 -24.547 1 97.44 336 VAL A CA 1
ATOM 2576 C C . VAL A 1 336 ? 7.301 -29.484 -25.859 1 97.44 336 VAL A C 1
ATOM 2578 O O . VAL A 1 336 ? 7.828 -29.234 -26.938 1 97.44 336 VAL A O 1
ATOM 2581 N N . VAL A 1 337 ? 6.152 -30 -25.719 1 96.94 337 VAL A N 1
ATOM 2582 C CA . VAL A 1 337 ? 5.395 -30.453 -26.875 1 96.94 337 VAL A CA 1
ATOM 2583 C C . VAL A 1 337 ? 4.578 -29.297 -27.438 1 96.94 337 VAL A C 1
ATOM 2585 O O . VAL A 1 337 ? 4.387 -29.219 -28.656 1 96.94 337 VAL A O 1
ATOM 2588 N N . SER A 1 338 ? 4.027 -28.5 -26.594 1 97.75 338 SER A N 1
ATOM 2589 C CA . SER A 1 338 ? 3.287 -27.297 -26.984 1 97.75 338 SER A CA 1
ATOM 2590 C C . SER A 1 338 ? 3.209 -26.297 -25.844 1 97.75 338 SER A C 1
ATOM 2592 O O . SER A 1 338 ? 3.488 -26.641 -24.688 1 97.75 338 SER A O 1
ATOM 2594 N N . GLN A 1 339 ? 2.98 -25.094 -26.109 1 97.81 339 GLN A N 1
ATOM 2595 C CA . GLN A 1 339 ? 2.74 -24.031 -25.125 1 97.81 339 GLN A CA 1
ATOM 2596 C C . GLN A 1 339 ? 1.598 -23.125 -25.562 1 97.81 339 GLN A C 1
ATOM 2598 O O . GLN A 1 339 ? 1.447 -22.844 -26.75 1 97.81 339 GLN A O 1
ATOM 2603 N N . HIS A 1 340 ? 0.764 -22.672 -24.656 1 97.88 340 HIS A N 1
ATOM 2604 C CA . HIS A 1 340 ? -0.459 -21.938 -24.969 1 97.88 340 HIS A CA 1
ATOM 2605 C C . HIS A 1 340 ? -0.71 -20.828 -23.969 1 97.88 340 HIS A C 1
ATOM 2607 O O . HIS A 1 340 ? -1.058 -21.078 -22.812 1 97.88 340 HIS A O 1
ATOM 2613 N N . PRO A 1 341 ? -0.528 -19.531 -24.438 1 96 341 PRO A N 1
ATOM 2614 C CA . PRO A 1 341 ? -0.936 -18.422 -23.562 1 96 341 PRO A CA 1
ATOM 2615 C C . PRO A 1 341 ? -2.445 -18.359 -23.344 1 96 341 PRO A C 1
ATOM 2617 O O . PRO A 1 341 ? -3.215 -18.734 -24.234 1 96 341 PRO A O 1
ATOM 2620 N N . PHE A 1 342 ? -2.859 -17.953 -22.156 1 94 342 PHE A N 1
ATOM 2621 C CA . PHE A 1 342 ? -4.281 -17.797 -21.875 1 94 342 PHE A CA 1
ATOM 2622 C C . PHE A 1 342 ? -4.512 -16.719 -20.828 1 94 342 PHE A C 1
ATOM 2624 O O . PHE A 1 342 ? -3.596 -16.359 -20.078 1 94 342 PHE A O 1
ATOM 2631 N N . LEU A 1 343 ? -5.711 -16.125 -20.75 1 88.5 343 LEU A N 1
ATOM 2632 C CA . LEU A 1 343 ? -6.145 -15.07 -19.844 1 88.5 343 LEU A CA 1
ATOM 2633 C C . LEU A 1 343 ? -5.109 -13.953 -19.766 1 88.5 343 LEU A C 1
ATOM 2635 O O . LEU A 1 343 ? -4.793 -13.469 -18.672 1 88.5 343 LEU A O 1
ATOM 2639 N N . GLU A 1 344 ? -4.512 -13.469 -20.75 1 84.5 344 GLU A N 1
ATOM 2640 C CA . GLU A 1 344 ? -3.641 -12.312 -20.953 1 84.5 344 GLU A CA 1
ATOM 2641 C C . GLU A 1 344 ? -2.289 -12.516 -20.281 1 84.5 344 GLU A C 1
ATOM 2643 O O . GLU A 1 344 ? -1.258 -12.078 -20.797 1 84.5 344 GLU A O 1
ATOM 2648 N N . ASN A 1 345 ? -2.266 -13.258 -19.094 1 90.06 345 ASN A N 1
ATOM 2649 C CA . ASN A 1 345 ? -1.029 -13.211 -18.312 1 90.06 345 ASN A CA 1
ATOM 2650 C C . ASN A 1 345 ? -0.462 -14.609 -18.078 1 90.06 345 ASN A C 1
ATOM 2652 O O . ASN A 1 345 ? 0.595 -14.758 -17.469 1 90.06 345 ASN A O 1
ATOM 2656 N N . PHE A 1 346 ? -1.164 -15.641 -18.578 1 95 346 PHE A N 1
ATOM 2657 C CA . PHE A 1 346 ? -0.753 -16.969 -18.172 1 95 346 PHE A CA 1
ATOM 2658 C C . PHE A 1 346 ? -0.366 -17.812 -19.375 1 95 346 PHE A C 1
ATOM 2660 O O . PHE A 1 346 ? -0.674 -17.453 -20.516 1 95 346 PHE A O 1
ATOM 2667 N N . ILE A 1 347 ? 0.348 -18.844 -19.109 1 97.5 347 ILE A N 1
ATOM 2668 C CA . ILE A 1 347 ? 0.784 -19.766 -20.156 1 97.5 347 ILE A CA 1
ATOM 2669 C C . ILE A 1 347 ? 0.844 -21.188 -19.609 1 97.5 347 ILE A C 1
ATOM 2671 O O . ILE A 1 347 ? 1.172 -21.391 -18.438 1 97.5 347 ILE A O 1
ATOM 2675 N N . VAL A 1 348 ? 0.437 -22.109 -20.375 1 98.31 348 VAL A N 1
ATOM 2676 C CA . VAL A 1 348 ? 0.617 -23.516 -20.031 1 98.31 348 VAL A CA 1
ATOM 2677 C C . VAL A 1 348 ? 1.666 -24.141 -20.953 1 98.31 348 VAL A C 1
ATOM 2679 O O . VAL A 1 348 ? 1.648 -23.922 -22.172 1 98.31 348 VAL A O 1
ATOM 2682 N N . PHE A 1 349 ? 2.66 -24.766 -20.391 1 98.62 349 PHE A N 1
ATOM 2683 C CA . PHE A 1 349 ? 3.596 -25.625 -21.109 1 98.62 349 PHE A CA 1
ATOM 2684 C C . PHE A 1 349 ? 3.174 -27.078 -21.016 1 98.62 349 PHE A C 1
ATOM 2686 O O . PHE A 1 349 ? 3.047 -27.625 -19.906 1 98.62 349 PHE A O 1
ATOM 2693 N N . VAL A 1 350 ? 2.885 -27.688 -22.109 1 98.62 350 VAL A N 1
ATOM 2694 C CA . VAL A 1 350 ? 2.645 -29.125 -22.172 1 98.62 350 VAL A CA 1
ATOM 2695 C C . VAL A 1 350 ? 3.947 -29.859 -22.484 1 98.62 350 VAL A C 1
ATOM 2697 O O . VAL A 1 350 ? 4.555 -29.641 -23.531 1 98.62 350 VAL A O 1
ATOM 2700 N N . CYS A 1 351 ? 4.312 -30.719 -21.531 1 98.25 351 CYS A N 1
ATOM 2701 C CA . CYS A 1 351 ? 5.629 -31.328 -21.609 1 98.25 351 CYS A CA 1
ATOM 2702 C C . CYS A 1 351 ? 5.516 -32.844 -21.578 1 98.25 351 CYS A C 1
ATOM 2704 O O . CYS A 1 351 ? 4.523 -33.406 -21.094 1 98.25 351 CYS A O 1
ATOM 2706 N N . GLN A 1 352 ? 6.488 -33.469 -22.172 1 95.75 352 GLN A N 1
ATOM 2707 C CA . GLN A 1 352 ? 6.641 -34.906 -22.109 1 95.75 352 GLN A CA 1
ATOM 2708 C C . GLN A 1 352 ? 7.988 -35.281 -21.516 1 95.75 352 GLN A C 1
ATOM 2710 O O . GLN A 1 352 ? 9.008 -34.688 -21.812 1 95.75 352 GLN A O 1
ATOM 2715 N N . ALA A 1 353 ? 7.973 -36.312 -20.609 1 88.69 353 ALA A N 1
ATOM 2716 C CA . ALA A 1 353 ? 9.219 -36.781 -20 1 88.69 353 ALA A CA 1
ATOM 2717 C C . ALA A 1 353 ? 10.078 -37.5 -21.016 1 88.69 353 ALA A C 1
ATOM 2719 O O . ALA A 1 353 ? 9.586 -38.375 -21.75 1 88.69 353 ALA A O 1
ATOM 2720 N N . ILE A 1 354 ? 11.359 -37.125 -21.062 1 80.62 354 ILE A N 1
ATOM 2721 C CA . ILE A 1 354 ? 12.281 -37.781 -21.984 1 80.62 354 ILE A CA 1
ATOM 2722 C C . ILE A 1 354 ? 13.227 -38.688 -21.188 1 80.62 354 ILE A C 1
ATOM 2724 O O . ILE A 1 354 ? 13.555 -38.406 -20.047 1 80.62 354 ILE A O 1
ATOM 2728 N N . MET B 1 1 ? -24.531 -9.094 -19.594 1 50.81 1 MET B N 1
ATOM 2729 C CA . MET B 1 1 ? -23.469 -8.375 -20.281 1 50.81 1 MET B CA 1
ATOM 2730 C C . MET B 1 1 ? -23.031 -7.148 -19.484 1 50.81 1 MET B C 1
ATOM 2732 O O . MET B 1 1 ? -23.875 -6.418 -18.969 1 50.81 1 MET B O 1
ATOM 2736 N N . ALA B 1 2 ? -21.828 -7.078 -19.266 1 65.88 2 ALA B N 1
ATOM 2737 C CA . ALA B 1 2 ? -21.375 -5.895 -18.547 1 65.88 2 ALA B CA 1
ATOM 2738 C C . ALA B 1 2 ? -21.766 -4.617 -19.281 1 65.88 2 ALA B C 1
ATOM 2740 O O . ALA B 1 2 ? -21.578 -4.512 -20.5 1 65.88 2 ALA B O 1
ATOM 2741 N N . THR B 1 3 ? -22.5 -3.658 -18.641 1 83.25 3 THR B N 1
ATOM 2742 C CA . THR B 1 3 ? -22.828 -2.354 -19.203 1 83.25 3 THR B CA 1
ATOM 2743 C C . THR B 1 3 ? -21.562 -1.534 -19.438 1 83.25 3 THR B C 1
ATOM 2745 O O . THR B 1 3 ? -20.5 -1.868 -18.906 1 83.25 3 THR B O 1
ATOM 2748 N N . GLU B 1 4 ? -21.609 -0.614 -20.438 1 89.06 4 GLU B N 1
ATOM 2749 C CA . GLU B 1 4 ? -20.5 0.301 -20.672 1 89.06 4 GLU B CA 1
ATOM 2750 C C . GLU B 1 4 ? -20.031 0.951 -19.375 1 89.06 4 GLU B C 1
ATOM 2752 O O . GLU B 1 4 ? -18.844 1.141 -19.156 1 89.06 4 GLU B O 1
ATOM 2757 N N . GLU B 1 5 ? -21.016 1.216 -18.562 1 89.62 5 GLU B N 1
ATOM 2758 C CA . GLU B 1 5 ? -20.719 1.828 -17.281 1 89.62 5 GLU B CA 1
ATOM 2759 C C . GLU B 1 5 ? -19.953 0.864 -16.375 1 89.62 5 GLU B C 1
ATOM 2761 O O . GLU B 1 5 ? -19 1.262 -15.695 1 89.62 5 GLU B O 1
ATOM 2766 N N . SER B 1 6 ? -20.328 -0.346 -16.359 1 92.06 6 SER B N 1
ATOM 2767 C CA . SER B 1 6 ? -19.656 -1.351 -15.547 1 92.06 6 SER B CA 1
ATOM 2768 C C . SER B 1 6 ? -18.219 -1.586 -16.031 1 92.06 6 SER B C 1
ATOM 2770 O O . SER B 1 6 ? -17.312 -1.773 -15.219 1 92.06 6 SER B O 1
ATOM 2772 N N . LYS B 1 7 ? -18.062 -1.573 -17.328 1 93.19 7 LYS B N 1
ATOM 2773 C CA . LYS B 1 7 ? -16.734 -1.776 -17.875 1 93.19 7 LYS B CA 1
ATOM 2774 C C . LYS B 1 7 ? -15.797 -0.622 -17.516 1 93.19 7 LYS B C 1
ATOM 2776 O O . LYS B 1 7 ? -14.648 -0.842 -17.141 1 93.19 7 LYS B O 1
ATOM 2781 N N . ALA B 1 8 ? -16.312 0.62 -17.688 1 94.62 8 ALA B N 1
ATOM 2782 C CA . ALA B 1 8 ? -15.516 1.798 -17.359 1 94.62 8 ALA B CA 1
ATOM 2783 C C . ALA B 1 8 ? -15.133 1.812 -15.891 1 94.62 8 ALA B C 1
ATOM 2785 O O . ALA B 1 8 ? -14.008 2.178 -15.531 1 94.62 8 ALA B O 1
ATOM 2786 N N . PHE B 1 9 ? -16.094 1.485 -15.055 1 95.56 9 PHE B N 1
ATOM 2787 C CA . PHE B 1 9 ? -15.844 1.432 -13.617 1 95.56 9 PHE B CA 1
ATOM 2788 C C . PHE B 1 9 ? -14.82 0.351 -13.289 1 95.56 9 PHE B C 1
ATOM 2790 O O . PHE B 1 9 ? -13.914 0.572 -12.477 1 95.56 9 PHE B O 1
ATOM 2797 N N . LYS B 1 10 ? -14.938 -0.817 -13.867 1 94.56 10 LYS B N 1
ATOM 2798 C CA . LYS B 1 10 ? -13.984 -1.898 -13.664 1 94.56 10 LYS B CA 1
ATOM 2799 C C . LYS B 1 10 ? -12.57 -1.46 -14.039 1 94.56 10 LYS B C 1
ATOM 2801 O O . LYS B 1 10 ? -11.617 -1.704 -13.297 1 94.56 10 LYS B O 1
ATOM 2806 N N . ASP B 1 11 ? -12.406 -0.824 -15.188 1 94.25 11 ASP B N 1
ATOM 2807 C CA . ASP B 1 11 ? -11.102 -0.353 -15.656 1 94.25 11 ASP B CA 1
ATOM 2808 C C . ASP B 1 11 ? -10.492 0.634 -14.664 1 94.25 11 ASP B C 1
ATOM 2810 O O . ASP B 1 11 ? -9.289 0.588 -14.391 1 94.25 11 ASP B O 1
ATOM 2814 N N . LYS B 1 12 ? -11.297 1.482 -14.141 1 95.25 12 LYS B N 1
ATOM 2815 C CA . LYS B 1 12 ? -10.844 2.469 -13.164 1 95.25 12 LYS B CA 1
ATOM 2816 C C . LYS B 1 12 ? -10.328 1.794 -11.898 1 95.25 12 LYS B C 1
ATOM 2818 O O . LYS B 1 12 ? -9.258 2.133 -11.398 1 95.25 12 LYS B O 1
ATOM 2823 N N . VAL B 1 13 ? -11.094 0.861 -11.367 1 96.31 13 VAL B N 1
ATOM 2824 C CA . VAL B 1 13 ? -10.727 0.182 -10.133 1 96.31 13 VAL B CA 1
ATOM 2825 C C . VAL B 1 13 ? -9.469 -0.66 -10.359 1 96.31 13 VAL B C 1
ATOM 2827 O O . VAL B 1 13 ? -8.578 -0.698 -9.508 1 96.31 13 VAL B O 1
ATOM 2830 N N . MET B 1 14 ? -9.367 -1.29 -11.516 1 94.31 14 MET B N 1
ATOM 2831 C CA . MET B 1 14 ? -8.188 -2.082 -11.852 1 94.31 14 MET B CA 1
ATOM 2832 C C . MET B 1 14 ? -6.945 -1.203 -11.914 1 94.31 14 MET B C 1
ATOM 2834 O O . MET B 1 14 ? -5.863 -1.617 -11.484 1 94.31 14 MET B O 1
ATOM 2838 N N . GLU B 1 15 ? -7.113 -0.055 -12.461 1 95.12 15 GLU B N 1
ATOM 2839 C CA . GLU B 1 15 ? -5.996 0.88 -12.508 1 95.12 15 GLU B CA 1
ATOM 2840 C C . GLU B 1 15 ? -5.547 1.282 -11.102 1 95.12 15 GLU B C 1
ATOM 2842 O O . GLU B 1 15 ? -4.352 1.375 -10.836 1 95.12 15 GLU B O 1
ATOM 2847 N N . THR B 1 16 ? -6.496 1.573 -10.195 1 97.06 16 THR B N 1
ATOM 2848 C CA . THR B 1 16 ? -6.18 1.896 -8.805 1 97.06 16 THR B CA 1
ATOM 2849 C C . THR B 1 16 ? -5.43 0.747 -8.141 1 97.06 16 THR B C 1
ATOM 2851 O O . THR B 1 16 ? -4.434 0.968 -7.445 1 97.06 16 THR B O 1
ATOM 2854 N N . ILE B 1 17 ? -5.871 -0.475 -8.406 1 96.38 17 ILE B N 1
ATOM 2855 C CA . ILE B 1 17 ? -5.227 -1.657 -7.84 1 96.38 17 ILE B CA 1
ATOM 2856 C C . ILE B 1 17 ? -3.793 -1.76 -8.359 1 96.38 17 ILE B C 1
ATOM 2858 O O . ILE B 1 17 ? -2.852 -1.9 -7.574 1 96.38 17 ILE B O 1
ATOM 2862 N N . ASN B 1 18 ? -3.617 -1.649 -9.664 1 95.94 18 ASN B N 1
ATOM 2863 C CA . ASN B 1 18 ? -2.303 -1.766 -10.289 1 95.94 18 ASN B CA 1
ATOM 2864 C C . ASN B 1 18 ? -1.341 -0.699 -9.773 1 95.94 18 ASN B C 1
ATOM 2866 O O . ASN B 1 18 ? -0.202 -1.006 -9.414 1 95.94 18 ASN B O 1
ATOM 2870 N N . GLN B 1 19 ? -1.808 0.491 -9.703 1 97 19 GLN B N 1
ATOM 2871 C CA . GLN B 1 19 ? -0.957 1.593 -9.266 1 97 19 GLN B CA 1
ATOM 2872 C C . GLN B 1 19 ? -0.625 1.476 -7.781 1 97 19 GLN B C 1
ATOM 2874 O O . GLN B 1 19 ? 0.454 1.882 -7.348 1 97 19 GLN B O 1
ATOM 2879 N N . SER B 1 20 ? -1.557 0.946 -7.039 1 97.88 20 SER B N 1
ATOM 2880 C CA . SER B 1 20 ? -1.283 0.716 -5.621 1 97.88 20 SER B CA 1
ATOM 2881 C C . SER B 1 20 ? -0.113 -0.244 -5.434 1 97.88 20 SER B C 1
ATOM 2883 O O . SER B 1 20 ? 0.783 0.011 -4.625 1 97.88 20 SER B O 1
ATOM 2885 N N . LEU B 1 21 ? -0.097 -1.302 -6.152 1 97.75 21 LEU B N 1
ATOM 2886 C CA . LEU B 1 21 ? 0.978 -2.285 -6.074 1 97.75 21 LEU B CA 1
ATOM 2887 C C . LEU B 1 21 ? 2.299 -1.687 -6.551 1 97.75 21 LEU B C 1
ATOM 2889 O O . LEU B 1 21 ? 3.328 -1.846 -5.891 1 97.75 21 LEU B O 1
ATOM 2893 N N . VAL B 1 22 ? 2.258 -0.941 -7.648 1 98.38 22 VAL B N 1
ATOM 2894 C CA . VAL B 1 22 ? 3.451 -0.304 -8.195 1 98.38 22 VAL B CA 1
ATOM 2895 C C . VAL B 1 22 ? 3.969 0.75 -7.219 1 98.38 22 VAL B C 1
ATOM 2897 O O . VAL B 1 22 ? 5.18 0.882 -7.023 1 98.38 22 VAL B O 1
ATOM 2900 N N . GLY B 1 23 ? 3.033 1.495 -6.66 1 98.38 23 GLY B N 1
ATOM 2901 C CA . GLY B 1 23 ? 3.416 2.51 -5.691 1 98.38 23 GLY B CA 1
ATOM 2902 C C . GLY B 1 23 ? 4.141 1.94 -4.488 1 98.38 23 GLY B C 1
ATOM 2903 O O . GLY B 1 23 ? 5.086 2.549 -3.979 1 98.38 23 GLY B O 1
ATOM 2904 N N . MET B 1 24 ? 3.725 0.83 -3.973 1 97.88 24 MET B N 1
ATOM 2905 C CA . MET B 1 24 ? 4.395 0.212 -2.832 1 97.88 24 MET B CA 1
ATOM 2906 C C . MET B 1 24 ? 5.812 -0.217 -3.197 1 97.88 24 MET B C 1
ATOM 2908 O O . MET B 1 24 ? 6.727 -0.102 -2.383 1 97.88 24 MET B O 1
ATOM 2912 N N . ALA B 1 25 ? 6.008 -0.696 -4.453 1 98.38 25 ALA B N 1
ATOM 2913 C CA . ALA B 1 25 ? 7.355 -0.993 -4.93 1 98.38 25 ALA B CA 1
ATOM 2914 C C . ALA B 1 25 ? 8.211 0.272 -4.988 1 98.38 25 ALA B C 1
ATOM 2916 O O . ALA B 1 25 ? 9.367 0.264 -4.574 1 98.38 25 ALA B O 1
ATOM 2917 N N . LEU B 1 26 ? 7.613 1.34 -5.543 1 98.25 26 LEU B N 1
ATOM 2918 C CA . LEU B 1 26 ? 8.305 2.621 -5.621 1 98.25 26 LEU B CA 1
ATOM 2919 C C . LEU B 1 26 ? 8.664 3.131 -4.227 1 98.25 26 LEU B C 1
ATOM 2921 O O . LEU B 1 26 ? 9.781 3.607 -4.004 1 98.25 26 LEU B O 1
ATOM 2925 N N . GLY B 1 27 ? 7.676 3.086 -3.285 1 96.69 27 GLY B N 1
ATOM 2926 C CA . GLY B 1 27 ? 7.938 3.479 -1.908 1 96.69 27 GLY B CA 1
ATOM 2927 C C . GLY B 1 27 ? 9.086 2.711 -1.276 1 96.69 27 GLY B C 1
ATOM 2928 O O . GLY B 1 27 ? 9.945 3.301 -0.624 1 96.69 27 GLY B O 1
ATOM 2929 N N . MET B 1 28 ? 9.141 1.406 -1.452 1 97.31 28 MET B N 1
ATOM 2930 C CA . MET B 1 28 ? 10.211 0.583 -0.901 1 97.31 28 MET B CA 1
ATOM 2931 C C . MET B 1 28 ? 11.555 0.96 -1.513 1 97.31 28 MET B C 1
ATOM 2933 O O . MET B 1 28 ? 12.547 1.114 -0.796 1 97.31 28 MET B O 1
ATOM 2937 N N . ALA B 1 29 ? 11.602 1.076 -2.881 1 98.12 29 ALA B N 1
ATOM 2938 C CA . ALA B 1 29 ? 12.836 1.433 -3.576 1 98.12 29 ALA B CA 1
ATOM 2939 C C . ALA B 1 29 ? 13.383 2.762 -3.066 1 98.12 29 ALA B C 1
ATOM 2941 O O . ALA B 1 29 ? 14.602 2.934 -2.953 1 98.12 29 ALA B O 1
ATOM 2942 N N . SER B 1 30 ? 12.492 3.686 -2.801 1 95.38 30 SER B N 1
ATOM 2943 C CA . SER B 1 30 ? 12.906 4.98 -2.268 1 95.38 30 SER B CA 1
ATOM 2944 C C . SER B 1 30 ? 13.438 4.848 -0.844 1 95.38 30 SER B C 1
ATOM 2946 O O . SER B 1 30 ? 14.484 5.41 -0.514 1 95.38 30 SER B O 1
ATOM 2948 N N . GLU B 1 31 ? 12.773 4.125 -0.017 1 94.31 31 GLU B N 1
ATOM 2949 C CA . GLU B 1 31 ? 13.109 3.998 1.398 1 94.31 31 GLU B CA 1
ATOM 2950 C C . GLU B 1 31 ? 14.453 3.303 1.589 1 94.31 31 GLU B C 1
ATOM 2952 O O . GLU B 1 31 ? 15.227 3.664 2.48 1 94.31 31 GLU B O 1
ATOM 2957 N N . VAL B 1 32 ? 14.766 2.318 0.819 1 96.25 32 VAL B N 1
ATOM 2958 C CA . VAL B 1 32 ? 15.977 1.535 1.04 1 96.25 32 VAL B CA 1
ATOM 2959 C C . VAL B 1 32 ? 17.141 2.16 0.277 1 96.25 32 VAL B C 1
ATOM 2961 O O . VAL B 1 32 ? 18.266 1.661 0.336 1 96.25 32 VAL B O 1
ATOM 2964 N N . GLY B 1 33 ? 16.875 3.188 -0.531 1 96.5 33 GLY B N 1
ATOM 2965 C CA . GLY B 1 33 ? 17.953 3.984 -1.091 1 96.5 33 GLY B CA 1
ATOM 2966 C C . GLY B 1 33 ? 18.234 3.674 -2.549 1 96.5 33 GLY B C 1
ATOM 2967 O O . GLY B 1 33 ? 19.156 4.219 -3.139 1 96.5 33 GLY B O 1
ATOM 2968 N N . ILE B 1 34 ? 17.438 2.836 -3.225 1 98.38 34 ILE B N 1
ATOM 2969 C CA . ILE B 1 34 ? 17.641 2.467 -4.621 1 98.38 34 ILE B CA 1
ATOM 2970 C C . ILE B 1 34 ? 17.469 3.695 -5.512 1 98.38 34 ILE B C 1
ATOM 2972 O O . ILE B 1 34 ? 18.281 3.938 -6.41 1 98.38 34 ILE B O 1
ATOM 2976 N N . ILE B 1 35 ? 16.391 4.5 -5.285 1 97.44 35 ILE B N 1
ATOM 2977 C CA . ILE B 1 35 ? 16.141 5.707 -6.066 1 97.44 35 ILE B CA 1
ATOM 2978 C C . ILE B 1 35 ? 17.281 6.691 -5.879 1 97.44 35 ILE B C 1
ATOM 2980 O O . ILE B 1 35 ? 17.766 7.293 -6.844 1 97.44 35 ILE B O 1
ATOM 2984 N N . ASP B 1 36 ? 17.719 6.852 -4.641 1 95.94 36 ASP B N 1
ATOM 2985 C CA . ASP B 1 36 ? 18.828 7.746 -4.32 1 95.94 36 ASP B CA 1
ATOM 2986 C C . ASP B 1 36 ? 20.094 7.352 -5.09 1 95.94 36 ASP B C 1
ATOM 2988 O O . ASP B 1 36 ? 20.797 8.211 -5.613 1 95.94 36 ASP B O 1
ATOM 2992 N N . ALA B 1 37 ? 20.422 6.043 -5.121 1 98.06 37 ALA B N 1
ATOM 2993 C CA . ALA B 1 37 ? 21.594 5.543 -5.836 1 98.06 37 ALA B CA 1
ATOM 2994 C C . ALA B 1 37 ? 21.547 5.941 -7.309 1 98.06 37 ALA B C 1
ATOM 2996 O O . ALA B 1 37 ? 22.562 6.379 -7.867 1 98.06 37 ALA B O 1
ATOM 2997 N N . LEU B 1 38 ? 20.406 5.82 -7.945 1 98.12 38 LEU B N 1
ATOM 2998 C CA . LEU B 1 38 ? 20.266 6.121 -9.367 1 98.12 38 LEU B CA 1
ATOM 2999 C C . LEU B 1 38 ? 20.297 7.629 -9.609 1 98.12 38 LEU B C 1
ATOM 3001 O O . LEU B 1 38 ? 20.891 8.086 -10.594 1 98.12 38 LEU B O 1
ATOM 3005 N N . VAL B 1 39 ? 19.656 8.406 -8.758 1 96.25 39 VAL B N 1
ATOM 3006 C CA . VAL B 1 39 ? 19.547 9.859 -8.898 1 96.25 39 VAL B CA 1
ATOM 3007 C C . VAL B 1 39 ? 20.953 10.477 -8.82 1 96.25 39 VAL B C 1
ATOM 3009 O O . VAL B 1 39 ? 21.25 11.445 -9.523 1 96.25 39 VAL B O 1
ATOM 3012 N N . HIS B 1 40 ? 21.844 9.914 -8.039 1 95.75 40 HIS B N 1
ATOM 3013 C CA . HIS B 1 40 ? 23.141 10.539 -7.773 1 95.75 40 HIS B CA 1
ATOM 3014 C C . HIS B 1 40 ? 24.25 9.883 -8.594 1 95.75 40 HIS B C 1
ATOM 3016 O O . HIS B 1 40 ? 25.422 10.234 -8.445 1 95.75 40 HIS B O 1
ATOM 3022 N N . SER B 1 41 ? 23.906 8.945 -9.375 1 96.62 41 SER B N 1
ATOM 3023 C CA . SER B 1 41 ? 24.922 8.312 -10.211 1 96.62 41 SER B CA 1
ATOM 3024 C C . SER B 1 41 ? 25.031 9.008 -11.562 1 96.62 41 SER B C 1
ATOM 3026 O O . SER B 1 41 ? 24.016 9.398 -12.156 1 96.62 41 SER B O 1
ATOM 3028 N N . ASP B 1 42 ? 26.203 9.141 -12.047 1 94.94 42 ASP B N 1
ATOM 3029 C CA . ASP B 1 42 ? 26.453 9.75 -13.352 1 94.94 42 ASP B CA 1
ATOM 3030 C C . ASP B 1 42 ? 26.453 8.695 -14.453 1 94.94 42 ASP B C 1
ATOM 3032 O O . ASP B 1 42 ? 26.516 9.031 -15.641 1 94.94 42 ASP B O 1
ATOM 3036 N N . LYS B 1 43 ? 26.406 7.488 -14.125 1 96 43 LYS B N 1
ATOM 3037 C CA . LYS B 1 43 ? 26.406 6.398 -15.094 1 96 43 LYS B CA 1
ATOM 3038 C C . LYS B 1 43 ? 25.266 5.418 -14.812 1 96 43 LYS B C 1
ATOM 3040 O O . LYS B 1 43 ? 24.766 5.348 -13.688 1 96 43 LYS B O 1
ATOM 3045 N N . ALA B 1 44 ? 24.891 4.719 -15.867 1 96.81 44 ALA B N 1
ATOM 3046 C CA . ALA B 1 44 ? 23.969 3.607 -15.672 1 96.81 44 ALA B CA 1
ATOM 3047 C C . ALA B 1 44 ? 24.578 2.527 -14.789 1 96.81 44 ALA B C 1
ATOM 3049 O O . ALA B 1 44 ? 25.781 2.264 -14.867 1 96.81 44 ALA B O 1
ATOM 3050 N N . MET B 1 45 ? 23.766 1.908 -13.938 1 97.5 45 MET B N 1
ATOM 3051 C CA . MET B 1 45 ? 24.266 0.945 -12.953 1 97.5 45 MET B CA 1
ATOM 3052 C C . MET B 1 45 ? 23.594 -0.411 -13.141 1 97.5 45 MET B C 1
ATOM 3054 O O . MET B 1 45 ? 22.422 -0.482 -13.523 1 97.5 45 MET B O 1
ATOM 3058 N N . THR B 1 46 ? 24.344 -1.444 -12.922 1 96.44 46 THR B N 1
ATOM 3059 C CA . THR B 1 46 ? 23.734 -2.764 -12.836 1 96.44 46 THR B CA 1
ATOM 3060 C C . THR B 1 46 ? 23.016 -2.939 -11.5 1 96.44 46 THR B C 1
ATOM 3062 O O . THR B 1 46 ? 23.219 -2.15 -10.578 1 96.44 46 THR B O 1
ATOM 3065 N N . SER B 1 47 ? 22.125 -3.979 -11.406 1 96.94 47 SER B N 1
ATOM 3066 C CA . SER B 1 47 ? 21.484 -4.273 -10.133 1 96.94 47 SER B CA 1
ATOM 3067 C C . SER B 1 47 ? 22.5 -4.594 -9.047 1 96.94 47 SER B C 1
ATOM 3069 O O . SER B 1 47 ? 22.297 -4.266 -7.879 1 96.94 47 SER B O 1
ATOM 3071 N N . TYR B 1 48 ? 23.625 -5.215 -9.383 1 96.69 48 TYR B N 1
ATOM 3072 C CA . TYR B 1 48 ? 24.688 -5.523 -8.438 1 96.69 48 TYR B CA 1
ATOM 3073 C C . TYR B 1 48 ? 25.297 -4.246 -7.879 1 96.69 48 TYR B C 1
ATOM 3075 O O . TYR B 1 48 ? 25.547 -4.148 -6.676 1 96.69 48 TYR B O 1
ATOM 3083 N N . GLU B 1 49 ? 25.562 -3.268 -8.75 1 97.69 49 GLU B N 1
ATOM 3084 C CA . GLU B 1 49 ? 26.156 -2.004 -8.328 1 97.69 49 GLU B CA 1
ATOM 3085 C C . GLU B 1 49 ? 25.219 -1.229 -7.406 1 97.69 49 GLU B C 1
ATOM 3087 O O . GLU B 1 49 ? 25.656 -0.674 -6.395 1 97.69 49 GLU B O 1
ATOM 3092 N N . VAL B 1 50 ? 23.938 -1.183 -7.812 1 98.44 50 VAL B N 1
ATOM 3093 C CA . VAL B 1 50 ? 22.953 -0.506 -6.98 1 98.44 50 VAL B CA 1
ATOM 3094 C C . VAL B 1 50 ? 22.875 -1.176 -5.609 1 98.44 50 VAL B C 1
ATOM 3096 O O . VAL B 1 50 ? 22.953 -0.502 -4.578 1 98.44 50 VAL B O 1
ATOM 3099 N N . ALA B 1 51 ? 22.75 -2.529 -5.59 1 98.44 51 ALA B N 1
ATOM 3100 C CA . ALA B 1 51 ? 22.656 -3.289 -4.344 1 98.44 51 ALA B CA 1
ATOM 3101 C C . ALA B 1 51 ? 23.891 -3.072 -3.469 1 98.44 51 ALA B C 1
ATOM 3103 O O . ALA B 1 51 ? 23.766 -2.889 -2.256 1 98.44 51 ALA B O 1
ATOM 3104 N N . GLY B 1 52 ? 25.047 -3.113 -4.051 1 98.19 52 GLY B N 1
ATOM 3105 C CA . GLY B 1 52 ? 26.297 -2.92 -3.324 1 98.19 52 GLY B CA 1
ATOM 3106 C C . GLY B 1 52 ? 26.406 -1.545 -2.693 1 98.19 52 GLY B C 1
ATOM 3107 O O . GLY B 1 52 ? 26.875 -1.413 -1.561 1 98.19 52 GLY B O 1
ATOM 3108 N N . SER B 1 53 ? 26 -0.49 -3.365 1 97.88 53 SER B N 1
ATOM 3109 C CA . SER B 1 53 ? 26.156 0.887 -2.91 1 97.88 53 SER B CA 1
ATOM 3110 C C . SER B 1 53 ? 25.266 1.178 -1.71 1 97.88 53 SER B C 1
ATOM 3112 O O . SER B 1 53 ? 25.516 2.123 -0.958 1 97.88 53 SER B O 1
ATOM 3114 N N . LYS B 1 54 ? 24.219 0.38 -1.463 1 98 54 LYS B N 1
ATOM 3115 C CA . LYS B 1 54 ? 23.266 0.649 -0.395 1 98 54 LYS B CA 1
ATOM 3116 C C . LYS B 1 54 ? 23.188 -0.526 0.574 1 98 54 LYS B C 1
ATOM 3118 O O . LYS B 1 54 ? 22.281 -0.571 1.425 1 98 54 LYS B O 1
ATOM 3123 N N . GLN B 1 55 ? 24.109 -1.542 0.407 1 98.19 55 GLN B N 1
ATOM 3124 C CA . GLN B 1 55 ? 24.172 -2.705 1.284 1 98.19 55 GLN B CA 1
ATOM 3125 C C . GLN B 1 55 ? 22.875 -3.49 1.27 1 98.19 55 GLN B C 1
ATOM 3127 O O . GLN B 1 55 ? 22.312 -3.791 2.324 1 98.19 55 GLN B O 1
ATOM 3132 N N . LEU B 1 56 ? 22.359 -3.805 0.06 1 98.56 56 LEU B N 1
ATOM 3133 C CA . LEU B 1 56 ? 21.125 -4.547 -0.157 1 98.56 56 LEU B CA 1
ATOM 3134 C C . LEU B 1 56 ? 21.406 -5.891 -0.823 1 98.56 56 LEU B C 1
ATOM 3136 O O . LEU B 1 56 ? 22.484 -6.102 -1.367 1 98.56 56 LEU B O 1
ATOM 3140 N N . LYS B 1 57 ? 20.547 -6.859 -0.712 1 98.38 57 LYS B N 1
ATOM 3141 C CA . LYS B 1 57 ? 20.609 -8.109 -1.469 1 98.38 57 LYS B CA 1
ATOM 3142 C C . LYS B 1 57 ? 20.188 -7.891 -2.92 1 98.38 57 LYS B C 1
ATOM 3144 O O . LYS B 1 57 ? 19.078 -7.426 -3.189 1 98.38 57 LYS B O 1
ATOM 3149 N N . GLU B 1 58 ? 20.969 -8.258 -3.818 1 97.62 58 GLU B N 1
ATOM 3150 C CA . GLU B 1 58 ? 20.859 -7.906 -5.23 1 97.62 58 GLU B CA 1
ATOM 3151 C C . GLU B 1 58 ? 19.578 -8.461 -5.84 1 97.62 58 GLU B C 1
ATOM 3153 O O . GLU B 1 58 ? 18.938 -7.793 -6.656 1 97.62 58 GLU B O 1
ATOM 3158 N N . ARG B 1 59 ? 19.188 -9.609 -5.512 1 97.19 59 ARG B N 1
ATOM 3159 C CA . ARG B 1 59 ? 18.062 -10.25 -6.188 1 97.19 59 ARG B CA 1
ATOM 3160 C C . ARG B 1 59 ? 16.766 -9.492 -5.93 1 97.19 59 ARG B C 1
ATOM 3162 O O . ARG B 1 59 ? 15.906 -9.406 -6.809 1 97.19 59 ARG B O 1
ATOM 3169 N N . TYR B 1 60 ? 16.562 -9.016 -4.703 1 98.06 60 TYR B N 1
ATOM 3170 C CA . TYR B 1 60 ? 15.414 -8.164 -4.406 1 98.06 60 TYR B CA 1
ATOM 3171 C C . TYR B 1 60 ? 15.492 -6.852 -5.18 1 98.06 60 TYR B C 1
ATOM 3173 O O . TYR B 1 60 ? 14.492 -6.383 -5.727 1 98.06 60 TYR B O 1
ATOM 3181 N N . VAL B 1 61 ? 16.734 -6.254 -5.27 1 98.5 61 VAL B N 1
ATOM 3182 C CA . VAL B 1 61 ? 16.969 -4.992 -5.957 1 98.5 61 VAL B CA 1
ATOM 3183 C C . VAL B 1 61 ? 16.625 -5.133 -7.434 1 98.5 61 VAL B C 1
ATOM 3185 O O . VAL B 1 61 ? 15.938 -4.273 -8 1 98.5 61 VAL B O 1
ATOM 3188 N N . ARG B 1 62 ? 17.047 -6.176 -8.016 1 97.62 62 ARG B N 1
ATOM 3189 C CA . ARG B 1 62 ? 16.812 -6.406 -9.445 1 97.62 62 ARG B CA 1
ATOM 3190 C C . ARG B 1 62 ? 15.32 -6.457 -9.75 1 97.62 62 ARG B C 1
ATOM 3192 O O . ARG B 1 62 ? 14.867 -5.887 -10.75 1 97.62 62 ARG B O 1
ATOM 3199 N N . GLU B 1 63 ? 14.555 -7.215 -8.914 1 98.12 63 GLU B N 1
ATOM 3200 C CA . GLU B 1 63 ? 13.125 -7.34 -9.148 1 98.12 63 GLU B CA 1
ATOM 3201 C C . GLU B 1 63 ? 12.422 -5.996 -8.992 1 98.12 63 GLU B C 1
ATOM 3203 O O . GLU B 1 63 ? 11.523 -5.664 -9.773 1 98.12 63 GLU B O 1
ATOM 3208 N N . LEU B 1 64 ? 12.781 -5.188 -8 1 98.44 64 LEU B N 1
ATOM 3209 C CA . LEU B 1 64 ? 12.242 -3.85 -7.801 1 98.44 64 LEU B CA 1
ATOM 3210 C C . LEU B 1 64 ? 12.555 -2.949 -8.992 1 98.44 64 LEU B C 1
ATOM 3212 O O . LEU B 1 64 ? 11.695 -2.199 -9.453 1 98.44 64 LEU B O 1
ATOM 3216 N N . LEU B 1 65 ? 13.805 -3.016 -9.43 1 98.69 65 LEU B N 1
ATOM 3217 C CA . LEU B 1 65 ? 14.211 -2.215 -10.578 1 98.69 65 LEU B CA 1
ATOM 3218 C C . LEU B 1 65 ? 13.398 -2.582 -11.812 1 98.69 65 LEU B C 1
ATOM 3220 O O . LEU B 1 65 ? 12.977 -1.703 -12.57 1 98.69 65 LEU B O 1
ATOM 3224 N N . ASN B 1 66 ? 13.164 -3.865 -12.023 1 98.38 66 ASN B N 1
ATOM 3225 C CA . ASN B 1 66 ? 12.352 -4.309 -13.156 1 98.38 66 ASN B CA 1
ATOM 3226 C C . ASN B 1 66 ? 10.93 -3.771 -13.07 1 98.38 66 ASN B C 1
ATOM 3228 O O . ASN B 1 66 ? 10.336 -3.396 -14.086 1 98.38 66 ASN B O 1
ATOM 3232 N N . CYS B 1 67 ? 10.32 -3.791 -11.859 1 98.56 67 CYS B N 1
ATOM 3233 C CA . CYS B 1 67 ? 9.016 -3.174 -11.648 1 98.56 67 CYS B CA 1
ATOM 3234 C C . CYS B 1 67 ? 9.031 -1.714 -12.086 1 98.56 67 CYS B C 1
ATOM 3236 O O . CYS B 1 67 ? 8.148 -1.28 -12.836 1 98.56 67 CYS B O 1
ATOM 3238 N N . LEU B 1 68 ? 10.062 -0.955 -11.672 1 98.69 68 LEU B N 1
ATOM 3239 C CA . LEU B 1 68 ? 10.125 0.481 -11.922 1 98.69 68 LEU B CA 1
ATOM 3240 C C . LEU B 1 68 ? 10.422 0.767 -13.391 1 98.69 68 LEU B C 1
ATOM 3242 O O . LEU B 1 68 ? 9.992 1.792 -13.922 1 98.69 68 LEU B O 1
ATOM 3246 N N . VAL B 1 69 ? 11.156 -0.13 -14.102 1 98.44 69 VAL B N 1
ATOM 3247 C CA . VAL B 1 69 ? 11.352 -0.028 -15.539 1 98.44 69 VAL B CA 1
ATOM 3248 C C . VAL B 1 69 ? 10.008 -0.171 -16.25 1 98.44 69 VAL B C 1
ATOM 3250 O O . VAL B 1 69 ? 9.664 0.647 -17.109 1 98.44 69 VAL B O 1
ATOM 3253 N N . CYS B 1 70 ? 9.242 -1.198 -15.867 1 98.25 70 CYS B N 1
ATOM 3254 C CA . CYS B 1 70 ? 7.953 -1.442 -16.5 1 98.25 70 CYS B CA 1
ATOM 3255 C C . CYS B 1 70 ? 6.965 -0.329 -16.172 1 98.25 70 CYS B C 1
ATOM 3257 O O . CYS B 1 70 ? 6.02 -0.09 -16.938 1 98.25 70 CYS B O 1
ATOM 3259 N N . ALA B 1 71 ? 7.164 0.376 -15.094 1 98 71 ALA B N 1
ATOM 3260 C CA . ALA B 1 71 ? 6.332 1.516 -14.719 1 98 71 ALA B CA 1
ATOM 3261 C C . ALA B 1 71 ? 6.812 2.795 -15.398 1 98 71 ALA B C 1
ATOM 3263 O O . ALA B 1 71 ? 6.234 3.865 -15.195 1 98 71 ALA B O 1
ATOM 3264 N N . HIS B 1 72 ? 7.934 2.746 -16.156 1 97.69 72 HIS B N 1
ATOM 3265 C CA . HIS B 1 72 ? 8.531 3.867 -16.875 1 97.69 72 HIS B CA 1
ATOM 3266 C C . HIS B 1 72 ? 9.031 4.934 -15.906 1 97.69 72 HIS B C 1
ATOM 3268 O O . HIS B 1 72 ? 8.945 6.129 -16.188 1 97.69 72 HIS B O 1
ATOM 3274 N N . ILE B 1 73 ? 9.492 4.516 -14.75 1 97.81 73 ILE B N 1
ATOM 3275 C CA . ILE B 1 73 ? 10.094 5.414 -13.766 1 97.81 73 ILE B CA 1
ATOM 3276 C C . ILE B 1 73 ? 11.609 5.359 -13.867 1 97.81 73 ILE B C 1
ATOM 3278 O O . ILE B 1 73 ? 12.289 6.387 -13.766 1 97.81 73 ILE B O 1
ATOM 3282 N N . VAL B 1 74 ? 12.148 4.18 -14.078 1 98.38 74 VAL B N 1
ATOM 3283 C CA . VAL B 1 74 ? 13.57 3.934 -14.273 1 98.38 74 VAL B CA 1
ATOM 3284 C C . VAL B 1 74 ? 13.828 3.475 -15.703 1 98.38 74 VAL B C 1
ATOM 3286 O O . VAL B 1 74 ? 13.008 2.756 -16.281 1 98.38 74 VAL B O 1
ATOM 3289 N N . ASP B 1 75 ? 14.859 3.959 -16.297 1 97.81 75 ASP B N 1
ATOM 3290 C CA . ASP B 1 75 ? 15.266 3.512 -17.625 1 97.81 75 ASP B CA 1
ATOM 3291 C C . ASP B 1 75 ? 16.203 2.312 -17.531 1 97.81 75 ASP B C 1
ATOM 3293 O O . ASP B 1 75 ? 16.875 2.119 -16.531 1 97.81 75 ASP B O 1
ATOM 3297 N N . ALA B 1 76 ? 16.219 1.472 -18.562 1 96.94 76 ALA B N 1
ATOM 3298 C CA . ALA B 1 76 ? 17.109 0.308 -18.609 1 96.94 76 ALA B CA 1
ATOM 3299 C C . ALA B 1 76 ? 17.625 0.058 -20.016 1 96.94 76 ALA B C 1
ATOM 3301 O O . ALA B 1 76 ? 16.969 0.412 -21 1 96.94 76 ALA B O 1
ATOM 3302 N N . GLU B 1 77 ? 18.781 -0.434 -20.141 1 95.06 77 GLU B N 1
ATOM 3303 C CA . GLU B 1 77 ? 19.391 -0.925 -21.359 1 95.06 77 GLU B CA 1
ATOM 3304 C C . GLU B 1 77 ? 20.141 -2.23 -21.125 1 95.06 77 GLU B C 1
ATOM 3306 O O . GLU B 1 77 ? 20.516 -2.539 -19.984 1 95.06 77 GLU B O 1
ATOM 3311 N N . LYS B 1 78 ? 20.266 -3.051 -22.172 1 92.81 78 LYS B N 1
ATOM 3312 C CA . LYS B 1 78 ? 21.016 -4.285 -22.031 1 92.81 78 LYS B CA 1
ATOM 3313 C C . LYS B 1 78 ? 22.5 -3.994 -21.797 1 92.81 78 LYS B C 1
ATOM 3315 O O . LYS B 1 78 ? 23.062 -3.08 -22.406 1 92.81 78 LYS B O 1
ATOM 3320 N N . ALA B 1 79 ? 22.953 -4.719 -20.828 1 85.44 79 ALA B N 1
ATOM 3321 C CA . ALA B 1 79 ? 24.391 -4.598 -20.594 1 85.44 79 ALA B CA 1
ATOM 3322 C C . ALA B 1 79 ? 25.188 -5.441 -21.578 1 85.44 79 ALA B C 1
ATOM 3324 O O . ALA B 1 79 ? 24.672 -6.434 -22.109 1 85.44 79 ALA B O 1
ATOM 3325 N N . ASP B 1 80 ? 26.203 -5.062 -22.266 1 70.94 80 ASP B N 1
ATOM 3326 C CA . ASP B 1 80 ? 26.984 -5.707 -23.312 1 70.94 80 ASP B CA 1
ATOM 3327 C C . ASP B 1 80 ? 27.219 -7.184 -23 1 70.94 80 ASP B C 1
ATOM 3329 O O . ASP B 1 80 ? 27.031 -8.047 -23.859 1 70.94 80 ASP B O 1
ATOM 3333 N N . ASP B 1 81 ? 27.703 -7.648 -21.891 1 59.34 81 ASP B N 1
ATOM 3334 C CA . ASP B 1 81 ? 28.344 -8.953 -21.812 1 59.34 81 ASP B CA 1
ATOM 3335 C C . ASP B 1 81 ? 27.531 -9.93 -20.953 1 59.34 81 ASP B C 1
ATOM 3337 O O . ASP B 1 81 ? 27.812 -11.125 -20.938 1 59.34 81 ASP B O 1
ATOM 3341 N N . LEU B 1 82 ? 26.578 -9.555 -20.234 1 59 82 LEU B N 1
ATOM 3342 C CA . LEU B 1 82 ? 26.297 -10.531 -19.188 1 59 82 LEU B CA 1
ATOM 3343 C C . LEU B 1 82 ? 24.797 -10.719 -19 1 59 82 LEU B C 1
ATOM 3345 O O . LEU B 1 82 ? 24.359 -11.258 -17.984 1 59 82 LEU B O 1
ATOM 3349 N N . HIS B 1 83 ? 24.094 -10.531 -20.062 1 73.94 83 HIS B N 1
ATOM 3350 C CA . HIS B 1 83 ? 22.656 -10.734 -19.891 1 73.94 83 HIS B CA 1
ATOM 3351 C C . HIS B 1 83 ? 22.109 -9.945 -18.703 1 73.94 83 HIS B C 1
ATOM 3353 O O . HIS B 1 83 ? 21.312 -10.461 -17.922 1 73.94 83 HIS B O 1
ATOM 3359 N N . LEU B 1 84 ? 22.859 -9.039 -18.422 1 88.5 84 LEU B N 1
ATOM 3360 C CA . LEU B 1 84 ? 22.422 -8.133 -17.359 1 88.5 84 LEU B CA 1
ATOM 3361 C C . LEU B 1 84 ? 21.828 -6.855 -17.953 1 88.5 84 LEU B C 1
ATOM 3363 O O . LEU B 1 84 ? 21.875 -6.641 -19.156 1 88.5 84 LEU B O 1
ATOM 3367 N N . TYR B 1 85 ? 21.203 -6.133 -17.141 1 95.19 85 TYR B N 1
ATOM 3368 C CA . TYR B 1 85 ? 20.688 -4.824 -17.5 1 95.19 85 TYR B CA 1
ATOM 3369 C C . TYR B 1 85 ? 21.375 -3.719 -16.703 1 95.19 85 TYR B C 1
ATOM 3371 O O . TYR B 1 85 ? 21.891 -3.959 -15.609 1 95.19 85 TYR B O 1
ATOM 3379 N N . ARG B 1 86 ? 21.516 -2.604 -17.344 1 97 86 ARG B N 1
ATOM 3380 C CA . ARG B 1 86 ? 21.938 -1.387 -16.656 1 97 86 ARG B CA 1
ATOM 3381 C C . ARG B 1 86 ? 20.781 -0.403 -16.516 1 97 86 ARG B C 1
ATOM 3383 O O . ARG B 1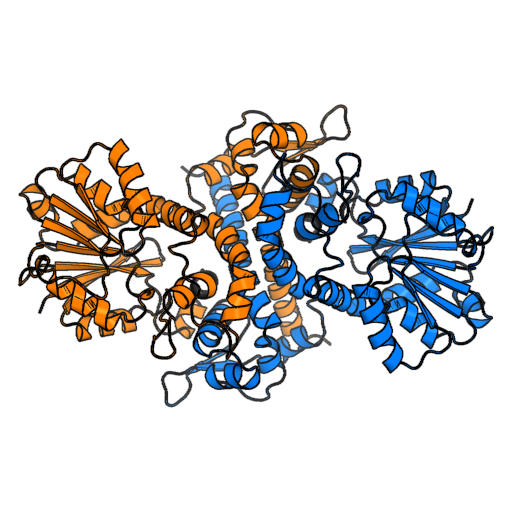 86 ? 20.016 -0.189 -17.469 1 97 86 ARG B O 1
ATOM 3390 N N . TYR B 1 87 ? 20.656 0.107 -15.367 1 98.12 87 TYR B N 1
ATOM 3391 C CA . TYR B 1 87 ? 19.547 0.977 -15.008 1 98.12 87 TYR B CA 1
ATOM 3392 C C . TYR B 1 87 ? 20.016 2.416 -14.82 1 98.12 87 TYR B C 1
ATOM 3394 O O . TYR B 1 87 ? 21.125 2.658 -14.336 1 98.12 87 TYR B O 1
ATOM 3402 N N . SER B 1 88 ? 19.172 3.369 -15.242 1 98.25 88 SER B N 1
ATOM 3403 C CA . SER B 1 88 ? 19.516 4.781 -15.117 1 98.25 88 SER B CA 1
ATOM 3404 C C . SER B 1 88 ? 18.266 5.648 -15.062 1 98.25 88 SER B C 1
ATOM 3406 O O . SER B 1 88 ? 17.141 5.145 -15.188 1 98.25 88 SER B O 1
ATOM 3408 N N . MET B 1 89 ? 18.438 6.902 -14.75 1 97.12 89 MET B N 1
ATOM 3409 C CA . MET B 1 89 ? 17.406 7.938 -14.828 1 97.12 89 MET B CA 1
ATOM 3410 C C . MET B 1 89 ? 17.922 9.141 -15.625 1 97.12 89 MET B C 1
ATOM 3412 O O . MET B 1 89 ? 19.062 9.547 -15.484 1 97.12 89 MET B O 1
ATOM 3416 N N . SER B 1 90 ? 17.094 9.641 -16.531 1 95.88 90 SER B N 1
ATOM 3417 C CA . SER B 1 90 ? 17.422 10.867 -17.234 1 95.88 90 SER B CA 1
ATOM 3418 C C . SER B 1 90 ? 17.547 12.047 -16.281 1 95.88 90 SER B C 1
ATOM 3420 O O . SER B 1 90 ? 17.016 11.992 -15.164 1 95.88 90 SER B O 1
ATOM 3422 N N . GLU B 1 91 ? 18.141 13.117 -16.719 1 94.94 91 GLU B N 1
ATOM 3423 C CA . GLU B 1 91 ? 18.281 14.312 -15.883 1 94.94 91 GLU B CA 1
ATOM 3424 C C . GLU B 1 91 ? 16.922 14.891 -15.508 1 94.94 91 GLU B C 1
ATOM 3426 O O . GLU B 1 91 ? 16.75 15.406 -14.398 1 94.94 91 GLU B O 1
ATOM 3431 N N . SER B 1 92 ? 16.047 14.852 -16.453 1 94.12 92 SER B N 1
ATOM 3432 C CA . SER B 1 92 ? 14.695 15.336 -16.188 1 94.12 92 SER B CA 1
ATOM 3433 C C . SER B 1 92 ? 14.031 14.555 -15.062 1 94.12 92 SER B C 1
ATOM 3435 O O . SER B 1 92 ? 13.359 15.133 -14.203 1 94.12 92 SER B O 1
ATOM 3437 N N . LYS B 1 93 ? 14.242 13.258 -15.008 1 94.88 93 LYS B N 1
ATOM 3438 C CA . LYS B 1 93 ? 13.68 12.422 -13.953 1 94.88 93 LYS B CA 1
ATOM 3439 C C . LYS B 1 93 ? 14.398 12.656 -12.625 1 94.88 93 LYS B C 1
ATOM 3441 O O . LYS B 1 93 ? 13.758 12.758 -11.578 1 94.88 93 LYS B O 1
ATOM 3446 N N . LYS B 1 94 ? 15.719 12.742 -12.695 1 95.12 94 LYS B N 1
ATOM 3447 C CA . LYS B 1 94 ? 16.531 12.977 -11.5 1 95.12 94 LYS B CA 1
ATOM 3448 C C . LYS B 1 94 ? 16.094 14.258 -10.789 1 95.12 94 LYS B C 1
ATOM 3450 O O . LYS B 1 94 ? 16.016 14.289 -9.555 1 95.12 94 LYS B O 1
ATOM 3455 N N . SER B 1 95 ? 15.82 15.258 -11.555 1 93.5 95 SER B N 1
ATOM 3456 C CA . SER B 1 95 ? 15.477 16.562 -10.992 1 93.5 95 SER B CA 1
ATOM 3457 C C . SER B 1 95 ? 14.18 16.484 -10.195 1 93.5 95 SER B C 1
ATOM 3459 O O . SER B 1 95 ? 14.008 17.203 -9.211 1 93.5 95 SER B O 1
ATOM 3461 N N . VAL B 1 96 ? 13.266 15.664 -10.609 1 93 96 VAL B N 1
ATOM 3462 C CA . VAL B 1 96 ? 11.984 15.508 -9.938 1 93 96 VAL B CA 1
ATOM 3463 C C . VAL B 1 96 ? 12.188 14.875 -8.562 1 93 96 VAL B C 1
ATOM 3465 O O . VAL B 1 96 ? 11.602 15.32 -7.574 1 93 96 VAL B O 1
ATOM 3468 N N . PHE B 1 97 ? 13.039 13.883 -8.477 1 92.06 97 PHE B N 1
ATOM 3469 C CA . PHE B 1 97 ? 13.297 13.203 -7.207 1 92.06 97 PHE B CA 1
ATOM 3470 C C . PHE B 1 97 ? 14.195 14.055 -6.312 1 92.06 97 PHE B C 1
ATOM 3472 O O . PHE B 1 97 ? 14.094 13.984 -5.082 1 92.06 97 PHE B O 1
ATOM 3479 N N . ALA B 1 98 ? 15 14.875 -6.934 1 83.5 98 ALA B N 1
ATOM 3480 C CA . ALA B 1 98 ? 15.953 15.688 -6.176 1 83.5 98 ALA B CA 1
ATOM 3481 C C . ALA B 1 98 ? 15.266 16.906 -5.574 1 83.5 98 ALA B C 1
ATOM 3483 O O . ALA B 1 98 ? 15.641 17.359 -4.488 1 83.5 98 ALA B O 1
ATOM 3484 N N . ALA B 1 99 ? 14.32 17.516 -6.215 1 73.62 99 ALA B N 1
ATOM 3485 C CA . ALA B 1 99 ? 13.68 18.766 -5.793 1 73.62 99 ALA B CA 1
ATOM 3486 C C . ALA B 1 99 ? 12.703 18.516 -4.641 1 73.62 99 ALA B C 1
ATOM 3488 O O . ALA B 1 99 ? 12.062 19.453 -4.152 1 73.62 99 ALA B O 1
ATOM 3489 N N . ASN B 1 100 ? 12.695 17.375 -4.027 1 66 100 ASN B N 1
ATOM 3490 C CA . ASN B 1 100 ? 11.727 17.062 -2.984 1 66 100 ASN B CA 1
ATOM 3491 C C . ASN B 1 100 ? 10.305 17.375 -3.428 1 66 100 ASN B C 1
ATOM 3493 O O . ASN B 1 100 ? 9.516 17.906 -2.645 1 66 100 ASN B O 1
ATOM 3497 N N . SER B 1 101 ? 10.055 17.234 -4.57 1 68.81 101 SER B N 1
ATOM 3498 C CA . SER B 1 101 ? 8.766 17.562 -5.16 1 68.81 101 SER B CA 1
ATOM 3499 C C . SER B 1 101 ? 7.766 16.422 -4.949 1 68.81 101 SER B C 1
ATOM 3501 O O . SER B 1 101 ? 6.57 16.578 -5.203 1 68.81 101 SER B O 1
ATOM 3503 N N . LEU B 1 102 ? 8.344 15.391 -4.551 1 81.12 102 LEU B N 1
ATOM 3504 C CA . LEU B 1 102 ? 7.488 14.234 -4.301 1 81.12 102 LEU B CA 1
ATOM 3505 C C . LEU B 1 102 ? 7.258 14.039 -2.805 1 81.12 102 LEU B C 1
ATOM 3507 O O . LEU B 1 102 ? 7.617 13 -2.248 1 81.12 102 LEU B O 1
ATOM 3511 N N . HIS B 1 103 ? 6.582 14.992 -2.227 1 76.62 103 HIS B N 1
ATOM 3512 C CA . HIS B 1 103 ? 6.492 15.148 -0.78 1 76.62 103 HIS B CA 1
ATOM 3513 C C . HIS B 1 103 ? 5.695 14.008 -0.152 1 76.62 103 HIS B C 1
ATOM 3515 O O . HIS B 1 103 ? 5.848 13.719 1.036 1 76.62 103 HIS B O 1
ATOM 3521 N N . PHE B 1 104 ? 4.906 13.367 -0.926 1 86.69 104 PHE B N 1
ATOM 3522 C CA . PHE B 1 104 ? 4.008 12.383 -0.34 1 86.69 104 PHE B CA 1
ATOM 3523 C C . PHE B 1 104 ? 4.539 10.969 -0.551 1 86.69 104 PHE B C 1
ATOM 3525 O O . PHE B 1 104 ? 3.943 10 -0.081 1 86.69 104 PHE B O 1
ATOM 3532 N N . LEU B 1 105 ? 5.715 10.875 -1.175 1 91.94 105 LEU B N 1
ATOM 3533 C CA . LEU B 1 105 ? 6.266 9.57 -1.521 1 91.94 105 LEU B CA 1
ATOM 3534 C C . LEU B 1 105 ? 6.512 8.734 -0.27 1 91.94 105 LEU B C 1
ATOM 3536 O O . LEU B 1 105 ? 6.16 7.559 -0.228 1 91.94 105 LEU B O 1
ATOM 3540 N N . GLY B 1 106 ? 7.039 9.367 0.782 1 92.69 106 GLY B N 1
ATOM 3541 C CA . GLY B 1 106 ? 7.367 8.656 2.004 1 92.69 106 GLY B CA 1
ATOM 3542 C C . GLY B 1 106 ? 6.148 8.094 2.715 1 92.69 106 GLY B C 1
ATOM 3543 O O . GLY B 1 106 ? 6.258 7.148 3.496 1 92.69 106 GLY B O 1
ATOM 3544 N N . PHE B 1 107 ? 4.953 8.641 2.436 1 95 107 PHE B N 1
ATOM 3545 C CA . PHE B 1 107 ? 3.74 8.227 3.131 1 95 107 PHE B CA 1
ATOM 3546 C C . PHE B 1 107 ? 3.289 6.852 2.654 1 95 107 PHE B C 1
ATOM 3548 O O . PHE B 1 107 ? 2.514 6.176 3.336 1 95 107 PHE B O 1
ATOM 3555 N N . ILE B 1 108 ? 3.74 6.406 1.49 1 96.12 108 ILE B N 1
ATOM 3556 C CA . ILE B 1 108 ? 3.42 5.055 1.052 1 96.12 108 ILE B CA 1
ATOM 3557 C C . ILE B 1 108 ? 3.971 4.039 2.053 1 96.12 108 ILE B C 1
ATOM 3559 O O . ILE B 1 108 ? 3.238 3.174 2.535 1 96.12 108 ILE B O 1
ATOM 3563 N N . CYS B 1 109 ? 5.27 4.18 2.389 1 94.19 109 CYS B N 1
ATOM 3564 C CA . CYS B 1 109 ? 5.906 3.281 3.346 1 94.19 109 CYS B CA 1
ATOM 3565 C C . CYS B 1 109 ? 5.254 3.393 4.719 1 94.19 109 CYS B C 1
ATOM 3567 O O . CYS B 1 109 ? 5.016 2.381 5.379 1 94.19 109 CYS B O 1
ATOM 3569 N N . SER B 1 110 ? 4.973 4.605 5.152 1 93.88 110 SER B N 1
ATOM 3570 C CA . SER B 1 110 ? 4.367 4.84 6.461 1 93.88 110 SER B CA 1
ATOM 3571 C C . SER B 1 110 ? 3 4.172 6.562 1 93.88 110 SER B C 1
ATOM 3573 O O . SER B 1 110 ? 2.68 3.555 7.582 1 93.88 110 SER B O 1
ATOM 3575 N N . THR B 1 111 ? 2.229 4.316 5.496 1 95.81 111 THR B N 1
ATOM 3576 C CA . THR B 1 111 ? 0.884 3.752 5.465 1 95.81 111 THR B CA 1
ATOM 3577 C C . THR B 1 111 ? 0.942 2.229 5.387 1 95.81 111 THR B C 1
ATOM 3579 O O . THR B 1 111 ? 0.234 1.537 6.125 1 95.81 111 THR B O 1
ATOM 3582 N N . ALA B 1 112 ? 1.81 1.708 4.52 1 95.38 112 ALA B N 1
ATOM 3583 C CA . ALA B 1 112 ? 1.938 0.261 4.363 1 95.38 112 ALA B CA 1
ATOM 3584 C C . ALA B 1 112 ? 2.387 -0.393 5.664 1 95.38 112 ALA B C 1
ATOM 3586 O O . ALA B 1 112 ? 1.859 -1.438 6.059 1 95.38 112 ALA B O 1
ATOM 3587 N N . ALA B 1 113 ? 3.332 0.187 6.367 1 91.88 113 ALA B N 1
ATOM 3588 C CA . ALA B 1 113 ? 3.881 -0.357 7.609 1 91.88 113 ALA B CA 1
ATOM 3589 C C . ALA B 1 113 ? 2.82 -0.402 8.703 1 91.88 113 ALA B C 1
ATOM 3591 O O . ALA B 1 113 ? 2.926 -1.19 9.648 1 91.88 113 ALA B O 1
ATOM 3592 N N . ARG B 1 114 ? 1.789 0.386 8.586 1 93.88 114 ARG B N 1
ATOM 3593 C CA . ARG B 1 114 ? 0.767 0.498 9.625 1 93.88 114 ARG B CA 1
ATOM 3594 C C . ARG B 1 114 ? -0.481 -0.294 9.25 1 93.88 114 ARG B C 1
ATOM 3596 O O . ARG B 1 114 ? -1.413 -0.409 10.047 1 93.88 114 ARG B O 1
ATOM 3603 N N . PHE B 1 115 ? -0.498 -0.866 8.086 1 95.19 115 PHE B N 1
ATOM 3604 C CA . PHE B 1 115 ? -1.697 -1.455 7.5 1 95.19 115 PHE B CA 1
ATOM 3605 C C . PHE B 1 115 ? -2.271 -2.531 8.414 1 95.19 115 PHE B C 1
ATOM 3607 O O . PHE B 1 115 ? -3.449 -2.48 8.781 1 95.19 115 PHE B O 1
ATOM 3614 N N . GLN B 1 116 ? -1.459 -3.51 8.891 1 92.25 116 GLN B N 1
ATOM 3615 C CA . GLN B 1 116 ? -1.946 -4.629 9.695 1 92.25 116 GLN B CA 1
ATOM 3616 C C . GLN B 1 116 ? -2.445 -4.152 11.055 1 92.25 116 GLN B C 1
ATOM 3618 O O . GLN B 1 116 ? -3.463 -4.637 11.555 1 92.25 116 GLN B O 1
ATOM 3623 N N . SER B 1 117 ? -1.702 -3.256 11.703 1 94.06 117 SER B N 1
ATOM 3624 C CA . SER B 1 117 ? -2.125 -2.732 13 1 94.06 117 SER B CA 1
ATOM 3625 C C . SER B 1 117 ? -3.455 -1.996 12.891 1 94.06 117 SER B C 1
ATOM 3627 O O . SER B 1 117 ? -4.273 -2.043 13.812 1 94.06 117 SER B O 1
ATOM 3629 N N . LEU B 1 118 ? -3.686 -1.293 11.773 1 95.81 118 LEU B N 1
ATOM 3630 C CA . LEU B 1 118 ? -4.945 -0.576 11.602 1 95.81 118 LEU B CA 1
ATOM 3631 C C . LEU B 1 118 ? -6.098 -1.549 11.383 1 95.81 118 LEU B C 1
ATOM 3633 O O . LEU B 1 118 ? -7.227 -1.281 11.797 1 95.81 118 LEU B O 1
ATOM 3637 N N . MET B 1 119 ? -5.812 -2.66 10.727 1 94.44 119 MET B N 1
ATOM 3638 C CA . MET B 1 119 ? -6.824 -3.703 10.578 1 94.44 119 MET B CA 1
ATOM 3639 C C . MET B 1 119 ? -7.355 -4.152 11.93 1 94.44 119 MET B C 1
ATOM 3641 O O . MET B 1 119 ? -8.531 -4.488 12.062 1 94.44 119 MET B O 1
ATOM 3645 N N . GLU B 1 120 ? -6.516 -4.137 12.883 1 95.25 120 GLU B N 1
ATOM 3646 C CA . GLU B 1 120 ? -6.926 -4.496 14.242 1 95.25 120 GLU B CA 1
ATOM 3647 C C . GLU B 1 120 ? -7.699 -3.357 14.898 1 95.25 120 GLU B C 1
ATOM 3649 O O . GLU B 1 120 ? -8.719 -3.59 15.555 1 95.25 120 GLU B O 1
ATOM 3654 N N . CYS B 1 121 ? -7.262 -2.174 14.711 1 96.38 121 CYS B N 1
ATOM 3655 C CA . CYS B 1 121 ? -7.855 -1.007 15.359 1 96.38 121 CYS B CA 1
ATOM 3656 C C . CYS B 1 121 ? -9.289 -0.795 14.891 1 96.38 121 CYS B C 1
ATOM 3658 O O . CYS B 1 121 ? -10.141 -0.365 15.664 1 96.38 121 CYS B O 1
ATOM 3660 N N . ILE B 1 122 ? -9.531 -1.057 13.609 1 97.88 122 ILE B N 1
ATOM 3661 C CA . ILE B 1 122 ? -10.828 -0.745 13.023 1 97.88 122 ILE B CA 1
ATOM 3662 C C . ILE B 1 122 ? -11.891 -1.697 13.578 1 97.88 122 ILE B C 1
ATOM 3664 O O . ILE B 1 122 ? -13.086 -1.404 13.523 1 97.88 122 ILE B O 1
ATOM 3668 N N . GLN B 1 123 ? -11.461 -2.855 14.078 1 98.06 123 GLN B N 1
ATOM 3669 C CA . GLN B 1 123 ? -12.391 -3.809 14.672 1 98.06 123 GLN B CA 1
ATOM 3670 C C . GLN B 1 123 ? -13.047 -3.23 15.922 1 98.06 123 GLN B C 1
ATOM 3672 O O . GLN B 1 123 ? -12.398 -2.518 16.703 1 98.06 123 GLN B O 1
ATOM 3677 N N . ARG B 1 124 ? -14.297 -3.562 16.172 1 97.25 124 ARG B N 1
ATOM 3678 C CA . ARG B 1 124 ? -15.062 -3.039 17.297 1 97.25 124 ARG B CA 1
ATOM 3679 C C . ARG B 1 124 ? -14.367 -3.355 18.625 1 97.25 124 ARG B C 1
ATOM 3681 O O . ARG B 1 124 ? -14.328 -2.52 19.531 1 97.25 124 ARG B O 1
ATOM 3688 N N . ASP B 1 125 ? -13.781 -4.516 18.719 1 96.5 125 ASP B N 1
ATOM 3689 C CA . ASP B 1 125 ? -13.203 -4.973 19.969 1 96.5 125 ASP B CA 1
ATOM 3690 C C . ASP B 1 125 ? -11.688 -4.746 20 1 96.5 125 ASP B C 1
ATOM 3692 O O . ASP B 1 125 ? -11 -5.211 20.906 1 96.5 125 ASP B O 1
ATOM 3696 N N . GLY B 1 126 ? -11.125 -4.109 19.031 1 96.38 126 GLY B N 1
ATOM 3697 C CA . GLY B 1 126 ? -9.695 -3.822 18.984 1 96.38 126 GLY B CA 1
ATOM 3698 C C . GLY B 1 126 ? -9.32 -2.564 19.734 1 96.38 126 GLY B C 1
ATOM 3699 O O . GLY B 1 126 ? -1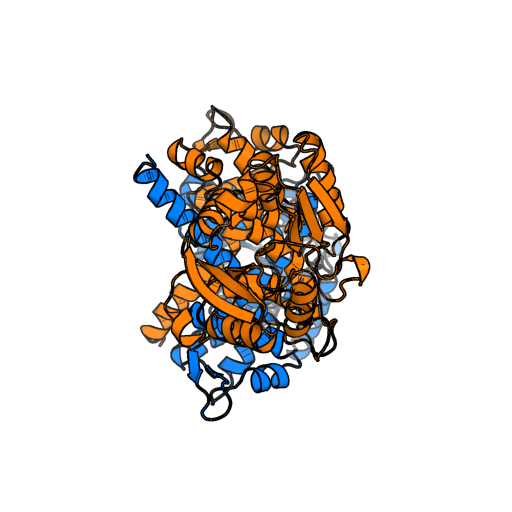0.172 -1.92 20.344 1 96.38 126 GLY B O 1
ATOM 3700 N N . PRO B 1 127 ? -8.023 -2.273 19.734 1 96.12 127 PRO B N 1
ATOM 3701 C CA . PRO B 1 127 ? -7.59 -1.016 20.344 1 96.12 127 PRO B CA 1
ATOM 3702 C C . PRO B 1 127 ? -8.18 0.211 19.656 1 96.12 127 PRO B C 1
ATOM 3704 O O . PRO B 1 127 ? -8.523 0.153 18.469 1 96.12 127 PRO B O 1
ATOM 3707 N N . TYR B 1 128 ? -8.289 1.27 20.359 1 94.31 128 TYR B N 1
ATOM 3708 C CA . TYR B 1 128 ? -8.891 2.463 19.781 1 94.31 128 TYR B CA 1
ATOM 3709 C C . TYR B 1 128 ? -7.895 3.188 18.875 1 94.31 128 TYR B C 1
ATOM 3711 O O . TYR B 1 128 ? -8.242 3.613 17.781 1 94.31 128 TYR B O 1
ATOM 3719 N N . ASP B 1 129 ? -6.684 3.207 19.484 1 94.12 129 ASP B N 1
ATOM 3720 C CA . ASP B 1 129 ? -5.762 4.109 18.797 1 94.12 129 ASP B CA 1
ATOM 3721 C C . ASP B 1 129 ? -4.527 3.357 18.297 1 94.12 129 ASP B C 1
ATOM 3723 O O . ASP B 1 129 ? -4.328 2.189 18.641 1 94.12 129 ASP B O 1
ATOM 3727 N N . LEU B 1 130 ? -3.844 3.969 17.391 1 94.94 130 LEU B N 1
ATOM 3728 C CA . LEU B 1 130 ? -2.533 3.617 16.859 1 94.94 130 LEU B CA 1
ATOM 3729 C C . LEU B 1 130 ? -1.679 4.863 16.656 1 94.94 130 LEU B C 1
ATOM 3731 O O . LEU B 1 130 ? -1.571 5.363 15.531 1 94.94 130 LEU B O 1
ATOM 3735 N N . PRO B 1 131 ? -1.009 5.344 17.703 1 93.62 131 PRO B N 1
ATOM 3736 C CA . PRO B 1 131 ? -0.271 6.605 17.609 1 93.62 131 PRO B CA 1
ATOM 3737 C C . PRO B 1 131 ? 0.864 6.543 16.578 1 93.62 131 PRO B C 1
ATOM 3739 O O . PRO B 1 131 ? 1.559 5.527 16.484 1 93.62 131 PRO B O 1
ATOM 3742 N N . TYR B 1 132 ? 1.01 7.598 15.797 1 91.38 132 TYR B N 1
ATOM 3743 C CA . TYR B 1 132 ? 2.08 7.605 14.805 1 91.38 132 TYR B CA 1
ATOM 3744 C C . TYR B 1 132 ? 3.277 8.406 15.305 1 91.38 132 TYR B C 1
ATOM 3746 O O . TYR B 1 132 ? 4.383 8.281 14.766 1 91.38 132 TYR B O 1
ATOM 3754 N N . ASN B 1 133 ? 3.119 9.273 16.25 1 84.75 133 ASN B N 1
ATOM 3755 C CA . ASN B 1 133 ? 4.168 10.18 16.703 1 84.75 133 ASN B CA 1
ATOM 3756 C C . ASN B 1 133 ? 5.273 9.438 17.453 1 84.75 133 ASN B C 1
ATOM 3758 O O . ASN B 1 133 ? 6.305 10.023 17.781 1 84.75 133 ASN B O 1
ATOM 3762 N N . GLU B 1 134 ? 5.047 8.203 17.609 1 80.44 134 GLU B N 1
ATOM 3763 C CA . GLU B 1 134 ? 6.098 7.383 18.219 1 80.44 134 GLU B CA 1
ATOM 3764 C C . GLU B 1 134 ? 6.695 6.414 17.203 1 80.44 134 GLU B C 1
ATOM 3766 O O . GLU B 1 134 ? 7.484 5.539 17.562 1 80.44 134 GLU B O 1
ATOM 3771 N N . ALA B 1 135 ? 6.281 6.488 15.992 1 85.12 135 ALA B N 1
ATOM 3772 C CA . ALA B 1 135 ? 6.836 5.688 14.906 1 85.12 135 ALA B CA 1
ATOM 3773 C C . ALA B 1 135 ? 7.891 6.473 14.133 1 85.12 135 ALA B C 1
ATOM 3775 O O . ALA B 1 135 ? 7.562 7.371 13.352 1 85.12 135 ALA B O 1
ATOM 3776 N N . PRO B 1 136 ? 9.086 6.117 14.258 1 82.19 136 PRO B N 1
ATOM 3777 C CA . PRO B 1 136 ? 10.18 6.922 13.703 1 82.19 136 PRO B CA 1
ATOM 3778 C C . PRO B 1 136 ? 10.031 7.176 12.203 1 82.19 136 PRO B C 1
ATOM 3780 O O . PRO B 1 136 ? 10.289 8.289 11.734 1 82.19 136 PRO B O 1
ATOM 3783 N N . ALA B 1 137 ? 9.641 6.148 11.523 1 80.94 137 ALA B N 1
ATOM 3784 C CA . ALA B 1 137 ? 9.523 6.285 10.078 1 80.94 137 ALA B CA 1
ATOM 3785 C C . ALA B 1 137 ? 8.461 7.32 9.703 1 80.94 137 ALA B C 1
ATOM 3787 O O . ALA B 1 137 ? 8.633 8.078 8.75 1 80.94 137 ALA B O 1
ATOM 3788 N N . VAL B 1 138 ? 7.371 7.363 10.414 1 89.75 138 VAL B N 1
ATOM 3789 C CA . VAL B 1 138 ? 6.297 8.32 10.148 1 89.75 138 VAL B CA 1
ATOM 3790 C C . VAL B 1 138 ? 6.766 9.734 10.492 1 89.75 138 VAL B C 1
ATOM 3792 O O . VAL B 1 138 ? 6.527 10.672 9.727 1 89.75 138 VAL B O 1
ATOM 3795 N N . VAL B 1 139 ? 7.434 9.836 11.609 1 87.25 139 VAL B N 1
ATOM 3796 C CA . VAL B 1 139 ? 7.941 11.133 12.055 1 87.25 139 VAL B CA 1
ATOM 3797 C C . VAL B 1 139 ? 8.906 11.688 11.016 1 87.25 139 VAL B C 1
ATOM 3799 O O . VAL B 1 139 ? 8.859 12.883 10.695 1 87.25 139 VAL B O 1
ATOM 3802 N N . ARG B 1 140 ? 9.719 10.828 10.469 1 84.31 140 ARG B N 1
ATOM 3803 C CA . ARG B 1 140 ? 10.656 11.242 9.43 1 84.31 140 ARG B CA 1
ATOM 3804 C C . ARG B 1 140 ? 9.922 11.719 8.18 1 84.31 140 ARG B C 1
ATOM 3806 O O . ARG B 1 140 ? 10.305 12.711 7.562 1 84.31 140 ARG B O 1
ATOM 3813 N N . THR B 1 141 ? 8.922 10.961 7.832 1 89.19 141 THR B N 1
ATOM 3814 C CA . THR B 1 141 ? 8.141 11.312 6.648 1 89.19 141 THR B CA 1
ATOM 3815 C C . THR B 1 141 ? 7.461 12.664 6.828 1 89.19 141 THR B C 1
ATOM 3817 O O . THR B 1 141 ? 7.484 13.5 5.922 1 89.19 141 THR B O 1
ATOM 3820 N N . ILE B 1 142 ? 6.852 12.891 7.953 1 89.12 142 ILE B N 1
ATOM 3821 C CA . ILE B 1 142 ? 6.188 14.156 8.242 1 89.12 142 ILE B CA 1
ATOM 3822 C C . ILE B 1 142 ? 7.215 15.289 8.273 1 89.12 142 ILE B C 1
ATOM 3824 O O . ILE B 1 142 ? 6.949 16.391 7.793 1 89.12 142 ILE B O 1
ATOM 3828 N N . GLY B 1 143 ? 8.383 14.969 8.867 1 84.62 143 GLY B N 1
ATOM 3829 C CA . GLY B 1 143 ? 9.461 15.938 8.867 1 84.62 143 GLY B CA 1
ATOM 3830 C C . GLY B 1 143 ? 9.867 16.375 7.473 1 84.62 143 GLY B C 1
ATOM 3831 O O . GLY B 1 143 ? 10.109 17.562 7.234 1 84.62 143 GLY B O 1
ATOM 3832 N N . ALA B 1 144 ? 9.922 15.43 6.559 1 83.81 144 ALA B N 1
ATOM 3833 C CA . ALA B 1 144 ? 10.289 15.734 5.18 1 83.81 144 ALA B CA 1
ATOM 3834 C C . ALA B 1 144 ? 9.242 16.609 4.512 1 83.81 144 ALA B C 1
ATOM 3836 O O . ALA B 1 144 ? 9.578 17.531 3.754 1 83.81 144 ALA B O 1
ATOM 3837 N N . LEU B 1 145 ? 8.039 16.344 4.758 1 86.12 145 LEU B N 1
ATOM 3838 C CA . LEU B 1 145 ? 6.969 17.188 4.242 1 86.12 145 LEU B CA 1
ATOM 3839 C C . LEU B 1 145 ? 7.07 18.609 4.797 1 86.12 145 LEU B C 1
ATOM 3841 O O . LEU B 1 145 ? 6.84 19.578 4.074 1 86.12 145 LEU B O 1
ATOM 3845 N N . SER B 1 146 ? 7.359 18.703 6.066 1 87 146 SER B N 1
ATOM 3846 C CA . SER B 1 146 ? 7.473 20 6.727 1 87 146 SER B CA 1
ATOM 3847 C C . SER B 1 146 ? 8.547 20.859 6.074 1 87 146 SER B C 1
ATOM 3849 O O . SER B 1 146 ? 8.383 22.062 5.938 1 87 146 SER B O 1
ATOM 3851 N N . VAL B 1 147 ? 9.625 20.25 5.68 1 82.81 147 VAL B N 1
ATOM 3852 C CA . VAL B 1 147 ? 10.719 20.953 5.031 1 82.81 147 VAL B CA 1
ATOM 3853 C C . VAL B 1 147 ? 10.219 21.609 3.742 1 82.81 147 VAL B C 1
ATOM 3855 O O . VAL B 1 147 ? 10.57 22.75 3.439 1 82.81 147 VAL B O 1
ATOM 3858 N N . SER B 1 148 ? 9.406 20.922 3.066 1 82.25 148 SER B N 1
ATOM 3859 C CA . SER B 1 148 ? 8.953 21.391 1.76 1 82.25 148 SER B CA 1
ATOM 3860 C C . SER B 1 148 ? 8.016 22.578 1.891 1 82.25 148 SER B C 1
ATOM 3862 O O . SER B 1 148 ? 7.855 23.359 0.949 1 82.25 148 SER B O 1
ATOM 3864 N N . LYS B 1 149 ? 7.402 22.859 3.074 1 87.94 149 LYS B N 1
ATOM 3865 C CA . LYS B 1 149 ? 6.363 23.875 3.184 1 87.94 149 LYS B CA 1
ATOM 3866 C C . LYS B 1 149 ? 6.797 25 4.121 1 87.94 149 LYS B C 1
ATOM 3868 O O . LYS B 1 149 ? 6.195 26.078 4.125 1 87.94 149 LYS B O 1
ATOM 3873 N N . ALA B 1 150 ? 7.848 24.812 4.816 1 90.38 150 ALA B N 1
ATOM 3874 C CA . ALA B 1 150 ? 8.219 25.672 5.938 1 90.38 150 ALA B CA 1
ATOM 3875 C C . ALA B 1 150 ? 8.383 27.125 5.492 1 90.38 150 ALA B C 1
ATOM 3877 O O . ALA B 1 150 ? 7.895 28.047 6.156 1 90.38 150 ALA B O 1
ATOM 3878 N N . SER B 1 151 ? 9.055 27.328 4.402 1 92.12 151 SER B N 1
ATOM 3879 C CA . SER B 1 151 ? 9.289 28.688 3.938 1 92.12 151 SER B CA 1
ATOM 3880 C C . SER B 1 151 ? 7.977 29.406 3.621 1 92.12 151 SER B C 1
ATOM 3882 O O . SER B 1 151 ? 7.793 30.562 3.984 1 92.12 151 SER B O 1
ATOM 3884 N N . THR B 1 152 ? 7.141 28.703 2.965 1 94.38 152 THR B N 1
ATOM 3885 C CA . THR B 1 152 ? 5.852 29.281 2.611 1 94.38 152 THR B CA 1
ATOM 3886 C C . THR B 1 152 ? 5.016 29.547 3.859 1 94.38 152 THR B C 1
ATOM 3888 O O . THR B 1 152 ? 4.344 30.578 3.959 1 94.38 152 THR B O 1
ATOM 3891 N N . GLU B 1 153 ? 5.043 28.641 4.785 1 95.94 153 GLU B N 1
ATOM 3892 C CA . GLU B 1 153 ? 4.309 28.797 6.039 1 95.94 153 GLU B CA 1
ATOM 3893 C C . GLU B 1 153 ? 4.793 30.016 6.82 1 95.94 153 GLU B C 1
ATOM 3895 O O . GLU B 1 153 ? 3.984 30.781 7.352 1 95.94 153 GLU B O 1
ATOM 3900 N N . MET B 1 154 ? 6.055 30.188 6.906 1 96.38 154 MET B N 1
ATOM 3901 C CA . MET B 1 154 ? 6.637 31.344 7.59 1 96.38 154 MET B CA 1
ATOM 3902 C C . MET B 1 154 ? 6.203 32.656 6.922 1 96.38 154 MET B C 1
ATOM 3904 O O . MET B 1 154 ? 5.766 33.594 7.598 1 96.38 154 MET B O 1
ATOM 3908 N N . ASP B 1 155 ? 6.305 32.656 5.605 1 96.81 155 ASP B N 1
ATOM 3909 C CA . ASP B 1 155 ? 5.953 33.844 4.848 1 96.81 155 ASP B CA 1
ATOM 3910 C C . ASP B 1 155 ? 4.484 34.219 5.059 1 96.81 155 ASP B C 1
ATOM 3912 O O . ASP B 1 155 ? 4.152 35.375 5.219 1 96.81 155 ASP B O 1
ATOM 3916 N N . ILE B 1 156 ? 3.699 33.25 5.09 1 97 156 ILE B N 1
ATOM 3917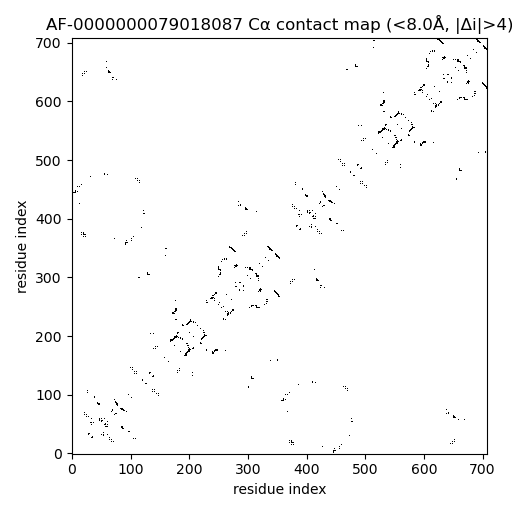 C CA . ILE B 1 156 ? 2.264 33.469 5.207 1 97 156 ILE B CA 1
ATOM 3918 C C . ILE B 1 156 ? 1.94 34 6.602 1 97 156 ILE B C 1
ATOM 3920 O O . ILE B 1 156 ? 1.104 34.906 6.746 1 97 156 ILE B O 1
ATOM 3924 N N . MET B 1 157 ? 2.529 33.5 7.617 1 97.56 157 MET B N 1
ATOM 3925 C CA . MET B 1 157 ? 2.314 34 8.969 1 97.56 157 MET B CA 1
ATOM 3926 C C . MET B 1 157 ? 2.803 35.438 9.094 1 97.56 157 MET B C 1
ATOM 3928 O O . MET B 1 157 ? 2.094 36.281 9.625 1 97.56 157 MET B O 1
ATOM 3932 N N . LEU B 1 158 ? 3.986 35.719 8.586 1 98.19 158 LEU B N 1
ATOM 3933 C CA . LEU B 1 158 ? 4.57 37.062 8.68 1 98.19 158 LEU B CA 1
ATOM 3934 C C . LEU B 1 158 ? 3.734 38.062 7.902 1 98.19 158 LEU B C 1
ATOM 3936 O O . LEU B 1 158 ? 3.66 39.219 8.281 1 98.19 158 LEU B O 1
ATOM 3940 N N . GLN B 1 159 ? 3.135 37.594 6.898 1 97.75 159 GLN B N 1
ATOM 3941 C CA . GLN B 1 159 ? 2.352 38.469 6.031 1 97.75 159 GLN B CA 1
ATOM 3942 C C . GLN B 1 159 ? 0.986 38.75 6.641 1 97.75 159 GLN B C 1
ATOM 3944 O O . GLN B 1 159 ? 0.491 39.875 6.551 1 97.75 159 GLN B O 1
ATOM 3949 N N . TYR B 1 160 ? 0.351 37.75 7.324 1 97.81 160 TYR B N 1
ATOM 3950 C CA . TYR B 1 160 ? -1.08 37.906 7.57 1 97.81 160 TYR B CA 1
ATOM 3951 C C . TYR B 1 160 ? -1.366 38.062 9.062 1 97.81 160 TYR B C 1
ATOM 3953 O O . TYR B 1 160 ? -2.457 38.5 9.445 1 97.81 160 TYR B O 1
ATOM 3961 N N . VAL B 1 161 ? -0.481 37.656 9.906 1 97.94 161 VAL B N 1
ATOM 3962 C CA . VAL B 1 161 ? -0.656 37.938 11.328 1 97.94 161 VAL B CA 1
ATOM 3963 C C . VAL B 1 161 ? -0.324 39.406 11.617 1 97.94 161 VAL B C 1
ATOM 3965 O O . VAL B 1 161 ? 0.809 39.844 11.406 1 97.94 161 VAL B O 1
ATOM 3968 N N . PRO B 1 162 ? -1.255 40.125 12.094 1 97.19 162 PRO B N 1
ATOM 3969 C CA . PRO B 1 162 ? -1.055 41.562 12.266 1 97.19 162 PRO B CA 1
ATOM 3970 C C . PRO B 1 162 ? 0.133 41.906 13.172 1 97.19 162 PRO B C 1
ATOM 3972 O O . PRO B 1 162 ? 0.197 41.438 14.305 1 97.19 162 PRO B O 1
ATOM 3975 N N . GLY B 1 163 ? 1.145 42.688 12.617 1 97.38 163 GLY B N 1
ATOM 3976 C CA . GLY B 1 163 ? 2.26 43.219 13.367 1 97.38 163 GLY B CA 1
ATOM 3977 C C . GLY B 1 163 ? 3.314 42.188 13.727 1 97.38 163 GLY B C 1
ATOM 3978 O O . GLY B 1 163 ? 4.289 42.5 14.414 1 97.38 163 GLY B O 1
ATOM 3979 N N . LEU B 1 164 ? 3.17 41 13.266 1 98.25 164 LEU B N 1
ATOM 3980 C CA . LEU B 1 164 ? 4.023 39.906 13.719 1 98.25 164 LEU B CA 1
ATOM 3981 C C . LEU B 1 164 ? 5.484 40.188 13.375 1 98.25 164 LEU B C 1
ATOM 3983 O O . LEU B 1 164 ? 6.367 40.031 14.227 1 98.25 164 LEU B O 1
ATOM 3987 N N . LYS B 1 165 ? 5.746 40.531 12.125 1 98.31 165 LYS B N 1
ATOM 3988 C CA . LYS B 1 165 ? 7.125 40.75 11.703 1 98.31 165 LYS B CA 1
ATOM 3989 C C . LYS B 1 165 ? 7.805 41.812 12.555 1 98.31 165 LYS B C 1
ATOM 3991 O O . LYS B 1 165 ? 8.906 41.594 13.07 1 98.31 165 LYS B O 1
ATOM 3996 N N . GLU B 1 166 ? 7.211 42.906 12.719 1 98.19 166 GLU B N 1
ATOM 3997 C CA . GLU B 1 166 ? 7.754 44 13.523 1 98.19 166 GLU B CA 1
ATOM 3998 C C . GLU B 1 166 ? 7.949 43.562 14.977 1 98.19 166 GLU B C 1
ATOM 4000 O O . GLU B 1 166 ? 8.969 43.906 15.594 1 98.19 166 GLU B O 1
ATOM 4005 N N . ASN B 1 167 ? 6.945 42.938 15.484 1 98.31 167 ASN B N 1
ATOM 4006 C CA . ASN B 1 167 ? 7.043 42.438 16.859 1 98.31 167 ASN B CA 1
ATOM 4007 C C . ASN B 1 167 ? 8.227 41.5 17.031 1 98.31 167 ASN B C 1
ATOM 4009 O O . ASN B 1 167 ? 8.953 41.594 18.031 1 98.31 167 ASN B O 1
ATOM 4013 N N . LEU B 1 168 ? 8.391 40.594 16.062 1 98.62 168 LEU B N 1
ATOM 4014 C CA . LEU B 1 168 ? 9.508 39.625 16.125 1 98.62 168 LEU B CA 1
ATOM 4015 C C . LEU B 1 168 ? 10.844 40.375 16.062 1 98.62 168 LEU B C 1
ATOM 4017 O O . LEU B 1 168 ? 11.797 40 16.719 1 98.62 168 LEU B O 1
ATOM 4021 N N . GLU B 1 169 ? 10.898 41.406 15.258 1 98.31 169 GLU B N 1
ATOM 4022 C CA . GLU B 1 169 ? 12.109 42.219 15.141 1 98.31 169 GLU B CA 1
ATOM 4023 C C . GLU B 1 169 ? 12.414 42.938 16.438 1 98.31 169 GLU B C 1
ATOM 4025 O O . GLU B 1 169 ? 13.578 43.188 16.766 1 98.31 169 GLU B O 1
ATOM 4030 N N . ASN B 1 170 ? 11.391 43.281 17.203 1 98.06 170 ASN B N 1
ATOM 4031 C CA . ASN B 1 170 ? 11.531 44.062 18.438 1 98.06 170 ASN B CA 1
ATOM 4032 C C . ASN B 1 170 ? 11.734 43.156 19.641 1 98.06 170 ASN B C 1
ATOM 4034 O O . ASN B 1 170 ? 12.18 43.625 20.703 1 98.06 170 ASN B O 1
ATOM 4038 N N . GLY B 1 171 ? 11.336 41.938 19.562 1 98.5 171 GLY B N 1
ATOM 4039 C CA . GLY B 1 171 ? 11.578 41 20.641 1 98.5 171 GLY B CA 1
ATOM 4040 C C . GLY B 1 171 ? 10.312 40.594 21.375 1 98.5 171 GLY B C 1
ATOM 4041 O O . GLY B 1 171 ? 9.812 41.312 22.219 1 98.5 171 GLY B O 1
ATOM 4042 N N . ILE B 1 172 ? 9.891 39.469 21.094 1 98.44 172 ILE B N 1
ATOM 4043 C CA . ILE B 1 172 ? 8.703 38.906 21.75 1 98.44 172 ILE B CA 1
ATOM 4044 C C . ILE B 1 172 ? 8.922 37.438 22.078 1 98.44 172 ILE B C 1
ATOM 4046 O O . ILE B 1 172 ? 9.953 36.875 21.734 1 98.44 172 ILE B O 1
ATOM 4050 N N . LYS B 1 173 ? 7.984 36.812 22.844 1 98.62 173 LYS B N 1
ATOM 4051 C CA . LYS B 1 173 ? 7.996 35.375 23.188 1 98.62 173 LYS B CA 1
ATOM 4052 C C . LYS B 1 173 ? 7.008 34.594 22.328 1 98.62 173 LYS B C 1
ATOM 4054 O O . LYS B 1 173 ? 5.824 34.938 22.281 1 98.62 173 LYS B O 1
ATOM 4059 N N . VAL B 1 174 ? 7.539 33.625 21.641 1 98.75 174 VAL B N 1
ATOM 4060 C CA . VAL B 1 174 ? 6.73 32.812 20.734 1 98.75 174 VAL B CA 1
ATOM 4061 C C . VAL B 1 174 ? 6.797 31.344 21.125 1 98.75 174 VAL B C 1
ATOM 4063 O O . VAL B 1 174 ? 7.852 30.859 21.547 1 98.75 174 VAL B O 1
ATOM 4066 N N . ILE B 1 175 ? 5.648 30.609 21.031 1 98.75 175 ILE B N 1
ATOM 4067 C CA . ILE B 1 175 ? 5.668 29.172 21.281 1 98.75 175 ILE B CA 1
ATOM 4068 C C . ILE B 1 175 ? 4.898 28.438 20.172 1 98.75 175 ILE B C 1
ATOM 4070 O O . ILE B 1 175 ? 3.857 28.922 19.719 1 98.75 175 ILE B O 1
ATOM 4074 N N . GLU B 1 176 ? 5.457 27.375 19.672 1 98.75 176 GLU B N 1
ATOM 4075 C CA . GLU B 1 176 ? 4.781 26.406 18.812 1 98.75 176 GLU B CA 1
ATOM 4076 C C . GLU B 1 176 ? 4.359 25.172 19.578 1 98.75 176 GLU B C 1
ATOM 4078 O O . GLU B 1 176 ? 5.188 24.531 20.25 1 98.75 176 GLU B O 1
ATOM 4083 N N . CYS B 1 177 ? 3.08 24.844 19.594 1 98.38 177 CYS B N 1
ATOM 4084 C CA . CYS B 1 177 ? 2.586 23.609 20.203 1 98.38 177 CYS B CA 1
ATOM 4085 C C . CYS B 1 177 ? 2.473 22.484 19.172 1 98.38 177 CYS B C 1
ATOM 4087 O O . CYS B 1 177 ? 1.824 22.656 18.141 1 98.38 177 CYS B O 1
ATOM 4089 N N . GLY B 1 178 ? 3.102 21.328 19.453 1 97 178 GLY B N 1
ATOM 4090 C CA . GLY B 1 178 ? 3.186 20.25 18.484 1 97 178 GLY B CA 1
ATOM 4091 C C . GLY B 1 178 ? 4.211 20.5 17.406 1 97 178 GLY B C 1
ATOM 4092 O O . GLY B 1 178 ? 3.902 20.391 16.219 1 97 178 GLY B O 1
ATOM 4093 N N . CYS B 1 179 ? 5.418 20.766 17.781 1 96.25 179 CYS B N 1
ATOM 4094 C CA . CYS B 1 179 ? 6.398 21.297 16.844 1 96.25 179 CYS B CA 1
ATOM 4095 C C . CYS B 1 179 ? 7.086 20.156 16.078 1 96.25 179 CYS B C 1
ATOM 4097 O O . CYS B 1 179 ? 7.824 20.406 15.125 1 96.25 179 CYS B O 1
ATOM 4099 N N . GLY B 1 180 ? 6.859 18.906 16.484 1 93.38 180 GLY B N 1
ATOM 4100 C CA . GLY B 1 180 ? 7.578 17.812 15.859 1 93.38 180 GLY B CA 1
ATOM 4101 C C . GLY B 1 180 ? 9.086 17.953 15.953 1 93.38 180 GLY B C 1
ATOM 4102 O O . GLY B 1 180 ? 9.633 18.125 17.047 1 93.38 180 GLY B O 1
ATOM 4103 N N . THR B 1 181 ? 9.734 18.031 14.836 1 89.88 181 THR B N 1
ATOM 4104 C CA . THR B 1 181 ? 11.18 18.172 14.82 1 89.88 181 THR B CA 1
ATOM 4105 C C . THR B 1 181 ? 11.586 19.641 14.867 1 89.88 181 THR B C 1
ATOM 4107 O O . THR B 1 181 ? 12.758 19.969 14.719 1 89.88 181 THR B O 1
ATOM 4110 N N . ALA B 1 182 ? 10.648 20.484 14.992 1 94 182 ALA B N 1
ATOM 4111 C CA . ALA B 1 182 ? 10.812 21.906 15.289 1 94 182 ALA B CA 1
ATOM 4112 C C . ALA B 1 182 ? 11.453 22.656 14.125 1 94 182 ALA B C 1
ATOM 4114 O O . ALA B 1 182 ? 12.273 23.547 14.328 1 94 182 ALA B O 1
ATOM 4115 N N . LEU B 1 183 ? 11.133 22.266 12.938 1 92.56 183 LEU B N 1
ATOM 4116 C CA . LEU B 1 183 ? 11.711 22.891 11.758 1 92.56 183 LEU B CA 1
ATOM 4117 C C . LEU B 1 183 ? 11.266 24.344 11.641 1 92.56 183 LEU B C 1
ATOM 4119 O O . LEU B 1 183 ? 12.094 25.25 11.516 1 92.56 183 LEU B O 1
ATOM 4123 N N . LEU B 1 184 ? 10.008 24.594 11.711 1 95 184 LEU B N 1
ATOM 4124 C CA . LEU B 1 184 ? 9.445 25.922 11.469 1 95 184 LEU B CA 1
ATOM 4125 C C . LEU B 1 184 ? 9.859 26.906 12.562 1 95 184 LEU B C 1
ATOM 4127 O O . LEU B 1 184 ? 10.305 28.016 12.273 1 95 184 LEU B O 1
ATOM 4131 N N . ILE B 1 185 ? 9.734 26.516 13.773 1 96.75 185 ILE B N 1
ATOM 4132 C CA . ILE B 1 185 ? 10.047 27.406 14.891 1 96.75 185 ILE B CA 1
ATOM 4133 C C . ILE B 1 185 ? 11.555 27.656 14.938 1 96.75 185 ILE B C 1
ATOM 4135 O O . ILE B 1 185 ? 11.992 28.75 15.32 1 96.75 185 ILE B O 1
ATOM 4139 N N . SER B 1 186 ? 12.375 26.672 14.531 1 95.69 186 SER B N 1
ATOM 4140 C CA . SER B 1 186 ? 13.812 26.875 14.445 1 95.69 186 SER B CA 1
ATOM 4141 C C . SER B 1 186 ? 14.164 27.922 13.391 1 95.69 186 SER B C 1
ATOM 4143 O O . SER B 1 186 ? 15.055 28.75 13.594 1 95.69 186 SER B O 1
ATOM 4145 N N . ARG B 1 187 ? 13.484 27.906 12.32 1 94.56 187 ARG B N 1
ATOM 4146 C CA . ARG B 1 187 ? 13.711 28.875 11.258 1 94.56 187 ARG B CA 1
ATOM 4147 C C . ARG B 1 187 ? 13.336 30.281 11.711 1 94.56 187 ARG B C 1
ATOM 4149 O O . ARG B 1 187 ? 14 31.25 11.359 1 94.56 187 ARG B O 1
ATOM 4156 N N . LEU B 1 188 ? 12.273 30.375 12.383 1 97 188 LEU B N 1
ATOM 4157 C CA . LEU B 1 188 ? 11.875 31.656 12.938 1 97 188 LEU B CA 1
ATOM 4158 C C . LEU B 1 188 ? 12.922 32.156 13.93 1 97 188 LEU B C 1
ATOM 4160 O O . LEU B 1 188 ? 13.289 33.344 13.891 1 97 188 LEU B O 1
ATOM 4164 N N . ALA B 1 189 ? 13.367 31.312 14.789 1 97.31 189 ALA B N 1
ATOM 4165 C CA . ALA B 1 189 ? 14.359 31.672 15.797 1 97.31 189 ALA B CA 1
ATOM 4166 C C . ALA B 1 189 ? 15.641 32.188 15.141 1 97.31 189 ALA B C 1
ATOM 4168 O O . ALA B 1 189 ? 16.266 33.125 15.633 1 97.31 189 ALA B O 1
ATOM 4169 N N . GLN B 1 190 ? 16.031 31.562 14.062 1 95.88 190 GLN B N 1
ATOM 4170 C CA . GLN B 1 190 ? 17.219 31.969 13.328 1 95.88 190 GLN B CA 1
ATOM 4171 C C . GLN B 1 190 ? 17.031 33.344 12.688 1 95.88 190 GLN B C 1
ATOM 4173 O O . GLN B 1 190 ? 17.953 34.156 12.672 1 95.88 190 GLN B O 1
ATOM 4178 N N . GLN B 1 191 ? 15.906 33.625 12.227 1 96.12 191 GLN B N 1
ATOM 4179 C CA . GLN B 1 191 ? 15.641 34.812 11.469 1 96.12 191 GLN B CA 1
ATOM 4180 C C . GLN B 1 191 ? 15.422 36.031 12.391 1 96.12 191 GLN B C 1
ATOM 4182 O O . GLN B 1 191 ? 15.688 37.156 12.016 1 96.12 191 GLN B O 1
ATOM 4187 N N . PHE B 1 192 ? 14.953 35.75 13.562 1 98 192 PHE B N 1
ATOM 4188 C CA . PHE B 1 192 ? 14.602 36.844 14.469 1 98 192 PHE B CA 1
ATOM 4189 C C . PHE B 1 192 ? 15.312 36.688 15.805 1 98 192 PHE B C 1
ATOM 4191 O O . PHE B 1 192 ? 14.688 36.344 16.812 1 98 192 PHE B O 1
ATOM 4198 N N . PRO B 1 193 ? 16.516 37.094 15.922 1 96.94 193 PRO B N 1
ATOM 4199 C CA . PRO B 1 193 ? 17.344 36.812 17.094 1 96.94 193 PRO B CA 1
ATOM 4200 C C . PRO B 1 193 ? 16.922 37.625 18.328 1 96.94 193 PRO B C 1
ATOM 4202 O O . PRO B 1 193 ? 17.297 37.281 19.453 1 96.94 193 PRO B O 1
ATOM 4205 N N . ASN B 1 194 ? 16.109 38.688 18.125 1 98.06 194 ASN B N 1
ATOM 4206 C CA . ASN B 1 194 ? 15.688 39.5 19.25 1 98.06 194 ASN B CA 1
ATOM 4207 C C . ASN B 1 194 ? 14.547 38.875 20.016 1 98.06 194 ASN B C 1
ATOM 4209 O O . ASN B 1 194 ? 14.242 39.25 21.141 1 98.06 194 ASN B O 1
ATOM 4213 N N . SER B 1 195 ? 13.922 37.906 19.453 1 98.69 195 SER B N 1
ATOM 4214 C CA . SER B 1 195 ? 12.797 37.219 20.078 1 98.69 195 SER B CA 1
ATOM 4215 C C . SER B 1 195 ? 13.234 35.875 20.672 1 98.69 195 SER B C 1
ATOM 4217 O O . SER B 1 195 ? 14.32 35.375 20.359 1 98.69 195 SER B O 1
ATOM 4219 N N . THR B 1 196 ? 12.43 35.375 21.609 1 98.56 196 THR B N 1
ATOM 4220 C CA . THR B 1 196 ? 12.664 34.062 22.203 1 98.56 196 THR B CA 1
ATOM 4221 C C . THR B 1 196 ? 11.594 33.062 21.75 1 98.56 196 THR B C 1
ATOM 4223 O O . THR B 1 196 ? 10.414 33.438 21.641 1 98.56 196 THR B O 1
ATOM 4226 N N . PHE B 1 197 ? 12.062 31.844 21.484 1 98.56 197 PHE B N 1
ATOM 4227 C CA . PHE B 1 197 ? 11.195 30.859 20.875 1 98.56 197 PHE B CA 1
ATOM 4228 C C . PHE B 1 197 ? 11.172 29.562 21.688 1 98.56 197 PHE B C 1
ATOM 4230 O O . PHE B 1 197 ? 12.195 29.141 22.219 1 98.56 197 PHE B O 1
ATOM 4237 N N . THR B 1 198 ? 9.984 29 21.812 1 98.56 198 THR B N 1
ATOM 4238 C CA . THR B 1 198 ? 9.789 27.703 22.453 1 98.56 198 THR B CA 1
ATOM 4239 C C . THR B 1 198 ? 9.086 26.734 21.516 1 98.56 198 THR B C 1
ATOM 4241 O O . THR B 1 198 ? 7.988 27.016 21.031 1 98.56 198 THR B O 1
ATOM 4244 N N . GLY B 1 199 ? 9.75 25.656 21.156 1 98.31 199 GLY B N 1
ATOM 4245 C CA . GLY B 1 199 ? 9.086 24.516 20.531 1 98.31 199 GLY B CA 1
ATOM 4246 C C . GLY B 1 199 ? 8.648 23.453 21.516 1 98.31 199 GLY B C 1
ATOM 4247 O O . GLY B 1 199 ? 9.422 23.031 22.375 1 98.31 199 GLY B O 1
ATOM 4248 N N . SER B 1 200 ? 7.395 23.062 21.422 1 98.31 200 SER B N 1
ATOM 4249 C CA . SER B 1 200 ? 6.891 22.062 22.359 1 98.31 200 SER B CA 1
ATOM 4250 C C . SER B 1 200 ? 6.176 20.922 21.625 1 98.31 200 SER B C 1
ATOM 4252 O O . SER B 1 200 ? 5.609 21.141 20.547 1 98.31 200 SER B O 1
ATOM 4254 N N . ASP B 1 201 ? 6.238 19.766 22.156 1 97.12 201 ASP B N 1
ATOM 4255 C CA . ASP B 1 201 ? 5.555 18.578 21.672 1 97.12 201 ASP B CA 1
ATOM 4256 C C . ASP B 1 201 ? 5.348 17.562 22.781 1 97.12 201 ASP B C 1
ATOM 4258 O O . ASP B 1 201 ? 6.109 17.531 23.75 1 97.12 201 ASP B O 1
ATOM 4262 N N . ASN B 1 202 ? 4.266 16.781 22.688 1 95.62 202 ASN B N 1
ATOM 4263 C CA . ASN B 1 202 ? 4.031 15.766 23.703 1 95.62 202 ASN B CA 1
ATOM 4264 C C . ASN B 1 202 ? 4.871 14.516 23.469 1 95.62 202 ASN B C 1
ATOM 4266 O O . ASN B 1 202 ? 5.039 13.688 24.359 1 95.62 202 ASN B O 1
ATOM 4270 N N . SER B 1 203 ? 5.383 14.328 22.281 1 93.44 203 SER B N 1
ATOM 4271 C CA . SER B 1 203 ? 6.195 13.18 21.906 1 93.44 203 SER B CA 1
ATOM 4272 C C . SER B 1 203 ? 7.641 13.344 22.344 1 93.44 203 SER B C 1
ATOM 4274 O O . SER B 1 203 ? 8.328 14.266 21.906 1 93.44 203 SER B O 1
ATOM 4276 N N . LYS B 1 204 ? 8.117 12.438 23.219 1 91.88 204 LYS B N 1
ATOM 4277 C CA . LYS B 1 204 ? 9.508 12.445 23.656 1 91.88 204 LYS B CA 1
ATOM 4278 C C . LYS B 1 204 ? 10.453 12.242 22.469 1 91.88 204 LYS B C 1
ATOM 4280 O O . LYS B 1 204 ? 11.492 12.898 22.391 1 91.88 204 LYS B O 1
ATOM 4285 N N . LEU B 1 205 ? 10.031 11.422 21.562 1 90.31 205 LEU B N 1
ATOM 4286 C CA . LEU B 1 205 ? 10.828 11.117 20.391 1 90.31 205 LEU B CA 1
ATOM 4287 C C . LEU B 1 205 ? 11 12.359 19.516 1 90.31 205 LEU B C 1
ATOM 4289 O O . LEU B 1 205 ? 12.102 12.664 19.062 1 90.31 205 LEU B O 1
ATOM 4293 N N . SER B 1 206 ? 9.922 13.039 19.297 1 91.94 206 SER B N 1
ATOM 4294 C CA . SER B 1 206 ? 9.953 14.234 18.469 1 91.94 206 SER B CA 1
ATOM 4295 C C . SER B 1 206 ? 10.852 15.305 19.062 1 91.94 206 SER B C 1
ATOM 4297 O O . SER B 1 206 ? 11.656 15.922 18.359 1 91.94 206 SER B O 1
ATOM 4299 N N . ILE B 1 207 ? 10.789 15.492 20.312 1 94.31 207 ILE B N 1
ATOM 4300 C CA . ILE B 1 207 ? 11.562 16.531 20.969 1 94.31 207 ILE B CA 1
ATOM 4301 C C . ILE B 1 207 ? 13.047 16.156 20.969 1 94.31 207 ILE B C 1
ATOM 4303 O O . ILE B 1 207 ? 13.914 17.016 20.797 1 94.31 207 ILE B O 1
ATOM 4307 N N . GLN B 1 208 ? 13.328 14.891 21.188 1 92.44 208 GLN B N 1
ATOM 4308 C CA . GLN B 1 208 ? 14.711 14.43 21.109 1 92.44 208 GLN B CA 1
ATOM 4309 C C . GLN B 1 208 ? 15.312 14.688 19.734 1 92.44 208 GLN B C 1
ATOM 4311 O O . GLN B 1 208 ? 16.438 15.164 19.625 1 92.44 208 GLN B O 1
ATOM 4316 N N . GLN B 1 209 ? 14.539 14.398 18.766 1 89.62 209 GLN B N 1
ATOM 4317 C CA . GLN B 1 209 ? 14.992 14.641 17.391 1 89.62 209 GLN B CA 1
ATOM 4318 C C . GLN B 1 209 ? 15.148 16.141 17.125 1 89.62 209 GLN B C 1
ATOM 4320 O O . GLN B 1 209 ? 16.078 16.547 16.438 1 89.62 209 GLN B O 1
ATOM 4325 N N . ALA B 1 210 ? 14.242 16.844 17.609 1 92.62 210 ALA B N 1
ATOM 4326 C CA . ALA B 1 210 ? 14.297 18.297 17.453 1 92.62 210 ALA B CA 1
ATOM 4327 C C . ALA B 1 210 ? 15.555 18.875 18.094 1 92.62 210 ALA B C 1
ATOM 4329 O O . ALA B 1 210 ? 16.203 19.75 17.516 1 92.62 210 ALA B O 1
ATOM 4330 N N . LYS B 1 211 ? 15.867 18.438 19.25 1 94 211 LYS B N 1
ATOM 4331 C CA . LYS B 1 211 ? 17.062 18.906 19.969 1 94 211 LYS B CA 1
ATOM 4332 C C . LYS B 1 211 ? 18.328 18.578 19.188 1 94 211 LYS B C 1
ATOM 4334 O O . LYS B 1 211 ? 19.25 19.391 19.109 1 94 211 LYS B O 1
ATOM 4339 N N . LEU B 1 212 ? 18.344 17.391 18.656 1 89.19 212 LEU B N 1
ATOM 4340 C CA . LEU B 1 212 ? 19.484 16.984 17.844 1 89.19 212 LEU B CA 1
ATOM 4341 C C . LEU B 1 212 ? 19.641 17.891 16.625 1 89.19 212 LEU B C 1
ATOM 4343 O O . LEU B 1 212 ? 20.734 18.328 16.297 1 89.19 212 LEU B O 1
ATOM 4347 N N . ALA B 1 213 ? 18.562 18.156 16 1 86.69 213 ALA B N 1
ATOM 4348 C CA . ALA B 1 213 ? 18.578 19 14.812 1 86.69 213 ALA B CA 1
ATOM 4349 C C . ALA B 1 213 ? 18.969 20.422 15.164 1 86.69 213 ALA B C 1
ATOM 4351 O O . ALA B 1 213 ? 19.719 21.078 14.422 1 86.69 213 ALA B O 1
ATOM 4352 N N . ALA B 1 214 ? 18.5 20.953 16.234 1 87.75 214 ALA B N 1
ATOM 4353 C CA . ALA B 1 214 ? 18.734 22.328 16.641 1 87.75 214 ALA B CA 1
ATOM 4354 C C . ALA B 1 214 ? 20.172 22.531 17.078 1 87.75 214 ALA B C 1
ATOM 4356 O O . ALA B 1 214 ? 20.734 23.625 16.922 1 87.75 214 ALA B O 1
ATOM 4357 N N . SER B 1 215 ? 20.703 21.516 17.703 1 87.25 215 SER B N 1
ATOM 4358 C CA . SER B 1 215 ? 22.078 21.625 18.156 1 87.25 215 SER B CA 1
ATOM 4359 C C . SER B 1 215 ? 23.016 21.938 17 1 87.25 215 SER B C 1
ATOM 4361 O O . SER B 1 215 ? 24 22.672 17.172 1 87.25 215 SER B O 1
ATOM 4363 N N . ALA B 1 216 ? 22.641 21.516 15.883 1 85.81 216 ALA B N 1
ATOM 4364 C CA . ALA B 1 216 ? 23.469 21.75 14.695 1 85.81 216 ALA B CA 1
ATOM 4365 C C . ALA B 1 216 ? 23.312 23.172 14.195 1 85.81 216 ALA B C 1
ATOM 4367 O O . ALA B 1 216 ? 24.203 23.703 13.516 1 85.81 216 ALA B O 1
ATOM 4368 N N . LEU B 1 217 ? 22.312 23.891 14.5 1 85.31 217 LEU B N 1
ATOM 4369 C CA . LEU B 1 217 ? 22.016 25.234 13.992 1 85.31 217 LEU B CA 1
ATOM 4370 C C . LEU B 1 217 ? 22.531 26.297 14.945 1 85.31 217 LEU B C 1
ATOM 4372 O O . LEU B 1 217 ? 22.672 27.469 14.555 1 85.31 217 LEU B O 1
ATOM 4376 N N . ASN B 1 218 ? 22.938 26.062 16.141 1 83.38 218 ASN B N 1
ATOM 4377 C CA . ASN B 1 218 ? 23.406 27 17.156 1 83.38 218 ASN B CA 1
ATOM 4378 C C . ASN B 1 218 ? 22.453 28.188 17.297 1 83.38 218 ASN B C 1
ATOM 4380 O O . ASN B 1 218 ? 22.875 29.344 17.156 1 83.38 218 ASN B O 1
ATOM 4384 N N . VAL B 1 219 ? 21.266 27.953 17.594 1 89.38 219 VAL B N 1
ATOM 4385 C CA . VAL B 1 219 ? 20.219 28.969 17.781 1 89.38 219 VAL B CA 1
ATOM 4386 C C . VAL B 1 219 ? 19.969 29.156 19.281 1 89.38 219 VAL B C 1
ATOM 4388 O O . VAL B 1 219 ? 19.094 28.5 19.859 1 89.38 219 VAL B O 1
ATOM 4391 N N . PRO B 1 220 ? 20.547 30.172 19.969 1 92.12 220 PRO B N 1
ATOM 4392 C CA . PRO B 1 220 ? 20.516 30.312 21.422 1 92.12 220 PRO B CA 1
ATOM 4393 C C . PRO B 1 220 ? 19.141 30.75 21.938 1 92.12 220 PRO B C 1
ATOM 4395 O O . PRO B 1 220 ? 18.844 30.594 23.125 1 92.12 220 PRO B O 1
ATOM 4398 N N . ASN B 1 221 ? 18.344 31.359 21.109 1 97.25 221 ASN B N 1
ATOM 4399 C CA . ASN B 1 221 ? 17.047 31.891 21.531 1 97.25 221 ASN B CA 1
ATOM 4400 C C . ASN B 1 221 ? 15.93 30.875 21.312 1 97.25 221 ASN B C 1
ATOM 4402 O O . ASN B 1 221 ? 14.758 31.25 21.203 1 97.25 221 ASN B O 1
ATOM 4406 N N . LEU B 1 222 ? 16.25 29.547 21.125 1 97.88 222 LEU B N 1
ATOM 4407 C CA . LEU B 1 222 ? 15.281 28.484 20.953 1 97.88 222 LEU B CA 1
ATOM 4408 C C . LEU B 1 222 ? 15.32 27.5 22.125 1 97.88 222 LEU B C 1
ATOM 4410 O O . LEU B 1 222 ? 16.391 26.969 22.438 1 97.88 222 LEU B O 1
ATOM 4414 N N . ASN B 1 223 ? 14.219 27.344 22.75 1 97.38 223 ASN B N 1
ATOM 4415 C CA . ASN B 1 223 ? 14.031 26.328 23.797 1 97.38 223 ASN B CA 1
ATOM 4416 C C . ASN B 1 223 ? 13.086 25.234 23.359 1 97.38 223 ASN B C 1
ATOM 4418 O O . ASN B 1 223 ? 12.008 25.5 22.828 1 97.38 223 ASN B O 1
ATOM 4422 N N . LEU B 1 224 ? 13.492 23.953 23.547 1 97.81 224 LEU B N 1
ATOM 4423 C CA . LEU B 1 224 ? 12.68 22.797 23.172 1 97.81 224 LEU B CA 1
ATOM 4424 C C . LEU B 1 224 ? 12.234 22.016 24.406 1 97.81 224 LEU B C 1
ATOM 4426 O O . LEU B 1 224 ? 13.062 21.578 25.188 1 97.81 224 LEU B O 1
ATOM 4430 N N . ILE B 1 225 ? 10.883 21.812 24.531 1 97.81 225 ILE B N 1
ATOM 4431 C CA . ILE B 1 225 ? 10.375 21.219 25.75 1 97.81 225 ILE B CA 1
ATOM 4432 C C . ILE B 1 225 ? 9.281 20.203 25.422 1 97.81 225 ILE B C 1
ATOM 4434 O O . ILE B 1 225 ? 8.586 20.344 24.422 1 97.81 225 ILE B O 1
ATOM 4438 N N . GLN B 1 226 ? 9.188 19.109 26.234 1 97 226 GLN B N 1
ATOM 4439 C CA . GLN B 1 226 ? 8.031 18.219 26.172 1 97 226 GLN B CA 1
ATOM 4440 C C . GLN B 1 226 ? 6.832 18.828 26.891 1 97 226 GLN B C 1
ATOM 4442 O O . GLN B 1 226 ? 6.926 19.203 28.062 1 97 226 GLN B O 1
ATOM 4447 N N . LEU B 1 227 ? 5.758 19.031 26.219 1 97.19 227 LEU B N 1
ATOM 4448 C CA . LEU B 1 227 ? 4.555 19.672 26.734 1 97.19 227 LEU B CA 1
ATOM 4449 C C . LEU B 1 227 ? 3.305 19.109 26.078 1 97.19 227 LEU B C 1
ATOM 4451 O O . LEU B 1 227 ? 3.264 18.938 24.859 1 97.19 227 LEU B O 1
ATOM 4455 N N . ASP B 1 228 ? 2.344 18.703 26.891 1 97.19 228 ASP B N 1
ATOM 4456 C CA . ASP B 1 228 ? 1.058 18.219 26.391 1 97.19 228 ASP B CA 1
ATOM 4457 C C . ASP B 1 228 ? 0.098 19.391 26.141 1 97.19 228 ASP B C 1
ATOM 4459 O O . ASP B 1 228 ? -0.306 20.078 27.078 1 97.19 228 ASP B O 1
ATOM 4463 N N . ALA B 1 229 ? -0.281 19.562 24.938 1 97.69 229 ALA B N 1
ATOM 4464 C CA . ALA B 1 229 ? -1.156 20.672 24.547 1 97.69 229 ALA B CA 1
ATOM 4465 C C . ALA B 1 229 ? -2.527 20.531 25.203 1 97.69 229 ALA B C 1
ATOM 4467 O O . ALA B 1 229 ? -3.299 21.5 25.25 1 97.69 229 ALA B O 1
ATOM 4468 N N . LEU B 1 230 ? -2.863 19.328 25.719 1 97.69 230 LEU B N 1
ATOM 4469 C CA . LEU B 1 230 ? -4.152 19.094 26.359 1 97.69 230 LEU B CA 1
ATOM 4470 C C . LEU B 1 230 ? -4.102 19.453 27.844 1 97.69 230 LEU B C 1
ATOM 4472 O O . LEU B 1 230 ? -5.141 19.516 28.5 1 97.69 230 LEU B O 1
ATOM 4476 N N . ASN B 1 231 ? -2.922 19.656 28.297 1 97.5 231 ASN B N 1
ATOM 4477 C CA . ASN B 1 231 ? -2.725 19.969 29.703 1 97.5 231 ASN B CA 1
ATOM 4478 C C . ASN B 1 231 ? -1.538 20.906 29.906 1 97.5 231 ASN B C 1
ATOM 4480 O O . ASN B 1 231 ? -0.468 20.484 30.344 1 97.5 231 ASN B O 1
ATOM 4484 N N . ILE B 1 232 ? -1.771 22.172 29.812 1 98 232 ILE B N 1
ATOM 4485 C CA . ILE B 1 232 ? -0.721 23.188 29.906 1 98 232 ILE B CA 1
ATOM 4486 C C . ILE B 1 232 ? -0.551 23.609 31.375 1 98 232 ILE B C 1
ATOM 4488 O O . ILE B 1 232 ? -1.495 24.094 32 1 98 232 ILE B O 1
ATOM 4492 N N . PRO B 1 233 ? 0.654 23.469 31.875 1 97.75 233 PRO B N 1
ATOM 4493 C CA . PRO B 1 233 ? 0.896 23.875 33.25 1 97.75 233 PRO B CA 1
ATOM 4494 C C . PRO B 1 233 ? 0.715 25.375 33.5 1 97.75 233 PRO B C 1
ATOM 4496 O O . PRO B 1 233 ? 0.988 26.172 32.594 1 97.75 233 PRO B O 1
ATOM 4499 N N . GLY B 1 234 ? 0.395 25.703 34.688 1 97.25 234 GLY B N 1
ATOM 4500 C CA . GLY B 1 234 ? 0.076 27.078 35.062 1 97.25 234 GLY B CA 1
ATOM 4501 C C . GLY B 1 234 ? 1.229 28.047 34.812 1 97.25 234 GLY B C 1
ATOM 4502 O O . GLY B 1 234 ? 1.016 29.203 34.5 1 97.25 234 GLY B O 1
ATOM 4503 N N . ASP B 1 235 ? 2.432 27.609 35 1 96.25 235 ASP B N 1
ATOM 4504 C CA . ASP B 1 235 ? 3.609 28.453 34.875 1 96.25 235 ASP B CA 1
ATOM 4505 C C . ASP B 1 235 ? 3.775 28.953 33.438 1 96.25 235 ASP B C 1
ATOM 4507 O O . ASP B 1 235 ? 4.527 29.891 33.156 1 96.25 235 ASP B O 1
ATOM 4511 N N . PHE B 1 236 ? 3.016 28.391 32.469 1 97.12 236 PHE B N 1
ATOM 4512 C CA . PHE B 1 236 ? 3.088 28.797 31.078 1 97.12 236 PHE B CA 1
ATOM 4513 C C . PHE B 1 236 ? 1.967 29.766 30.734 1 97.12 236 PHE B C 1
ATOM 4515 O O . PHE B 1 236 ? 1.97 30.375 29.672 1 97.12 236 PHE B O 1
ATOM 4522 N N . HIS B 1 237 ? 1.046 29.984 31.609 1 97.62 237 HIS B N 1
ATOM 4523 C CA . HIS B 1 237 ? -0.144 30.781 31.328 1 97.62 237 HIS B CA 1
ATOM 4524 C C . HIS B 1 237 ? 0.215 32.25 31.078 1 97.62 237 HIS B C 1
ATOM 4526 O O . HIS B 1 237 ? 1.024 32.812 31.812 1 97.62 237 HIS B O 1
ATOM 4532 N N . SER B 1 238 ? -0.338 32.812 30.062 1 97.25 238 SER B N 1
ATOM 4533 C CA . SER B 1 238 ? -0.268 34.219 29.719 1 97.25 238 SER B CA 1
ATOM 4534 C C . SER B 1 238 ? 1.178 34.688 29.578 1 97.25 238 SER B C 1
ATOM 4536 O O . SER B 1 238 ? 1.537 35.781 30.047 1 97.25 238 SER B O 1
ATOM 4538 N N . GLN B 1 239 ? 1.983 33.875 28.984 1 97.19 239 GLN B N 1
ATOM 4539 C CA . GLN B 1 239 ? 3.41 34.188 28.906 1 97.19 239 GLN B CA 1
ATOM 4540 C C . GLN B 1 239 ? 3.826 34.562 27.5 1 97.19 239 GLN B C 1
ATOM 4542 O O . GLN B 1 239 ? 4.891 35.156 27.281 1 97.19 239 GLN B O 1
ATOM 4547 N N . TYR B 1 240 ? 3.02 34.312 26.5 1 98.25 240 TYR B N 1
ATOM 4548 C CA . TYR B 1 240 ? 3.498 34.375 25.125 1 98.25 240 TYR B CA 1
ATOM 4549 C C . TYR B 1 240 ? 2.756 35.438 24.328 1 98.25 240 TYR B C 1
ATOM 4551 O O . TYR B 1 240 ? 1.552 35.656 24.516 1 98.25 240 TYR B O 1
ATOM 4559 N N . ASP B 1 241 ? 3.537 36.125 23.484 1 98 241 ASP B N 1
ATOM 4560 C CA . ASP B 1 241 ? 3.014 37.188 22.625 1 98 241 ASP B CA 1
ATOM 4561 C C . ASP B 1 241 ? 2.43 36.594 21.328 1 98 241 ASP B C 1
ATOM 4563 O O . ASP B 1 241 ? 1.649 37.281 20.656 1 98 241 ASP B O 1
ATOM 4567 N N . PHE B 1 242 ? 2.826 35.469 20.969 1 98.44 242 PHE B N 1
ATOM 4568 C CA . PHE B 1 242 ? 2.369 34.781 19.766 1 98.44 242 PHE B CA 1
ATOM 4569 C C . PHE B 1 242 ? 2.457 33.281 19.953 1 98.44 242 PHE B C 1
ATOM 4571 O O . PHE B 1 242 ? 3.428 32.75 20.516 1 98.44 242 PHE B O 1
ATOM 4578 N N . VAL B 1 243 ? 1.422 32.594 19.594 1 98.69 243 VAL B N 1
ATOM 4579 C CA . VAL B 1 243 ? 1.359 31.125 19.625 1 98.69 243 VAL B CA 1
ATOM 4580 C C . VAL B 1 243 ? 0.919 30.609 18.25 1 98.69 243 VAL B C 1
ATOM 4582 O O . VAL B 1 243 ? 0.074 31.219 17.594 1 98.69 243 VAL B O 1
ATOM 4585 N N . PHE B 1 244 ? 1.529 29.547 17.797 1 98.56 244 PHE B N 1
ATOM 4586 C CA . PHE B 1 244 ? 1 28.922 16.594 1 98.56 244 PHE B CA 1
ATOM 4587 C C . PHE B 1 244 ? 1.062 27.406 16.703 1 98.56 244 PHE B C 1
ATOM 4589 O O . PHE B 1 244 ? 1.78 26.859 17.547 1 98.56 244 PHE B O 1
ATOM 4596 N N . VAL B 1 245 ? 0.207 26.75 15.992 1 98.31 245 VAL B N 1
ATOM 4597 C CA . VAL B 1 245 ? 0.163 25.312 15.805 1 98.31 245 VAL B CA 1
ATOM 4598 C C . VAL B 1 245 ? 0.138 24.984 14.312 1 98.31 245 VAL B C 1
ATOM 4600 O O . VAL B 1 245 ? -0.487 25.703 13.523 1 98.31 245 VAL B O 1
ATOM 4603 N N . ASN B 1 246 ? 0.88 24.031 13.945 1 97.44 246 ASN B N 1
ATOM 4604 C CA . ASN B 1 246 ? 0.976 23.594 12.555 1 97.44 246 ASN B CA 1
ATOM 4605 C C . ASN B 1 246 ? 0.614 22.125 12.398 1 97.44 246 ASN B C 1
ATOM 4607 O O . ASN B 1 246 ? 1.456 21.25 12.602 1 97.44 246 ASN B O 1
ATOM 4611 N N . ASP B 1 247 ? -0.685 21.891 11.891 1 96.44 247 ASP B N 1
ATOM 4612 C CA . ASP B 1 247 ? -1.146 20.547 11.555 1 96.44 247 ASP B CA 1
ATOM 4613 C C . ASP B 1 247 ? -1.156 19.641 12.789 1 96.44 247 ASP B C 1
ATOM 4615 O O . ASP B 1 247 ? -0.59 18.547 12.766 1 96.44 247 ASP B O 1
ATOM 4619 N N . VAL B 1 248 ? -1.833 20.109 13.891 1 97.31 248 VAL B N 1
ATOM 4620 C CA . VAL B 1 248 ? -1.747 19.406 15.172 1 97.31 248 VAL B CA 1
ATOM 4621 C C . VAL B 1 248 ? -3.15 19.156 15.719 1 97.31 248 VAL B C 1
ATOM 4623 O O . VAL B 1 248 ? -3.43 18.078 16.25 1 97.31 248 VAL B O 1
ATOM 4626 N N . ILE B 1 249 ? -4.051 20.094 15.602 1 98.38 249 ILE B N 1
ATOM 4627 C CA . ILE B 1 249 ? -5.293 20.125 16.359 1 98.38 249 ILE B CA 1
ATOM 4628 C C . ILE B 1 249 ? -6.137 18.906 16.031 1 98.38 249 ILE B C 1
ATOM 4630 O O . ILE B 1 249 ? -6.691 18.266 16.922 1 98.38 249 ILE B O 1
ATOM 4634 N N . HIS B 1 250 ? -6.188 18.516 14.742 1 97.81 250 HIS B N 1
ATOM 4635 C CA . HIS B 1 250 ? -7.02 17.406 14.312 1 97.81 250 HIS B CA 1
ATOM 4636 C C . HIS B 1 250 ? -6.48 16.078 14.844 1 97.81 250 HIS B C 1
ATOM 4638 O O . HIS B 1 250 ? -7.184 15.062 14.828 1 97.81 250 HIS B O 1
ATOM 4644 N N . ASP B 1 251 ? -5.285 16.062 15.305 1 97.44 251 ASP B N 1
ATOM 4645 C CA . ASP B 1 251 ? -4.656 14.836 15.797 1 97.44 251 ASP B CA 1
ATOM 4646 C C . ASP B 1 251 ? -4.824 14.695 17.312 1 97.44 251 ASP B C 1
ATOM 4648 O O . ASP B 1 251 ? -4.414 13.695 17.891 1 97.44 251 ASP B O 1
ATOM 4652 N N . LEU B 1 252 ? -5.367 15.68 17.953 1 97.81 252 LEU B N 1
ATOM 4653 C CA . LEU B 1 252 ? -5.578 15.625 19.406 1 97.81 252 LEU B CA 1
ATOM 4654 C C . LEU B 1 252 ? -6.793 14.773 19.75 1 97.81 252 LEU B C 1
ATOM 4656 O O . LEU B 1 252 ? -7.781 14.773 19 1 97.81 252 LEU B O 1
ATOM 4660 N N . SER B 1 253 ? -6.723 14.07 20.891 1 97.25 253 SER B N 1
ATOM 4661 C CA . SER B 1 253 ? -7.84 13.258 21.359 1 97.25 253 SER B CA 1
ATOM 4662 C C . SER B 1 253 ? -9.031 14.125 21.75 1 97.25 253 SER B C 1
ATOM 4664 O O . SER B 1 253 ? -10.18 13.68 21.688 1 97.25 253 SER B O 1
ATOM 4666 N N . ASN B 1 254 ? -8.758 15.336 22.203 1 97.75 254 ASN B N 1
ATOM 4667 C CA . ASN B 1 254 ? -9.758 16.344 22.562 1 97.75 254 ASN B CA 1
ATOM 4668 C C . ASN B 1 254 ? -9.398 17.719 22 1 97.75 254 ASN B C 1
ATOM 4670 O O . ASN B 1 254 ? -8.922 18.578 22.734 1 97.75 254 ASN B O 1
ATOM 4674 N N . PRO B 1 255 ? -9.758 17.938 20.719 1 98.06 255 PRO B N 1
ATOM 4675 C CA . PRO B 1 255 ? -9.344 19.172 20.047 1 98.06 255 PRO B CA 1
ATOM 4676 C C . PRO B 1 255 ? -9.906 20.422 20.719 1 98.06 255 PRO B C 1
ATOM 4678 O O . PRO B 1 255 ? -9.234 21.453 20.781 1 98.06 255 PRO B O 1
ATOM 4681 N N . LYS B 1 256 ? -11.086 20.406 21.188 1 97.12 256 LYS B N 1
ATOM 4682 C CA . LYS B 1 256 ? -11.672 21.562 21.859 1 97.12 256 LYS B CA 1
ATOM 4683 C C . LYS B 1 256 ? -10.875 21.922 23.109 1 97.12 256 LYS B C 1
ATOM 4685 O O . LYS B 1 256 ? -10.562 23.094 23.328 1 97.12 256 LYS B O 1
ATOM 4690 N N . ARG B 1 257 ? -10.586 20.938 23.891 1 97.5 257 ARG B N 1
ATOM 4691 C CA . ARG B 1 257 ? -9.766 21.172 25.078 1 97.5 257 ARG B CA 1
ATOM 4692 C C . ARG B 1 257 ? -8.383 21.703 24.688 1 97.5 257 ARG B C 1
ATOM 4694 O O . ARG B 1 257 ? -7.848 22.578 25.359 1 97.5 257 ARG B O 1
ATOM 4701 N N . GLY B 1 258 ? -7.797 21.094 23.672 1 98.44 258 GLY B N 1
ATOM 4702 C CA . GLY B 1 258 ? -6.5 21.547 23.203 1 98.44 258 GLY B CA 1
ATOM 4703 C C . GLY B 1 258 ? -6.48 23.031 22.875 1 98.44 258 GLY B C 1
ATOM 4704 O O . GLY B 1 258 ? -5.594 23.766 23.312 1 98.44 258 GLY B O 1
ATOM 4705 N N . LEU B 1 259 ? -7.473 23.453 22.078 1 98.38 259 LEU B N 1
ATOM 4706 C CA . LEU B 1 259 ? -7.562 24.844 21.703 1 98.38 259 LEU B CA 1
ATOM 4707 C C . LEU B 1 259 ? -7.766 25.734 22.922 1 98.38 259 LEU B C 1
ATOM 4709 O O . LEU B 1 259 ? -7.188 26.828 23.016 1 98.38 259 LEU B O 1
ATOM 4713 N N . ALA B 1 260 ? -8.539 25.312 23.875 1 97.56 260 ALA B N 1
ATOM 4714 C CA . ALA B 1 260 ? -8.766 26.062 25.109 1 97.56 260 ALA B CA 1
ATOM 4715 C C . ALA B 1 260 ? -7.488 26.188 25.922 1 97.56 260 ALA B C 1
ATOM 4717 O O . ALA B 1 260 ? -7.191 27.25 26.484 1 97.56 260 ALA B O 1
ATOM 4718 N N . GLU B 1 261 ? -6.789 25.078 26.078 1 98.19 261 GLU B N 1
ATOM 4719 C CA . GLU B 1 261 ? -5.52 25.078 26.797 1 98.19 261 GLU B CA 1
ATOM 4720 C C . GLU B 1 261 ? -4.504 26 26.125 1 98.19 261 GLU B C 1
ATOM 4722 O O . GLU B 1 261 ? -3.803 26.75 26.812 1 98.19 261 GLU B O 1
ATOM 4727 N N . ILE B 1 262 ? -4.414 25.969 24.828 1 98.12 262 ILE B N 1
ATOM 4728 C CA . ILE B 1 262 ? -3.467 26.781 24.078 1 98.12 262 ILE B CA 1
ATOM 4729 C C . ILE B 1 262 ? -3.779 28.25 24.281 1 98.12 262 ILE B C 1
ATOM 4731 O O . ILE B 1 262 ? -2.867 29.078 24.359 1 98.12 262 ILE B O 1
ATOM 4735 N N . LYS B 1 263 ? -5.035 28.594 24.391 1 97.88 263 LYS B N 1
ATOM 4736 C CA . LYS B 1 263 ? -5.438 29.984 24.641 1 97.88 263 LYS B CA 1
ATOM 4737 C C . LYS B 1 263 ? -4.816 30.5 25.938 1 97.88 263 LYS B C 1
ATOM 4739 O O . LYS B 1 263 ? -4.469 31.672 26.031 1 97.88 263 LYS B O 1
ATOM 4744 N N . LYS B 1 264 ? -4.629 29.656 26.906 1 97.56 264 LYS B N 1
ATOM 4745 C CA . LYS B 1 264 ? -4.094 30.047 28.219 1 97.56 264 LYS B CA 1
ATOM 4746 C C . LYS B 1 264 ? -2.643 30.5 28.094 1 97.56 264 LYS B C 1
ATOM 4748 O O . LYS B 1 264 ? -2.127 31.172 28.984 1 97.56 264 LYS B O 1
ATOM 4753 N N . LEU B 1 265 ? -1.986 30.078 27.047 1 98.19 265 LEU B N 1
ATOM 4754 C CA . LEU B 1 265 ? -0.595 30.453 26.828 1 98.19 265 LEU B CA 1
ATOM 4755 C C . LEU B 1 265 ? -0.486 31.938 26.469 1 98.19 265 LEU B C 1
ATOM 4757 O O . LEU B 1 265 ? 0.552 32.562 26.688 1 98.19 265 LEU B O 1
ATOM 4761 N N . LEU B 1 266 ? -1.517 32.469 25.875 1 97.62 266 LEU B N 1
ATOM 4762 C CA . LEU B 1 266 ? -1.488 33.781 25.219 1 97.62 266 LEU B CA 1
ATOM 4763 C C . LEU B 1 266 ? -1.688 34.906 26.234 1 97.62 266 LEU B C 1
ATOM 4765 O O . LEU B 1 266 ? -2.541 34.812 27.125 1 97.62 266 LEU B O 1
ATOM 4769 N N . LYS B 1 267 ? -0.848 35.906 26.031 1 94.62 267 LYS B N 1
ATOM 4770 C CA . LYS B 1 267 ? -1.194 37.188 26.656 1 94.62 267 LYS B CA 1
ATOM 4771 C C . LYS B 1 267 ? -2.508 37.75 26.109 1 94.62 267 LYS B C 1
ATOM 4773 O O . LYS B 1 267 ? -2.887 37.438 24.969 1 94.62 267 LYS B O 1
ATOM 4778 N N . PRO B 1 268 ? -3.182 38.5 26.938 1 89.06 268 PRO B N 1
ATOM 4779 C CA . PRO B 1 268 ? -4.426 39.094 26.438 1 89.06 268 PRO B CA 1
ATOM 4780 C C . PRO B 1 268 ? -4.223 39.906 25.156 1 89.06 268 PRO B C 1
ATOM 4782 O O . PRO B 1 268 ? -3.254 40.656 25.047 1 89.06 268 PRO B O 1
ATOM 4785 N N . GLY B 1 269 ? -5.039 39.656 24.219 1 88.12 269 GLY B N 1
ATOM 4786 C CA . GLY B 1 269 ? -5.027 40.406 22.984 1 88.12 269 GLY B CA 1
ATOM 4787 C C . GLY B 1 269 ? -4.035 39.906 21.969 1 88.12 269 GLY B C 1
ATOM 4788 O O . GLY B 1 269 ? -3.955 40.406 20.844 1 88.12 269 GLY B O 1
ATOM 4789 N N . SER B 1 270 ? -3.318 38.906 22.328 1 94.38 270 SER B N 1
ATOM 4790 C CA . SER B 1 270 ? -2.305 38.375 21.438 1 94.38 270 SER B CA 1
ATOM 4791 C C . SER B 1 270 ? -2.93 37.469 20.359 1 94.38 270 SER B C 1
ATOM 4793 O O . SER B 1 270 ? -4.121 37.156 20.422 1 94.38 270 SER B O 1
ATOM 4795 N N . TYR B 1 271 ? -2.113 37.125 19.359 1 97.31 271 TYR B N 1
ATOM 4796 C CA . TYR B 1 271 ? -2.621 36.375 18.203 1 97.31 271 TYR B CA 1
ATOM 4797 C C . TYR B 1 271 ? -2.205 34.906 18.281 1 97.31 271 TYR B C 1
ATOM 4799 O O . TYR B 1 271 ? -1.174 34.562 18.859 1 97.31 271 TYR B O 1
ATOM 4807 N N . PHE B 1 272 ? -3.045 34.125 17.75 1 98.19 272 PHE B N 1
ATOM 4808 C CA . PHE B 1 272 ? -2.861 32.688 17.578 1 98.19 272 PHE B CA 1
ATOM 4809 C C . PHE B 1 272 ? -3.02 32.312 16.109 1 98.19 272 PHE B C 1
ATOM 4811 O O . PHE B 1 272 ? -3.988 32.688 15.453 1 98.19 272 PHE B O 1
ATOM 4818 N N . ALA B 1 273 ? -2.014 31.625 15.531 1 98.75 273 ALA B N 1
ATOM 4819 C CA . ALA B 1 273 ? -2.133 31.109 14.164 1 98.75 273 ALA B CA 1
ATOM 4820 C C . ALA B 1 273 ? -2.281 29.594 14.164 1 98.75 273 ALA B C 1
ATOM 4822 O O . ALA B 1 273 ? -1.51 28.891 14.82 1 98.75 273 ALA B O 1
ATOM 4823 N N . MET B 1 274 ? -3.289 29.094 13.453 1 98.62 274 MET B N 1
ATOM 4824 C CA . MET B 1 274 ? -3.521 27.656 13.281 1 98.62 274 MET B CA 1
ATOM 4825 C C . MET B 1 274 ? -3.416 27.266 11.812 1 98.62 274 MET B C 1
ATOM 4827 O O . MET B 1 274 ? -4.18 27.75 10.977 1 98.62 274 MET B O 1
ATOM 4831 N N . ILE B 1 275 ? -2.428 26.484 11.492 1 98 275 ILE B N 1
ATOM 4832 C CA . ILE B 1 275 ? -2.256 25.953 10.141 1 98 275 ILE B CA 1
ATOM 4833 C C . ILE B 1 275 ? -2.809 24.531 10.062 1 98 275 ILE B C 1
ATOM 4835 O O . ILE B 1 275 ? -2.465 23.688 10.883 1 98 275 ILE B O 1
ATOM 4839 N N . GLU B 1 276 ? -3.688 24.281 9.141 1 97.5 276 GLU B N 1
ATOM 4840 C CA . GLU B 1 276 ? -4.32 22.969 8.93 1 97.5 276 GLU B CA 1
ATOM 4841 C C . GLU B 1 276 ? -4.477 22.672 7.445 1 97.5 276 GLU B C 1
ATOM 4843 O O . GLU B 1 276 ? -4.168 23.516 6.598 1 97.5 276 GLU B O 1
ATOM 4848 N N . ILE B 1 277 ? -4.852 21.438 7.145 1 95.94 277 ILE B N 1
ATOM 4849 C CA . ILE B 1 277 ? -5.25 21.094 5.785 1 95.94 277 ILE B CA 1
ATOM 4850 C C . ILE B 1 277 ? -6.586 21.75 5.457 1 95.94 277 ILE B C 1
ATOM 4852 O O . ILE B 1 277 ? -7.559 21.594 6.199 1 95.94 277 ILE B O 1
ATOM 4856 N N . GLY B 1 278 ? -6.621 22.516 4.422 1 95.19 278 GLY B N 1
ATOM 4857 C CA . GLY B 1 278 ? -7.781 23.312 4.043 1 95.19 278 GLY B CA 1
ATOM 4858 C C . GLY B 1 278 ? -8.781 22.547 3.203 1 95.19 278 GLY B C 1
ATOM 4859 O O . GLY B 1 278 ? -9.047 22.906 2.059 1 95.19 278 GLY B O 1
ATOM 4860 N N . VAL B 1 279 ? -9.391 21.531 3.697 1 95.44 279 VAL B N 1
ATOM 4861 C CA . VAL B 1 279 ? -10.398 20.719 3.023 1 95.44 279 VAL B CA 1
ATOM 4862 C C . VAL B 1 279 ? -11.789 21.188 3.424 1 95.44 279 VAL B C 1
ATOM 4864 O O . VAL B 1 279 ? -11.977 21.766 4.492 1 95.44 279 VAL B O 1
ATOM 4867 N N . ASP B 1 280 ? -12.766 21.016 2.475 1 94.62 280 ASP B N 1
ATOM 4868 C CA . ASP B 1 280 ? -14.156 21.344 2.795 1 94.62 280 ASP B CA 1
ATOM 4869 C C . ASP B 1 280 ? -14.719 20.391 3.836 1 94.62 280 ASP B C 1
ATOM 4871 O O . ASP B 1 280 ? -14.281 19.234 3.93 1 94.62 280 ASP B O 1
ATOM 4875 N N . SER B 1 281 ? -15.656 20.844 4.699 1 93.38 281 SER B N 1
ATOM 4876 C CA . SER B 1 281 ? -16.266 20 5.719 1 93.38 281 SER B CA 1
ATOM 4877 C C . SER B 1 281 ? -17.281 19.047 5.105 1 93.38 281 SER B C 1
ATOM 4879 O O . SER B 1 281 ? -17.703 18.094 5.758 1 93.38 281 SER B O 1
ATOM 4881 N N . ASP B 1 282 ? -17.656 19.297 3.85 1 93.31 282 ASP B N 1
ATOM 4882 C CA . ASP B 1 282 ? -18.609 18.469 3.105 1 93.31 282 ASP B CA 1
ATOM 4883 C C . ASP B 1 282 ? -17.891 17.547 2.139 1 93.31 282 ASP B C 1
ATOM 4885 O O . ASP B 1 282 ? -17.312 17.984 1.145 1 93.31 282 ASP B O 1
ATOM 4889 N N . VAL B 1 283 ? -17.938 16.203 2.375 1 95 283 VAL B N 1
ATOM 4890 C CA . VAL B 1 283 ? -17.219 15.234 1.558 1 95 283 VAL B CA 1
ATOM 4891 C C . VAL B 1 283 ? -17.703 15.312 0.112 1 95 283 VAL B C 1
ATOM 4893 O O . VAL B 1 283 ? -16.938 15.047 -0.82 1 95 283 VAL B O 1
ATOM 4896 N N . LEU B 1 284 ? -18.984 15.758 -0.168 1 95.12 284 LEU B N 1
ATOM 4897 C CA . LEU B 1 284 ? -19.531 15.844 -1.522 1 95.12 284 LEU B CA 1
ATOM 4898 C C . LEU B 1 284 ? -18.844 16.969 -2.303 1 95.12 284 LEU B C 1
ATOM 4900 O O . LEU B 1 284 ? -18.719 16.891 -3.527 1 95.12 284 LEU B O 1
ATOM 4904 N N . VAL B 1 285 ? -18.453 17.984 -1.577 1 94 285 VAL B N 1
ATOM 4905 C CA . VAL B 1 285 ? -17.656 19.031 -2.197 1 94 285 VAL B CA 1
ATOM 4906 C C . VAL B 1 285 ? -16.25 18.547 -2.461 1 94 285 VAL B C 1
ATOM 4908 O O . VAL B 1 285 ? -15.664 18.812 -3.516 1 94 285 VAL B O 1
ATOM 4911 N N . ASN B 1 286 ? -15.672 17.797 -1.489 1 96.06 286 ASN B N 1
ATOM 4912 C CA . ASN B 1 286 ? -14.32 17.25 -1.62 1 96.06 286 ASN B CA 1
ATOM 4913 C C . ASN B 1 286 ? -14.219 16.266 -2.779 1 96.06 286 ASN B C 1
ATOM 4915 O O . ASN B 1 286 ? -13.156 16.109 -3.377 1 96.06 286 ASN B O 1
ATOM 4919 N N . ARG B 1 287 ? -15.312 15.555 -3.088 1 95.06 287 ARG B N 1
ATOM 4920 C CA . ARG B 1 287 ? -15.367 14.492 -4.086 1 95.06 287 ARG B CA 1
ATOM 4921 C C . ARG B 1 287 ? -14.836 14.977 -5.43 1 95.06 287 ARG B C 1
ATOM 4923 O O . ARG B 1 287 ? -14.203 14.211 -6.164 1 95.06 287 ARG B O 1
ATOM 4930 N N . ASP B 1 288 ? -15 16.219 -5.723 1 90.31 288 ASP B N 1
ATOM 4931 C CA . ASP B 1 288 ? -14.688 16.734 -7.051 1 90.31 288 ASP B CA 1
ATOM 4932 C C . ASP B 1 288 ? -13.406 17.562 -7.027 1 90.31 288 ASP B C 1
ATOM 4934 O O . ASP B 1 288 ? -13.109 18.297 -7.977 1 90.31 288 ASP B O 1
ATOM 4938 N N . VAL B 1 289 ? -12.68 17.516 -5.945 1 93.69 289 VAL B N 1
ATOM 4939 C CA . VAL B 1 289 ? -11.398 18.203 -5.82 1 93.69 289 VAL B CA 1
ATOM 4940 C C . VAL B 1 289 ? -10.258 17.188 -5.887 1 93.69 289 VAL B C 1
ATOM 4942 O O . VAL B 1 289 ? -10.195 16.266 -5.074 1 93.69 289 VAL B O 1
ATOM 4945 N N . PRO B 1 290 ? -9.328 17.375 -6.863 1 92.38 290 PRO B N 1
ATOM 4946 C CA . PRO B 1 290 ? -8.227 16.422 -7.027 1 92.38 290 PRO B CA 1
ATOM 4947 C C . PRO B 1 290 ? -7.398 16.266 -5.758 1 92.38 290 PRO B C 1
ATOM 4949 O O . PRO B 1 290 ? -7.117 17.234 -5.066 1 92.38 290 PRO B O 1
ATOM 4952 N N . GLY B 1 291 ? -7.07 15.008 -5.398 1 94 291 GLY B N 1
ATOM 4953 C CA . GLY B 1 291 ? -6.148 14.719 -4.312 1 94 291 GLY B CA 1
ATOM 4954 C C . GLY B 1 291 ? -6.844 14.5 -2.982 1 94 291 GLY B C 1
ATOM 4955 O O . GLY B 1 291 ? -6.23 14.016 -2.029 1 94 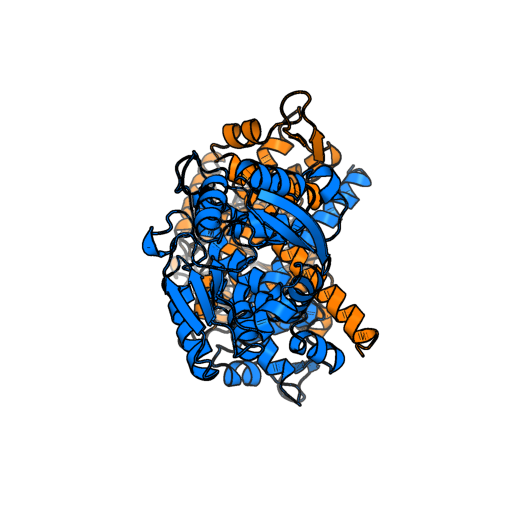291 GLY B O 1
ATOM 4956 N N . ARG B 1 292 ? -8.164 14.797 -2.916 1 97 292 ARG B N 1
ATOM 4957 C CA . ARG B 1 292 ? -8.875 14.633 -1.651 1 97 292 ARG B CA 1
ATOM 4958 C C . ARG B 1 292 ? -8.992 13.164 -1.271 1 97 292 ARG B C 1
ATOM 4960 O O . ARG B 1 292 ? -8.969 12.82 -0.088 1 97 292 ARG B O 1
ATOM 4967 N N . ASP B 1 293 ? -9.078 12.281 -2.262 1 97.38 293 ASP B N 1
ATOM 4968 C CA . ASP B 1 293 ? -9.133 10.844 -2.002 1 97.38 293 ASP B CA 1
ATOM 4969 C C . ASP B 1 293 ? -7.883 10.367 -1.266 1 97.38 293 ASP B C 1
ATOM 4971 O O . ASP B 1 293 ? -7.977 9.688 -0.241 1 97.38 293 ASP B O 1
ATOM 4975 N N . SER B 1 294 ? -6.73 10.797 -1.688 1 96.69 294 SER B N 1
ATOM 4976 C CA . SER B 1 294 ? -5.488 10.391 -1.043 1 96.69 294 SER B CA 1
ATOM 4977 C C . SER B 1 294 ? -5.352 11.008 0.343 1 96.69 294 SER B C 1
ATOM 4979 O O . SER B 1 294 ? -4.781 10.406 1.249 1 96.69 294 SER B O 1
ATOM 4981 N N . LEU B 1 295 ? -5.895 12.195 0.56 1 96.69 295 LEU B N 1
ATOM 4982 C CA . LEU B 1 295 ? -5.844 12.82 1.876 1 96.69 295 LEU B CA 1
ATOM 4983 C C . LEU B 1 295 ? -6.703 12.055 2.877 1 96.69 295 LEU B C 1
ATOM 4985 O O . LEU B 1 295 ? -6.293 11.844 4.02 1 96.69 295 LEU B O 1
ATOM 4989 N N . TYR B 1 296 ? -7.895 11.641 2.424 1 98.06 296 TYR B N 1
ATOM 4990 C CA . TYR B 1 296 ? -8.734 10.828 3.295 1 98.06 296 TYR B CA 1
ATOM 4991 C C . TYR B 1 296 ? -8.062 9.492 3.602 1 98.06 296 TYR B C 1
ATOM 4993 O O . TYR B 1 296 ? -8.227 8.945 4.695 1 98.06 296 TYR B O 1
ATOM 5001 N N . SER B 1 297 ? -7.387 8.984 2.615 1 98.25 297 SER B N 1
ATOM 5002 C CA . SER B 1 297 ? -6.645 7.75 2.865 1 98.25 297 SER B CA 1
ATOM 5003 C C . SER B 1 297 ? -5.57 7.957 3.928 1 98.25 297 SER B C 1
ATOM 5005 O O . SER B 1 297 ? -5.504 7.207 4.902 1 98.25 297 SER B O 1
ATOM 5007 N N . LEU B 1 298 ? -4.734 8.938 3.787 1 97 298 LEU B N 1
ATOM 5008 C CA . LEU B 1 298 ? -3.699 9.234 4.773 1 97 298 LEU B CA 1
ATOM 5009 C C . LEU B 1 298 ? -4.312 9.461 6.148 1 97 298 LEU B C 1
ATOM 5011 O O . LEU B 1 298 ? -3.783 8.984 7.156 1 97 298 LEU B O 1
ATOM 5015 N N . SER B 1 299 ? -5.391 10.203 6.148 1 97.5 299 SER B N 1
ATOM 5016 C CA . SER B 1 299 ? -6.105 10.492 7.387 1 97.5 299 SER B CA 1
ATOM 5017 C C . SER B 1 299 ? -6.531 9.203 8.086 1 97.5 299 SER B C 1
ATOM 5019 O O . SER B 1 299 ? -6.434 9.094 9.312 1 97.5 299 SER B O 1
ATOM 5021 N N . THR B 1 300 ? -7.012 8.258 7.344 1 97.69 300 THR B N 1
ATOM 5022 C CA . THR B 1 300 ? -7.469 6.977 7.875 1 97.69 300 THR B CA 1
ATOM 5023 C C . THR B 1 300 ? -6.32 6.23 8.547 1 97.69 300 THR B C 1
ATOM 5025 O O . THR B 1 300 ? -6.516 5.562 9.562 1 97.69 300 THR B O 1
ATOM 5028 N N . PHE B 1 301 ? -5.152 6.352 8.039 1 97 301 PHE B N 1
ATOM 5029 C CA . PHE B 1 301 ? -4.043 5.523 8.492 1 97 301 PHE B CA 1
ATOM 5030 C C . PHE B 1 301 ? -3.199 6.266 9.523 1 97 301 PHE B C 1
ATOM 5032 O O . PHE B 1 301 ? -2.445 5.648 10.273 1 97 301 PHE B O 1
ATOM 5039 N N . LEU B 1 302 ? -3.338 7.582 9.555 1 96.88 302 LEU B N 1
ATOM 5040 C CA . LEU B 1 302 ? -2.426 8.344 10.406 1 96.88 302 LEU B CA 1
ATOM 5041 C C . LEU B 1 302 ? -3.199 9.203 11.398 1 96.88 302 LEU B C 1
ATOM 5043 O O . LEU B 1 302 ? -3.133 8.969 12.609 1 96.88 302 LEU B O 1
ATOM 5047 N N . CYS B 1 303 ? -3.994 10.078 10.953 1 97.44 303 CYS B N 1
ATOM 5048 C CA . CYS B 1 303 ? -4.539 11.141 11.789 1 97.44 303 CYS B CA 1
ATOM 5049 C C . CYS B 1 303 ? -5.656 10.609 12.68 1 97.44 303 CYS B C 1
ATOM 5051 O O . CYS B 1 303 ? -5.684 10.891 13.883 1 97.44 303 CYS B O 1
ATOM 5053 N N . VAL B 1 304 ? -6.605 9.828 12.094 1 97.88 304 VAL B N 1
ATOM 5054 C CA . VAL B 1 304 ? -7.707 9.297 12.891 1 97.88 304 VAL B CA 1
ATOM 5055 C C . VAL B 1 304 ? -7.164 8.383 13.984 1 97.88 304 VAL B C 1
ATOM 5057 O O . VAL B 1 304 ? -7.484 8.555 15.164 1 97.88 304 VAL B O 1
ATOM 5060 N N . PRO B 1 305 ? -6.254 7.473 13.672 1 97.31 305 PRO B N 1
ATOM 5061 C CA . PRO B 1 305 ? -5.75 6.586 14.719 1 97.31 305 PRO B CA 1
ATOM 5062 C C . PRO B 1 305 ? -4.949 7.328 15.789 1 97.31 305 PRO B C 1
ATOM 5064 O O . PRO B 1 305 ? -4.859 6.871 16.922 1 97.31 305 PRO B O 1
ATOM 5067 N N . GLN B 1 306 ? -4.316 8.406 15.438 1 96.44 306 GLN B N 1
ATOM 5068 C CA . GLN B 1 306 ? -3.604 9.227 16.406 1 96.44 306 GLN B CA 1
ATOM 5069 C C . GLN B 1 306 ? -4.566 9.859 17.406 1 96.44 306 GLN B C 1
ATOM 5071 O O . GLN B 1 306 ? -4.266 9.961 18.594 1 96.44 306 GLN B O 1
ATOM 5076 N N . ALA B 1 307 ? -5.703 10.242 16.938 1 97.12 307 ALA B N 1
ATOM 5077 C CA . ALA B 1 307 ? -6.621 11.086 17.703 1 97.12 307 ALA B CA 1
ATOM 5078 C C . ALA B 1 307 ? -7.652 10.234 18.438 1 97.12 307 ALA B C 1
ATOM 5080 O O . ALA B 1 307 ? -8.188 10.656 19.469 1 97.12 307 ALA B O 1
ATOM 5081 N N . TYR B 1 308 ? -8 9.023 17.891 1 97 308 TYR B N 1
ATOM 5082 C CA . TYR B 1 308 ? -9.133 8.234 18.359 1 97 308 TYR B CA 1
ATOM 5083 C C . TYR B 1 308 ? -8.727 7.336 19.516 1 97 308 TYR B C 1
ATOM 5085 O O . TYR B 1 308 ? -8.805 6.109 19.422 1 97 308 TYR B O 1
ATOM 5093 N N . VAL B 1 309 ? -8.508 7.914 20.75 1 96.06 309 VAL B N 1
ATOM 5094 C CA . VAL B 1 309 ? -7.918 7.191 21.875 1 96.06 309 VAL B CA 1
ATOM 5095 C C . VAL B 1 309 ? -9.023 6.531 22.703 1 96.06 309 VAL B C 1
ATOM 5097 O O . VAL B 1 309 ? -8.75 5.625 23.484 1 96.06 309 VAL B O 1
ATOM 5100 N N . SER B 1 310 ? -10.219 6.949 22.547 1 94.5 310 SER B N 1
ATOM 5101 C CA . SER B 1 310 ? -11.398 6.41 23.234 1 94.5 310 SER B CA 1
ATOM 5102 C C . SER B 1 310 ? -12.664 6.676 22.422 1 94.5 310 SER B C 1
ATOM 5104 O O . SER B 1 310 ? -12.641 7.426 21.453 1 94.5 310 SER B O 1
ATOM 5106 N N . GLU B 1 311 ? -13.648 6.117 22.875 1 93 311 GLU B N 1
ATOM 5107 C CA . GLU B 1 311 ? -14.938 6.273 22.203 1 93 311 GLU B CA 1
ATOM 5108 C C . GLU B 1 311 ? -15.398 7.727 22.219 1 93 311 GLU B C 1
ATOM 5110 O O . GLU B 1 311 ? -16.109 8.172 21.312 1 93 311 GLU B O 1
ATOM 5115 N N . GLU B 1 312 ? -14.961 8.477 23.156 1 94.38 312 GLU B N 1
ATOM 5116 C CA . GLU B 1 312 ? -15.391 9.859 23.344 1 94.38 312 GLU B CA 1
ATOM 5117 C C . GLU B 1 312 ? -14.594 10.805 22.438 1 94.38 312 GLU B C 1
ATOM 5119 O O . GLU B 1 312 ? -14.992 11.945 22.219 1 94.38 312 GLU B O 1
ATOM 5124 N N . SER B 1 313 ? -13.461 10.336 21.938 1 96.75 313 SER B N 1
ATOM 5125 C CA . SER B 1 313 ? -12.664 11.156 21.031 1 96.75 313 SER B CA 1
ATOM 5126 C C . SER B 1 313 ? -13.359 11.336 19.688 1 96.75 313 SER B C 1
ATOM 5128 O O . SER B 1 313 ? -13.836 10.367 19.094 1 96.75 313 SER B O 1
ATOM 5130 N N . PRO B 1 314 ? -13.359 12.539 19.219 1 96.12 314 PRO B N 1
ATOM 5131 C CA . PRO B 1 314 ? -14.055 12.727 17.953 1 96.12 314 PRO B CA 1
ATOM 5132 C C . PRO B 1 314 ? -13.297 12.125 16.766 1 96.12 314 PRO B C 1
ATOM 5134 O O . PRO B 1 314 ? -13.891 11.844 15.727 1 96.12 314 PRO B O 1
ATOM 5137 N N . GLY B 1 315 ? -11.969 11.938 16.938 1 96.69 315 GLY B N 1
ATOM 5138 C CA . GLY B 1 315 ? -11.211 11.406 15.812 1 96.69 315 GLY B CA 1
ATOM 5139 C C . GLY B 1 315 ? -11.398 12.211 14.539 1 96.69 315 GLY B C 1
ATOM 5140 O O . GLY B 1 315 ? -11.688 11.648 13.484 1 96.69 315 GLY B O 1
ATOM 5141 N N . LEU B 1 316 ? -11.109 13.414 14.547 1 96.38 316 LEU B N 1
ATOM 5142 C CA . LEU B 1 316 ? -11.5 14.359 13.5 1 96.38 316 LEU B CA 1
ATOM 5143 C C . LEU B 1 316 ? -10.898 13.961 12.156 1 96.38 316 LEU B C 1
ATOM 5145 O O . LEU B 1 316 ? -11.539 14.125 11.117 1 96.38 316 LEU B O 1
ATOM 5149 N N . GLY B 1 317 ? -9.594 13.516 12.195 1 96.44 317 GLY B N 1
ATOM 5150 C CA . GLY B 1 317 ? -8.875 13.305 10.945 1 96.44 317 GLY B CA 1
ATOM 5151 C C . GLY B 1 317 ? -8.398 14.602 10.312 1 96.44 317 GLY B C 1
ATOM 5152 O O . GLY B 1 317 ? -8.805 15.688 10.719 1 96.44 317 GLY B O 1
ATOM 5153 N N . CYS B 1 318 ? -7.59 14.477 9.266 1 95.94 318 CYS B N 1
ATOM 5154 C CA . CYS B 1 318 ? -6.988 15.68 8.695 1 95.94 318 CYS B CA 1
ATOM 5155 C C . CYS B 1 318 ? -7.969 16.391 7.77 1 95.94 318 CYS B C 1
ATOM 5157 O O . CYS B 1 318 ? -7.758 17.547 7.406 1 95.94 318 CYS B O 1
ATOM 5159 N N . CYS B 1 319 ? -9.102 15.734 7.445 1 96.56 319 CYS B N 1
ATOM 5160 C CA . CYS B 1 319 ? -10.094 16.312 6.551 1 96.56 319 CYS B CA 1
ATOM 5161 C C . CYS B 1 319 ? -11.312 16.797 7.324 1 96.56 319 CYS B C 1
ATOM 5163 O O . CYS B 1 319 ? -12.438 16.75 6.816 1 96.56 319 CYS B O 1
ATOM 5165 N N . TRP B 1 320 ? -11.133 17.203 8.531 1 95.25 320 TRP B N 1
ATOM 5166 C CA . TRP B 1 320 ? -12.227 17.625 9.406 1 95.25 320 TRP B CA 1
ATOM 5167 C C . TRP B 1 320 ? -12.883 18.906 8.883 1 95.25 320 TRP B C 1
ATOM 5169 O O . TRP B 1 320 ? -14 19.234 9.281 1 95.25 320 TRP B O 1
ATOM 5179 N N . GLY B 1 321 ? -12.266 19.656 8 1 95.94 321 GLY B N 1
ATOM 5180 C CA . GLY B 1 321 ? -12.914 20.688 7.207 1 95.94 321 GLY B CA 1
ATOM 5181 C C . GLY B 1 321 ? -12.805 22.062 7.824 1 95.94 321 GLY B C 1
ATOM 5182 O O . GLY B 1 321 ? -12.773 22.203 9.047 1 95.94 321 GLY B O 1
ATOM 5183 N N . VAL B 1 322 ? -12.891 23.078 6.973 1 96.62 322 VAL B N 1
ATOM 5184 C CA . VAL B 1 322 ? -12.648 24.469 7.34 1 96.62 322 VAL B CA 1
ATOM 5185 C C . VAL B 1 322 ? -13.789 24.984 8.219 1 96.62 322 VAL B C 1
ATOM 5187 O O . VAL B 1 322 ? -13.562 25.734 9.164 1 96.62 322 VAL B O 1
ATOM 5190 N N . ASP B 1 323 ? -15.031 24.578 7.949 1 95.69 323 ASP B N 1
ATOM 5191 C CA . ASP B 1 323 ? -16.172 25.016 8.75 1 95.69 323 ASP B CA 1
ATOM 5192 C C . ASP B 1 323 ? -16.078 24.469 10.172 1 95.69 323 ASP B C 1
ATOM 5194 O O . ASP B 1 323 ? -16.344 25.188 11.141 1 95.69 323 ASP B O 1
ATOM 5198 N N . THR B 1 324 ? -15.742 23.203 10.258 1 95.81 324 THR B N 1
ATOM 5199 C CA . THR B 1 324 ? -15.57 22.594 11.57 1 95.81 324 THR B CA 1
ATOM 5200 C C . THR B 1 324 ? -14.438 23.281 12.336 1 95.81 324 THR B C 1
ATOM 5202 O O . THR B 1 324 ? -14.562 23.547 13.539 1 95.81 324 THR B O 1
ATOM 5205 N N . ALA B 1 325 ? -13.359 23.594 11.664 1 97.31 325 ALA B N 1
ATOM 5206 C CA . ALA B 1 325 ? -12.227 24.281 12.289 1 97.31 325 ALA B CA 1
ATOM 5207 C C . ALA B 1 325 ? -12.656 25.641 12.844 1 97.31 325 ALA B C 1
ATOM 5209 O O . ALA B 1 325 ? -12.336 25.969 13.992 1 97.31 325 ALA B O 1
ATOM 5210 N N . ARG B 1 326 ? -13.359 26.375 12.039 1 97.19 326 ARG B N 1
ATOM 5211 C CA . ARG B 1 326 ? -13.836 27.688 12.469 1 97.19 326 ARG B CA 1
ATOM 5212 C C . ARG B 1 326 ? -14.727 27.562 13.703 1 97.19 326 ARG B C 1
ATOM 5214 O O . ARG B 1 326 ? -14.625 28.375 14.633 1 97.19 326 ARG B O 1
ATOM 5221 N N . ARG B 1 327 ? -15.586 26.609 13.656 1 97.06 327 ARG B N 1
ATOM 5222 C CA . ARG B 1 327 ? -16.469 26.391 14.789 1 97.06 327 ARG B CA 1
ATOM 5223 C C . ARG B 1 327 ? -15.688 26.062 16.047 1 97.06 327 ARG B C 1
ATOM 5225 O O . ARG B 1 327 ? -15.961 26.594 17.125 1 97.06 327 ARG B O 1
ATOM 5232 N N . TYR B 1 328 ? -14.734 25.141 15.93 1 97.56 328 TYR B N 1
ATOM 5233 C CA . TYR B 1 328 ? -13.922 24.75 17.078 1 97.56 328 TYR B CA 1
ATOM 5234 C C . TYR B 1 328 ? -13.133 25.938 17.609 1 97.56 328 TYR B C 1
ATOM 5236 O O . TYR B 1 328 ? -13.016 26.125 18.828 1 97.56 328 TYR B O 1
ATOM 5244 N N . ILE B 1 329 ? -12.562 26.766 16.75 1 97.75 329 ILE B N 1
ATOM 5245 C CA . ILE B 1 329 ? -11.82 27.969 17.125 1 97.75 329 ILE B CA 1
ATOM 5246 C C . ILE B 1 329 ? -12.719 28.906 17.922 1 97.75 329 ILE B C 1
ATOM 5248 O O . ILE B 1 329 ? -12.336 29.391 18.984 1 97.75 329 ILE B O 1
ATOM 5252 N N . HIS B 1 330 ? -13.922 29.125 17.469 1 96.88 330 HIS B N 1
ATOM 5253 C CA . HIS B 1 330 ? -14.867 30.016 18.125 1 96.88 330 HIS B CA 1
ATOM 5254 C C . HIS B 1 330 ? -15.281 29.469 19.5 1 96.88 330 HIS B C 1
ATOM 5256 O O . HIS B 1 330 ? -15.32 30.219 20.469 1 96.88 330 HIS B O 1
ATOM 5262 N N . GLU B 1 331 ? -15.547 28.234 19.516 1 96.81 331 GLU B N 1
ATOM 5263 C CA . GLU B 1 331 ? -15.992 27.609 20.75 1 96.81 331 GLU B CA 1
ATOM 5264 C C . GLU B 1 331 ? -14.891 27.625 21.812 1 96.81 331 GLU B C 1
ATOM 5266 O O . GLU B 1 331 ? -15.172 27.594 23.016 1 96.81 331 GLU B O 1
ATOM 5271 N N . ALA B 1 332 ? -13.688 27.703 21.391 1 96.25 332 ALA B N 1
ATOM 5272 C CA . ALA B 1 332 ? -12.547 27.719 22.297 1 96.25 332 ALA B CA 1
ATOM 5273 C C . ALA B 1 332 ? -12.266 29.125 22.797 1 96.25 332 ALA B C 1
ATOM 5275 O O . ALA B 1 332 ? -11.383 29.328 23.625 1 96.25 332 ALA B O 1
ATOM 5276 N N . GLY B 1 333 ? -12.938 30.109 22.281 1 93.81 333 GLY B N 1
ATOM 5277 C CA . GLY B 1 333 ? -12.812 31.469 22.781 1 93.81 333 GLY B CA 1
ATOM 5278 C C . GLY B 1 333 ? -11.914 32.344 21.938 1 93.81 333 GLY B C 1
ATOM 5279 O O . GLY B 1 333 ? -11.328 33.312 22.422 1 93.81 333 GLY B O 1
ATOM 5280 N N . TYR B 1 334 ? -11.727 32 20.656 1 96.56 334 TYR B N 1
ATOM 5281 C CA . TYR B 1 334 ? -10.984 32.844 19.719 1 96.56 334 TYR B CA 1
ATOM 5282 C C . TYR B 1 334 ? -11.922 33.5 18.719 1 96.56 334 TYR B C 1
ATOM 5284 O O . TYR B 1 334 ? -13.047 33.031 18.516 1 96.56 334 TYR B O 1
ATOM 5292 N N . LYS B 1 335 ? -11.484 34.562 18.203 1 95.5 335 LYS B N 1
ATOM 5293 C CA . LYS B 1 335 ? -12.078 35.156 17 1 95.5 335 LYS B CA 1
ATOM 5294 C C . LYS B 1 335 ? -11.164 35 15.797 1 95.5 335 LYS B C 1
ATOM 5296 O O . LYS B 1 335 ? -9.969 35.312 15.859 1 95.5 335 LYS B O 1
ATOM 5301 N N . VAL B 1 336 ? -11.711 34.469 14.711 1 97.31 336 VAL B N 1
ATOM 5302 C CA . VAL B 1 336 ? -10.938 34.406 13.477 1 97.31 336 VAL B CA 1
ATOM 5303 C C . VAL B 1 336 ? -10.883 35.781 12.805 1 97.31 336 VAL B C 1
ATOM 5305 O O . VAL B 1 336 ? -11.906 36.281 12.367 1 97.31 336 VAL B O 1
ATOM 5308 N N . VAL B 1 337 ? -9.703 36.281 12.719 1 96.88 337 VAL B N 1
ATOM 5309 C CA . VAL B 1 337 ? -9.5 37.594 12.141 1 96.88 337 VAL B CA 1
ATOM 5310 C C . VAL B 1 337 ? -9.359 37.5 10.625 1 96.88 337 VAL B C 1
ATOM 5312 O O . VAL B 1 337 ? -9.805 38.375 9.891 1 96.88 337 VAL B O 1
ATOM 5315 N N . SER B 1 338 ? -8.688 36.469 10.172 1 97.75 338 SER B N 1
ATOM 5316 C CA . SER B 1 338 ? -8.531 36.188 8.75 1 97.75 338 SER B CA 1
ATOM 5317 C C . SER B 1 338 ? -8.156 34.75 8.516 1 97.75 338 SER B C 1
ATOM 5319 O O . SER B 1 338 ? -7.77 34.031 9.445 1 97.75 338 SER B O 1
ATOM 5321 N N . GLN B 1 339 ? -8.383 34.219 7.383 1 97.75 339 GLN B N 1
ATOM 5322 C CA . GLN B 1 339 ? -7.961 32.875 6.953 1 97.75 339 GLN B CA 1
ATOM 5323 C C . GLN B 1 339 ? -7.418 32.906 5.527 1 97.75 339 GLN B C 1
ATOM 5325 O O . GLN B 1 339 ? -7.926 33.656 4.676 1 97.75 339 GLN B O 1
ATOM 5330 N N . HIS B 1 340 ? -6.387 32.156 5.23 1 97.81 340 HIS B N 1
ATOM 5331 C CA . HIS B 1 340 ? -5.676 32.25 3.961 1 97.81 340 HIS B CA 1
ATOM 5332 C C . HIS B 1 340 ? -5.254 30.859 3.482 1 97.81 340 HIS B C 1
ATOM 5334 O O . HIS B 1 340 ? -4.352 30.25 4.055 1 97.81 340 HIS B O 1
ATOM 5340 N N . PRO B 1 341 ? -5.934 30.328 2.387 1 95.94 341 PRO B N 1
ATOM 5341 C CA . PRO B 1 341 ? -5.441 29.094 1.779 1 95.94 341 PRO B CA 1
ATOM 5342 C C . PRO B 1 341 ? -4.07 29.266 1.123 1 95.94 341 PRO B C 1
ATOM 5344 O O . PRO B 1 341 ? -3.76 30.344 0.605 1 95.94 341 PRO B O 1
ATOM 5347 N N . PHE B 1 342 ? -3.254 28.234 1.203 1 93.88 342 PHE B N 1
ATOM 5348 C CA . PHE B 1 342 ? -1.953 28.266 0.545 1 93.88 342 PHE B CA 1
ATOM 5349 C C . PHE B 1 342 ? -1.523 26.875 0.12 1 93.88 342 PHE B C 1
ATOM 5351 O O . PHE B 1 342 ? -2.025 25.875 0.647 1 93.88 342 PHE B O 1
ATOM 5358 N N . LEU B 1 343 ? -0.606 26.719 -0.861 1 88.38 343 LEU B N 1
ATOM 5359 C CA . LEU B 1 343 ? -0.055 25.484 -1.42 1 88.38 343 LEU B CA 1
ATOM 5360 C C . LEU B 1 343 ? -1.163 24.484 -1.719 1 88.38 343 LEU B C 1
ATOM 5362 O O . LEU B 1 343 ? -1.027 23.297 -1.414 1 88.38 343 LEU B O 1
ATOM 5366 N N . GLU B 1 344 ? -2.25 24.781 -2.25 1 84.38 344 GLU B N 1
ATOM 5367 C CA . GLU B 1 344 ? -3.359 24 -2.793 1 84.38 344 GLU B CA 1
ATOM 5368 C C . GLU B 1 344 ? -4.133 23.297 -1.682 1 84.38 344 GLU B C 1
ATOM 5370 O O . GLU B 1 344 ? -5.355 23.156 -1.761 1 84.38 344 GLU B O 1
ATOM 5375 N N . ASN B 1 345 ? -3.412 22.875 -0.559 1 90 345 ASN B N 1
ATOM 5376 C CA . ASN B 1 345 ? -4.102 21.969 0.358 1 90 345 ASN B CA 1
ATOM 5377 C C . ASN B 1 345 ? -4.141 22.531 1.775 1 90 345 ASN B C 1
ATOM 5379 O O . ASN B 1 345 ? -4.723 21.922 2.676 1 90 345 ASN B O 1
ATOM 5383 N N . PHE B 1 346 ? -3.523 23.703 1.981 1 94.88 346 PHE B N 1
ATOM 5384 C CA . PHE B 1 346 ? -3.359 24.141 3.363 1 94.88 346 PHE B CA 1
ATOM 5385 C C . PHE B 1 346 ? -4.062 25.484 3.596 1 94.88 346 PHE B C 1
ATOM 5387 O O . PHE B 1 346 ? -4.426 26.172 2.643 1 94.88 346 PHE B O 1
ATOM 5394 N N . ILE B 1 347 ? -4.316 25.766 4.82 1 97.44 347 ILE B N 1
ATOM 5395 C CA . ILE B 1 347 ? -4.965 27.016 5.211 1 97.44 347 ILE B CA 1
ATOM 5396 C C . ILE B 1 347 ? -4.41 27.484 6.555 1 97.44 347 ILE B C 1
ATOM 5398 O O . ILE B 1 347 ? -4.078 26.672 7.418 1 97.44 347 ILE B O 1
ATOM 5402 N N . VAL B 1 348 ? -4.219 28.719 6.688 1 98.25 348 VAL B N 1
ATOM 5403 C CA . VAL B 1 348 ? -3.873 29.312 7.973 1 98.25 348 VAL B CA 1
ATOM 5404 C C . VAL B 1 348 ? -5.051 30.125 8.5 1 98.25 348 VAL B C 1
ATOM 5406 O O . VAL B 1 348 ? -5.664 30.891 7.754 1 98.25 348 VAL B O 1
ATOM 5409 N N . PHE B 1 349 ? -5.477 29.875 9.695 1 98.62 349 PHE B N 1
ATOM 5410 C CA . PHE B 1 349 ? -6.406 30.719 10.438 1 98.62 349 PHE B CA 1
ATOM 5411 C C . PHE B 1 349 ? -5.652 31.656 11.367 1 98.62 349 PHE B C 1
ATOM 5413 O O . PHE B 1 349 ? -4.895 31.219 12.234 1 98.62 349 PHE B O 1
ATOM 5420 N N . VAL B 1 350 ? -5.793 32.938 11.156 1 98.62 350 VAL B N 1
ATOM 5421 C CA . VAL B 1 350 ? -5.273 33.938 12.086 1 98.62 350 VAL B CA 1
ATOM 5422 C C . VAL B 1 350 ? -6.352 34.312 13.094 1 98.62 350 VAL B C 1
ATOM 5424 O O . VAL B 1 350 ? -7.422 34.781 12.719 1 98.62 350 VAL B O 1
ATOM 5427 N N . CYS B 1 351 ? -6.008 34.031 14.336 1 98.19 351 CYS B N 1
ATOM 5428 C CA . CYS B 1 351 ? -7.016 34.188 15.383 1 98.19 351 CYS B CA 1
ATOM 5429 C C . CYS B 1 351 ? -6.539 35.156 16.469 1 98.19 351 CYS B C 1
ATOM 5431 O O . CYS B 1 351 ? -5.336 35.344 16.641 1 98.19 351 CYS B O 1
ATOM 5433 N N . GLN B 1 352 ? -7.496 35.75 17.109 1 95.81 352 GLN B N 1
ATOM 5434 C CA . GLN B 1 352 ? -7.242 36.562 18.281 1 95.81 352 GLN B CA 1
ATOM 5435 C C . GLN B 1 352 ? -8 36.031 19.5 1 95.81 352 GLN B C 1
ATOM 5437 O O . GLN B 1 352 ? -9.156 35.625 19.391 1 95.81 352 GLN B O 1
ATOM 5442 N N . ALA B 1 353 ? -7.312 36 20.672 1 88.88 353 ALA B N 1
ATOM 5443 C CA . ALA B 1 353 ? -7.961 35.531 21.891 1 88.88 353 ALA B CA 1
ATOM 5444 C C . ALA B 1 353 ? -9 36.562 22.375 1 88.88 353 ALA B C 1
ATOM 5446 O O . ALA B 1 353 ? -8.727 37.75 22.422 1 88.88 353 ALA B O 1
ATOM 5447 N N . ILE B 1 354 ? -10.195 36.062 22.672 1 80.69 354 ILE B N 1
ATOM 5448 C CA . ILE B 1 354 ? -11.258 36.906 23.172 1 80.69 354 ILE B CA 1
ATOM 5449 C C . ILE B 1 354 ? -11.477 36.656 24.656 1 80.69 354 ILE B C 1
ATOM 5451 O O . ILE B 1 354 ? -11.273 35.531 25.141 1 80.69 354 ILE B O 1
#

Organism: Lymnaea stagnalis (NCBI:txid6523)

Foldseek 3Di:
DQDPVNVVVVVVVVVVVVVLVLLLLLLVCVVLCLLVLQLPDPDWAWLVRSCVVSVHDSVSSNVSQVSCCVVVLWPWDQDPPDSTITIHDDNVSSCCVVVCVVLCSLLSVVLVVQVVVLVQCVDPPHAVFDACLAPVSVLVSVVSNCVNCLVVVVVVCCPPAPCVVVPLQQEWEEEEEACQLVPNQLVSLVVRVRYAYEYEYQRPVRLVNNVVVSVVVPRPRYHYYYDDLLDHDLVQFQRGQEYEYAAPLLQALDSLSSLLSSLRNHHAFHKYKYKAWAAAQDVVVVVPPPPSVVQVSSQSRHRLNSRRRDPPGPSCTRRVHDVNVCVSNVSSQKDFPDKDDDPSTMMMTMITHD/DQDPVNVVVVVVVVVVVVVLVLLLLLLVCVVLCLLVLQLPDPDWAWLVRSCVVSVHDSVSSQVSQVSCCVVVLWPWDQDPPDRTITIHDDNVSSCCVVVCVVLCSLLSVVLVVQVVVLVQCVDPPHAVFDACLAPVSVLVSVVSNCVVCLVVVLVVCCPPAPCVVVPLQQEWEEEEEQCQLVPNQLVSLVVRVRYAYEYEYQRPVRLVNNVVVSVVVPRPRYHYYYDDLLDHDPVQFQRGQEYEYAAPLLQALDSLSSLLSSLRNHHAFHKYKYKAWAAAQDVVVVVPPPPSVVQVSSQSRHRLNSRRRDPPGPSCTRRVHDVNVCVSNVSSQKDFPDKDDDPSTMMMTMITHD

Radius of gyration: 28.79 Å; Cα contacts (8 Å, |Δi|>4): 1425; chains: 2; bounding box: 60×89×62 Å